Protein 6K0T (pdb70)

InterPro domains:
  IPR000536 Nuclear hormone receptor, ligand-binding domain [PF00104] (319-485)
  IPR000536 Nuclear hormone receptor, ligand-binding domain [PS51843] (238-503)
  IPR000536 Nuclear hormone receptor, ligand-binding domain [SM00430] (315-474)
  IPR001628 Zinc finger, nuclear hormone receptor-type [PF00105] (138-204)
  IPR001628 Zinc finger, nuclear hormone receptor-type [PR00047] (139-155)
  IPR001628 Zinc finger, nuclear hormone receptor-type [PR00047] (155-170)
  IPR001628 Zinc finger, nuclear hormone receptor-type [PR00047] (187-195)
  IPR001628 Zinc finger, nuclear hormone receptor-type [PR00047] (195-203)
  IPR001628 Zinc finger, nuclear hormone receptor-type [PS00031] (139-165)
  IPR001628 Zinc finger, nuclear hormone receptor-type [PS51030] (136-210)
  IPR001628 Zinc finger, nuclear hormone receptor-type [SM00399] (136-206)
  IPR001723 Nuclear hormone receptor [PR00398] (199-209)
  IPR001723 Nuclear hormone receptor [PR00398] (316-337)
  IPR001723 Nuclear hormone receptor [PR00398] (337-353)
  IPR001723 Nuclear hormone receptor [PR00398] (405-420)
  IPR001723 Nuclear hormone receptor [PR00398] (462-479)
  IPR003074 Peroxisome proliferator-activated receptor [PR01288] (228-242)
  IPR003074 Peroxisome proliferator-activated receptor [PR01288] (242-261)
  IPR003074 Peroxisome proliferator-activated receptor [PR01288] (355-368)
  IPR003074 Peroxisome proliferator-activated receptor [PR01288] (372-387)

Organism: Homo sapiens (NCBI:txid9606)

Nearest PDB structures (foldseek):
  6k0t-assembly1_A  TM=1.004E+00  e=5.408E-37  Homo sapiens
  6k0t-assembly2_C  TM=1.001E+00  e=3.200E-35  Homo sapiens
  2gtk-assembly1_A  TM=9.777E-01  e=6.423E-32  Homo sapiens
  2xkw-assembly1_A  TM=9.597E-01  e=1.070E-31  Homo sapiens
  3kmg-assembly2_D  TM=9.691E-01  e=5.421E-31  Homo sapiens

Foldseek 3Di:
DVCQVVLVVLLVLLLVQLVVLPVCFLVNLVCLVVVVDPPDRAQEAEAPVSCVVCVVQFVAPLQVRVLSQPVLVSQLRSLLSSQVSQPPLVVADVVLLVLLSLLQSQLLVLVVQLSQADLFFGQDRSRRYTYGLNRQCPGDPPRNVQCVVSNVLSNVSVVLVDGSSLSSLLSNLSSLDLPGPPRPDSVSSVVSNVSSLVSNVSCCCVVVVPRPCSSVVSVVSSVVSSVSVVSVLVVVVVVCVPDVPRDHDVVRVSSNPPVD/DDPVVVVVVD/DVCLVVLVVLLVLLLVQLVVLPVLFLVNLVCLVVVVDPDDNAQEAEALVSCVVCCVLQPQDDDDRVVVLLSSVLSLVVLVSQLRSLLSSQVSQPPLVVADVVLNLLLSLLQRQLLVLVRQLSQADLFFGQDSSRRYTYGLNHQLPDDPPRNVQCNVSNVLSNVSCVLVDGSSLSSLLSNLSSLDLPRPPRPDSVSSVVSNVSSLVSNVSCCCVVPVPRPCSSVVSVVSSVVSSVSVVSVLVVVVVVCVVDPPSDHDPVRCSSNPPPD/DVPDPVVVVVVD

Radius of gyration: 28.06 Å; Cα contacts (8 Å, |Δi|>4): 617; chains: 4; bounding box: 52×71×82 Å

Solvent-accessible surface area: 27832 Å² total

Structure (mmCIF, N/CA/C/O backbone):
data_6K0T
#
_entry.id   6K0T
#
_cell.length_a   44.340
_cell.length_b   54.060
_cell.length_c   70.490
_cell.angle_alpha   94.26
_cell.angle_beta   103.94
_cell.angle_gamma   89.95
#
_symmetry.space_group_name_H-M   'P 1'
#
loop_
_entity.id
_entity.type
_entity.pdbx_description
1 polymer 'Peroxisome proliferator-activated receptor gamma'
2 polymer 'Peroxisome proliferator-activated receptor gamma coactivator 1-alpha'
3 non-polymer 3-[(1~{E})-1-[8-[(8-chloranyl-2-cyclopropyl-imidazo[1,2-a]pyridin-3-yl)methyl]-3-fluoranyl-6~{H}-benzo[c][1]benzoxepin-11-ylidene]ethyl]-4~{H}-1,2,4-oxadiazol-5-one
4 water water
#
loop_
_atom_site.group_PDB
_atom_site.id
_atom_site.type_symbol
_atom_site.label_atom_id
_atom_site.label_alt_id
_atom_site.label_comp_id
_atom_site.label_asym_id
_atom_site.label_entity_id
_atom_site.label_seq_id
_atom_site.pdbx_PDB_ins_code
_atom_site.Cartn_x
_atom_site.Cartn_y
_atom_site.Cartn_z
_atom_site.occupancy
_atom_site.B_iso_or_equiv
_atom_site.auth_seq_id
_atom_site.auth_comp_id
_atom_site.auth_asym_id
_atom_site.auth_atom_id
_atom_site.pdbx_PDB_model_num
ATOM 1 N N . ASN A 1 15 ? -20.395 16.445 -17.208 1.00 72.38 205 ASN A N 1
ATOM 2 C CA . ASN A 1 15 ? -20.526 15.031 -17.649 1.00 72.69 205 ASN A CA 1
ATOM 3 C C . ASN A 1 15 ? -21.808 14.412 -17.070 1.00 69.00 205 ASN A C 1
ATOM 4 O O . ASN A 1 15 ? -22.378 14.995 -16.132 1.00 68.32 205 ASN A O 1
ATOM 9 N N . PRO A 1 16 ? -22.241 13.222 -17.545 1.00 64.80 206 PRO A N 1
ATOM 10 C CA . PRO A 1 16 ? -23.479 12.569 -17.089 1.00 61.30 206 PRO A CA 1
ATOM 11 C C . PRO A 1 16 ? -23.525 12.223 -15.592 1.00 52.85 206 PRO A C 1
ATOM 12 O O . PRO A 1 16 ? -24.602 12.111 -15.064 1.00 50.54 206 PRO A O 1
ATOM 16 N N . GLU A 1 17 ? -22.367 11.997 -14.975 1.00 45.79 207 GLU A N 1
ATOM 17 C CA . GLU A 1 17 ? -22.322 11.643 -13.537 1.00 39.52 207 GLU A CA 1
ATOM 18 C C . GLU A 1 17 ? -22.384 12.892 -12.645 1.00 33.70 207 GLU A C 1
ATOM 19 O O . GLU A 1 17 ? -22.549 12.703 -11.442 1.00 30.72 207 GLU A O 1
ATOM 25 N N . SER A 1 18 ? -22.346 14.110 -13.198 1.00 30.98 208 SER A N 1
ATOM 26 C CA . SER A 1 18 ? -22.230 15.307 -12.301 1.00 29.07 208 SER A CA 1
ATOM 27 C C . SER A 1 18 ? -23.393 15.368 -11.295 1.00 27.24 208 SER A C 1
ATOM 28 O O . SER A 1 18 ? -23.126 15.533 -10.144 1.00 23.89 208 SER A O 1
ATOM 31 N N . ALA A 1 19 ? -24.652 15.207 -11.717 1.00 28.08 209 ALA A N 1
ATOM 32 C CA . ALA A 1 19 ? -25.824 15.273 -10.805 1.00 27.95 209 ALA A CA 1
ATOM 33 C C . ALA A 1 19 ? -25.672 14.206 -9.705 1.00 26.17 209 ALA A C 1
ATOM 34 O O . ALA A 1 19 ? -25.860 14.502 -8.512 1.00 24.98 209 ALA A O 1
ATOM 36 N N . ASP A 1 20 ? -25.297 12.993 -10.069 1.00 26.23 210 ASP A N 1
ATOM 37 C CA . ASP A 1 20 ? -25.115 11.892 -9.090 1.00 25.47 210 ASP A CA 1
ATOM 38 C C . ASP A 1 20 ? -23.972 12.220 -8.105 1.00 22.18 210 ASP A C 1
ATOM 39 O O . ASP A 1 20 ? -24.058 11.791 -6.896 1.00 19.32 210 ASP A O 1
ATOM 44 N N . LEU A 1 21 ? -22.917 12.880 -8.587 1.00 20.48 211 LEU A N 1
ATOM 45 C CA . LEU A 1 21 ? -21.785 13.320 -7.715 1.00 19.29 211 LEU A CA 1
ATOM 46 C C . LEU A 1 21 ? -22.280 14.379 -6.705 1.00 18.17 211 LEU A C 1
ATOM 47 O O . LEU A 1 21 ? -21.787 14.378 -5.621 1.00 17.21 211 LEU A O 1
ATOM 52 N N . ARG A 1 22 ? -23.224 15.260 -7.068 1.00 18.55 212 ARG A N 1
ATOM 53 C CA . ARG A 1 22 ? -23.804 16.228 -6.099 1.00 18.23 212 ARG A CA 1
ATOM 54 C C . ARG A 1 22 ? -24.660 15.431 -5.103 1.00 18.62 212 ARG A C 1
ATOM 55 O O . ARG A 1 22 ? -24.619 15.757 -3.889 1.00 18.14 212 ARG A O 1
ATOM 63 N N . ALA A 1 23 ? -25.438 14.452 -5.566 1.00 19.41 213 ALA A N 1
ATOM 64 C CA . ALA A 1 23 ? -26.239 13.605 -4.650 1.00 20.10 213 ALA A CA 1
ATOM 65 C C . ALA A 1 23 ? -25.304 12.886 -3.640 1.00 19.52 213 ALA A C 1
ATOM 66 O O . ALA A 1 23 ? -25.644 12.812 -2.457 1.00 20.25 213 ALA A O 1
ATOM 68 N N . LEU A 1 24 ? -24.191 12.317 -4.082 1.00 19.13 214 LEU A N 1
ATOM 69 C CA . LEU A 1 24 ? -23.221 11.622 -3.191 1.00 18.26 214 LEU A CA 1
ATOM 70 C C . LEU A 1 24 ? -22.643 12.644 -2.198 1.00 17.57 214 LEU A C 1
ATOM 71 O O . LEU A 1 24 ? -22.516 12.318 -0.981 1.00 16.63 214 LEU A O 1
ATOM 76 N N . ALA A 1 25 ? -22.292 13.840 -2.690 1.00 17.60 215 ALA A N 1
ATOM 77 C CA . ALA A 1 25 ? -21.737 14.922 -1.845 1.00 17.75 215 ALA A CA 1
ATOM 78 C C . ALA A 1 25 ? -22.715 15.271 -0.735 1.00 18.09 215 ALA A C 1
ATOM 79 O O . ALA A 1 25 ? -22.245 15.422 0.440 1.00 18.79 215 ALA A O 1
ATOM 81 N N . LYS A 1 26 ? -24.007 15.411 -1.063 1.00 19.10 216 LYS A N 1
ATOM 82 C CA A LYS A 1 26 ? -25.065 15.724 -0.061 0.50 19.77 216 LYS A CA 1
ATOM 83 C CA B LYS A 1 26 ? -25.069 15.726 -0.068 0.50 19.70 216 LYS A CA 1
ATOM 84 C C . LYS A 1 26 ? -25.203 14.545 0.900 1.00 19.85 216 LYS A C 1
ATOM 85 O O . LYS A 1 26 ? -25.275 14.766 2.113 1.00 19.14 216 LYS A O 1
ATOM 96 N N . HIS A 1 27 ? -25.247 13.330 0.379 1.00 19.97 217 HIS A N 1
ATOM 97 C CA . HIS A 1 27 ? -25.360 12.139 1.256 1.00 20.44 217 HIS A CA 1
ATOM 98 C C . HIS A 1 27 ? -24.198 12.104 2.283 1.00 19.03 217 HIS A C 1
ATOM 99 O O . HIS A 1 27 ? -24.464 11.882 3.485 1.00 19.42 217 HIS A O 1
ATOM 106 N N . LEU A 1 28 ? -22.954 12.294 1.865 1.00 17.87 218 LEU A N 1
ATOM 107 C CA . LEU A 1 28 ? -21.808 12.295 2.809 1.00 16.97 218 LEU A CA 1
ATOM 108 C C . LEU A 1 28 ? -21.943 13.482 3.790 1.00 17.39 218 LEU A C 1
ATOM 109 O O . LEU A 1 28 ? -21.661 13.292 4.983 1.00 16.36 218 LEU A O 1
ATOM 114 N N . TYR A 1 29 ? -22.362 14.668 3.335 1.00 18.22 219 TYR A N 1
ATOM 115 C CA . TYR A 1 29 ? -22.521 15.814 4.262 1.00 19.92 219 TYR A CA 1
ATOM 116 C C . TYR A 1 29 ? -23.576 15.440 5.329 1.00 21.60 219 TYR A C 1
ATOM 117 O O . TYR A 1 29 ? -23.316 15.631 6.524 1.00 21.87 219 TYR A O 1
ATOM 126 N N . ASP A 1 30 ? -24.747 14.911 4.940 1.00 22.23 220 ASP A N 1
ATOM 127 C CA . ASP A 1 30 ? -25.814 14.519 5.901 1.00 24.34 220 ASP A CA 1
ATOM 128 C C . ASP A 1 30 ? -25.281 13.463 6.887 1.00 23.79 220 ASP A C 1
ATOM 129 O O . ASP A 1 30 ? -25.490 13.618 8.111 1.00 24.37 220 ASP A O 1
ATOM 134 N N . SER A 1 31 ? -24.565 12.459 6.400 1.00 22.39 221 SER A N 1
ATOM 135 C CA A SER A 1 31 ? -23.994 11.387 7.257 0.50 22.49 221 SER A CA 1
ATOM 136 C CA B SER A 1 31 ? -24.011 11.391 7.273 0.50 22.68 221 SER A CA 1
ATOM 137 C C . SER A 1 31 ? -22.930 11.979 8.195 1.00 22.52 221 SER A C 1
ATOM 138 O O . SER A 1 31 ? -22.845 11.563 9.360 1.00 24.45 221 SER A O 1
ATOM 143 N N . TYR A 1 32 ? -22.166 12.936 7.716 1.00 21.26 222 TYR A N 1
ATOM 144 C CA . TYR A 1 32 ? -21.109 13.582 8.525 1.00 21.58 222 TYR A CA 1
ATOM 145 C C . TYR A 1 32 ? -21.759 14.323 9.700 1.00 22.73 222 TYR A C 1
ATOM 146 O O . TYR A 1 32 ? -21.263 14.202 10.830 1.00 21.98 222 TYR A O 1
ATOM 155 N N . ILE A 1 33 ? -22.866 15.033 9.441 1.00 23.36 223 ILE A N 1
ATOM 156 C CA . ILE A 1 33 ? -23.616 15.794 10.473 1.00 25.78 223 ILE A CA 1
ATOM 157 C C . ILE A 1 33 ? -24.154 14.800 11.486 1.00 27.80 223 ILE A C 1
ATOM 158 O O . ILE A 1 33 ? -24.159 15.106 12.690 1.00 28.73 223 ILE A O 1
ATOM 163 N N . LYS A 1 34 ? -24.584 13.648 11.004 1.00 28.24 224 LYS A N 1
ATOM 164 C CA . LYS A 1 34 ? -25.128 12.577 11.861 1.00 31.42 224 LYS A CA 1
ATOM 165 C C . LYS A 1 34 ? -24.004 11.974 12.730 1.00 30.18 224 LYS A C 1
ATOM 166 O O . LYS A 1 34 ? -24.288 11.616 13.892 1.00 32.39 224 LYS A O 1
ATOM 172 N N . SER A 1 35 ? -22.762 11.899 12.242 1.00 28.00 225 SER A N 1
ATOM 173 C CA . SER A 1 35 ? -21.672 11.108 12.881 1.00 26.77 225 SER A CA 1
ATOM 174 C C . SER A 1 35 ? -20.816 11.948 13.837 1.00 26.67 225 SER A C 1
ATOM 175 O O . SER A 1 35 ? -20.306 11.364 14.813 1.00 25.33 225 SER A O 1
ATOM 178 N N . PHE A 1 36 ? -20.701 13.263 13.593 1.00 25.51 226 PHE A N 1
ATOM 179 C CA . PHE A 1 36 ? -19.660 14.130 14.196 1.00 26.01 226 PHE A CA 1
ATOM 180 C C . PHE A 1 36 ? -20.342 15.280 14.919 1.00 28.45 226 PHE A C 1
ATOM 181 O O . PHE A 1 36 ? -20.704 16.273 14.283 1.00 28.27 226 PHE A O 1
ATOM 189 N N . PRO A 1 37 ? -20.570 15.159 16.250 1.00 30.53 227 PRO A N 1
ATOM 190 C CA . PRO A 1 37 ? -21.297 16.185 17.005 1.00 33.21 227 PRO A CA 1
ATOM 191 C C . PRO A 1 37 ? -20.629 17.552 16.841 1.00 33.56 227 PRO A C 1
ATOM 192 O O . PRO A 1 37 ? -21.311 18.512 16.585 1.00 35.81 227 PRO A O 1
ATOM 196 N N . LEU A 1 38 ? -19.309 17.585 16.952 1.00 32.96 228 LEU A N 1
ATOM 197 C CA . LEU A 1 38 ? -18.528 18.844 16.952 1.00 33.72 228 LEU A CA 1
ATOM 198 C C . LEU A 1 38 ? -17.971 19.067 15.549 1.00 31.09 228 LEU A C 1
ATOM 199 O O . LEU A 1 38 ? -16.886 18.576 15.238 1.00 31.56 228 LEU A O 1
ATOM 204 N N . THR A 1 39 ? -18.757 19.800 14.759 1.00 30.63 229 THR A N 1
ATOM 205 C CA . THR A 1 39 ? -18.509 20.178 13.346 1.00 28.18 229 THR A CA 1
ATOM 206 C C . THR A 1 39 ? -17.541 21.353 13.331 1.00 27.28 229 THR A C 1
ATOM 207 O O . THR A 1 39 ? -17.387 22.023 14.351 1.00 28.02 229 THR A O 1
ATOM 211 N N . LYS A 1 40 ? -16.963 21.635 12.185 1.00 25.71 230 LYS A N 1
ATOM 212 C CA . LYS A 1 40 ? -16.114 22.834 12.041 1.00 25.71 230 LYS A CA 1
ATOM 213 C C . LYS A 1 40 ? -16.960 24.075 12.347 1.00 27.13 230 LYS A C 1
ATOM 214 O O . LYS A 1 40 ? -16.437 24.995 12.976 1.00 27.63 230 LYS A O 1
ATOM 220 N N . ALA A 1 41 ? -18.183 24.126 11.813 1.00 27.65 231 ALA A N 1
ATOM 221 C CA . ALA A 1 41 ? -19.094 25.287 11.991 1.00 30.16 231 ALA A CA 1
ATOM 222 C C . ALA A 1 41 ? -19.273 25.532 13.491 1.00 32.66 231 ALA A C 1
ATOM 223 O O . ALA A 1 41 ? -19.163 26.683 13.887 1.00 34.24 231 ALA A O 1
ATOM 225 N N . LYS A 1 42 ? -19.475 24.490 14.304 1.00 32.94 232 LYS A N 1
ATOM 226 C CA . LYS A 1 42 ? -19.643 24.692 15.773 1.00 36.03 232 LYS A CA 1
ATOM 227 C C . LYS A 1 42 ? -18.327 25.144 16.404 1.00 35.53 232 LYS A C 1
ATOM 228 O O . LYS A 1 42 ? -18.367 26.021 17.255 1.00 37.03 232 LYS A O 1
ATOM 234 N N . ALA A 1 43 ? -17.204 24.551 16.015 1.00 33.46 233 ALA A N 1
ATOM 235 C CA . ALA A 1 43 ? -15.887 24.863 16.611 1.00 34.32 233 ALA A CA 1
ATOM 236 C C . ALA A 1 43 ? -15.535 26.323 16.313 1.00 34.82 233 ALA A C 1
ATOM 237 O O . ALA A 1 43 ? -15.089 27.028 17.231 1.00 36.29 233 ALA A O 1
ATOM 239 N N . ARG A 1 44 ? -15.798 26.787 15.098 1.00 34.56 234 ARG A N 1
ATOM 240 C CA . ARG A 1 44 ? -15.496 28.192 14.707 1.00 36.38 234 ARG A CA 1
ATOM 241 C C . ARG A 1 44 ? -16.404 29.162 15.475 1.00 38.42 234 ARG A C 1
ATOM 242 O O . ARG A 1 44 ? -15.933 30.270 15.776 1.00 40.01 234 ARG A O 1
ATOM 250 N N . ALA A 1 45 ? -17.667 28.807 15.714 1.00 38.73 235 ALA A N 1
ATOM 251 C CA . ALA A 1 45 ? -18.633 29.630 16.489 1.00 41.83 235 ALA A CA 1
ATOM 252 C C . ALA A 1 45 ? -18.125 29.788 17.932 1.00 44.32 235 ALA A C 1
ATOM 253 O O . ALA A 1 45 ? -18.155 30.909 18.490 1.00 46.05 235 ALA A O 1
ATOM 255 N N . ILE A 1 46 ? -17.664 28.686 18.524 1.00 43.91 236 ILE A N 1
ATOM 256 C CA . ILE A 1 46 ? -17.124 28.672 19.911 1.00 46.37 236 ILE A CA 1
ATOM 257 C C . ILE A 1 46 ? -15.855 29.530 19.913 1.00 47.76 236 ILE A C 1
ATOM 258 O O . ILE A 1 46 ? -15.736 30.417 20.770 1.00 49.63 236 ILE A O 1
ATOM 263 N N . LEU A 1 47 ? -14.968 29.313 18.951 1.00 46.40 237 LEU A N 1
ATOM 264 C CA . LEU A 1 47 ? -13.653 29.987 18.866 1.00 48.75 237 LEU A CA 1
ATOM 265 C C . LEU A 1 47 ? -13.819 31.496 18.590 1.00 52.37 237 LEU A C 1
ATOM 266 O O . LEU A 1 47 ? -12.843 32.212 18.859 1.00 54.78 237 LEU A O 1
ATOM 271 N N . THR A 1 48 ? -14.981 31.982 18.122 1.00 55.11 238 THR A N 1
ATOM 272 C CA . THR A 1 48 ? -15.230 33.431 17.838 1.00 59.41 238 THR A CA 1
ATOM 273 C C . THR A 1 48 ? -16.389 34.017 18.678 1.00 65.18 238 THR A C 1
ATOM 274 O O . THR A 1 48 ? -16.906 35.108 18.298 1.00 67.39 238 THR A O 1
ATOM 278 N N . GLY A 1 49 ? -16.772 33.363 19.783 1.00 67.50 239 GLY A N 1
ATOM 279 C CA . GLY A 1 49 ? -17.826 33.827 20.707 1.00 70.64 239 GLY A CA 1
ATOM 280 C C . GLY A 1 49 ? -19.096 34.221 19.979 1.00 71.11 239 GLY A C 1
ATOM 281 O O . GLY A 1 49 ? -19.763 35.162 20.430 1.00 74.64 239 GLY A O 1
ATOM 282 N N . LYS A 1 50 ? -19.417 33.536 18.885 1.00 69.02 240 LYS A N 1
ATOM 283 C CA . LYS A 1 50 ? -20.673 33.732 18.111 1.00 70.92 240 LYS A CA 1
ATOM 284 C C . LYS A 1 50 ? -21.683 32.683 18.594 1.00 72.22 240 LYS A C 1
ATOM 285 O O . LYS A 1 50 ? -22.461 32.154 17.770 1.00 72.01 240 LYS A O 1
ATOM 291 N N . THR A 1 51 ? -21.645 32.369 19.887 1.00 74.89 241 THR A N 1
ATOM 292 C CA . THR A 1 51 ? -22.409 31.252 20.494 1.00 76.89 241 THR A CA 1
ATOM 293 C C . THR A 1 51 ? -23.147 31.810 21.703 1.00 80.76 241 THR A C 1
ATOM 294 O O . THR A 1 51 ? -22.753 32.897 22.146 1.00 82.37 241 THR A O 1
ATOM 298 N N . THR A 1 52 ? -24.167 31.099 22.193 1.00 83.84 242 THR A N 1
ATOM 299 C CA . THR A 1 52 ? -24.822 31.374 23.504 1.00 88.86 242 THR A CA 1
ATOM 300 C C . THR A 1 52 ? -24.532 30.212 24.473 1.00 90.43 242 THR A C 1
ATOM 301 O O . THR A 1 52 ? -25.066 30.263 25.604 1.00 93.01 242 THR A O 1
ATOM 305 N N . ASP A 1 53 ? -23.698 29.235 24.067 1.00 87.43 243 ASP A N 1
ATOM 306 C CA . ASP A 1 53 ? -22.905 28.360 24.981 1.00 87.17 243 ASP A CA 1
ATOM 307 C C . ASP A 1 53 ? -22.128 29.249 25.964 1.00 87.72 243 ASP A C 1
ATOM 308 O O . ASP A 1 53 ? -21.827 30.414 25.619 1.00 89.49 243 ASP A O 1
ATOM 313 N N . LYS A 1 54 ? -21.791 28.715 27.138 1.00 86.40 244 LYS A N 1
ATOM 314 C CA . LYS A 1 54 ? -20.806 29.323 28.072 1.00 86.34 244 LYS A CA 1
ATOM 315 C C . LYS A 1 54 ? -19.432 29.338 27.384 1.00 81.30 244 LYS A C 1
ATOM 316 O O . LYS A 1 54 ? -19.139 28.396 26.602 1.00 76.99 244 LYS A O 1
ATOM 322 N N . SER A 1 55 ? -18.608 30.357 27.649 1.00 79.23 245 SER A N 1
ATOM 323 C CA . SER A 1 55 ? -17.230 30.438 27.095 1.00 75.33 245 SER A CA 1
ATOM 324 C C . SER A 1 55 ? -16.448 29.215 27.582 1.00 71.24 245 SER A C 1
ATOM 325 O O . SER A 1 55 ? -16.760 28.661 28.628 1.00 71.43 245 SER A O 1
ATOM 328 N N . PRO A 1 56 ? -15.452 28.696 26.833 1.00 65.66 246 PRO A N 1
ATOM 329 C CA . PRO A 1 56 ? -14.628 27.592 27.335 1.00 64.30 246 PRO A CA 1
ATOM 330 C C . PRO A 1 56 ? -13.590 27.996 28.403 1.00 65.70 246 PRO A C 1
ATOM 331 O O . PRO A 1 56 ? -13.116 29.130 28.369 1.00 65.94 246 PRO A O 1
ATOM 335 N N . PHE A 1 57 ? -13.277 27.083 29.341 1.00 65.88 247 PHE A N 1
ATOM 336 C CA . PHE A 1 57 ? -12.185 27.243 30.346 1.00 67.55 247 PHE A CA 1
ATOM 337 C C . PHE A 1 57 ? -10.853 27.251 29.590 1.00 63.80 247 PHE A C 1
ATOM 338 O O . PHE A 1 57 ? -10.717 26.489 28.619 1.00 60.51 247 PHE A O 1
ATOM 346 N N . VAL A 1 58 ? -9.920 28.109 29.996 1.00 63.80 248 VAL A N 1
ATOM 347 C CA . VAL A 1 58 ? -8.614 28.297 29.302 1.00 61.66 248 VAL A CA 1
ATOM 348 C C . VAL A 1 58 ? -7.496 27.674 30.147 1.00 62.13 248 VAL A C 1
ATOM 349 O O . VAL A 1 58 ? -7.195 28.217 31.226 1.00 64.55 248 VAL A O 1
ATOM 353 N N . ILE A 1 59 ? -6.887 26.584 29.667 1.00 58.69 249 ILE A N 1
ATOM 354 C CA . ILE A 1 59 ? -5.682 25.987 30.317 1.00 59.39 249 ILE A CA 1
ATOM 355 C C . ILE A 1 59 ? -4.441 26.606 29.657 1.00 58.34 249 ILE A C 1
ATOM 356 O O . ILE A 1 59 ? -4.180 26.292 28.463 1.00 55.02 249 ILE A O 1
ATOM 361 N N . TYR A 1 60 ? -3.733 27.474 30.396 1.00 60.69 250 TYR A N 1
ATOM 362 C CA . TYR A 1 60 ? -2.548 28.230 29.916 1.00 60.80 250 TYR A CA 1
ATOM 363 C C . TYR A 1 60 ? -1.309 28.006 30.789 1.00 63.63 250 TYR A C 1
ATOM 364 O O . TYR A 1 60 ? -0.227 28.455 30.373 1.00 63.95 250 TYR A O 1
ATOM 373 N N . ASP A 1 61 ? -1.441 27.427 31.988 1.00 66.23 251 ASP A N 1
ATOM 374 C CA . ASP A 1 61 ? -0.285 27.201 32.897 1.00 69.14 251 ASP A CA 1
ATOM 375 C C . ASP A 1 61 ? -0.575 25.997 33.798 1.00 69.88 251 ASP A C 1
ATOM 376 O O . ASP A 1 61 ? -1.632 25.349 33.589 1.00 67.04 251 ASP A O 1
ATOM 381 N N . MET A 1 62 ? 0.330 25.701 34.746 1.00 72.49 252 MET A N 1
ATOM 382 C CA . MET A 1 62 ? 0.175 24.527 35.642 1.00 73.89 252 MET A CA 1
ATOM 383 C C . MET A 1 62 ? -0.989 24.804 36.594 1.00 75.60 252 MET A C 1
ATOM 384 O O . MET A 1 62 ? -1.798 23.888 36.812 1.00 74.06 252 MET A O 1
ATOM 389 N N . ASN A 1 63 ? -1.075 26.045 37.095 1.00 78.65 253 ASN A N 1
ATOM 390 C CA . ASN A 1 63 ? -2.139 26.524 38.020 1.00 81.27 253 ASN A CA 1
ATOM 391 C C . ASN A 1 63 ? -3.505 26.347 37.336 1.00 78.13 253 ASN A C 1
ATOM 392 O O . ASN A 1 63 ? -4.391 25.763 37.985 1.00 78.90 253 ASN A O 1
ATOM 397 N N . SER A 1 64 ? -3.668 26.788 36.076 1.00 74.94 254 SER A N 1
ATOM 398 C CA . SER A 1 64 ? -4.965 26.776 35.339 1.00 72.27 254 SER A CA 1
ATOM 399 C C . SER A 1 64 ? -5.367 25.348 34.933 1.00 69.63 254 SER A C 1
ATOM 400 O O . SER A 1 64 ? -6.586 25.076 34.835 1.00 68.54 254 SER A O 1
ATOM 403 N N . LEU A 1 65 ? -4.393 24.476 34.656 1.00 68.76 255 LEU A N 1
ATOM 404 C CA . LEU A 1 65 ? -4.639 23.029 34.378 1.00 67.06 255 LEU A CA 1
ATOM 405 C C . LEU A 1 65 ? -5.221 22.356 35.633 1.00 70.38 255 LEU A C 1
ATOM 406 O O . LEU A 1 65 ? -6.205 21.626 35.488 1.00 68.43 255 LEU A O 1
ATOM 411 N N . MET A 1 66 ? -4.653 22.607 36.821 1.00 75.78 256 MET A N 1
ATOM 412 C CA . MET A 1 66 ? -5.183 22.070 38.107 1.00 80.31 256 MET A CA 1
ATOM 413 C C . MET A 1 66 ? -6.594 22.630 38.319 1.00 81.98 256 MET A C 1
ATOM 414 O O . MET A 1 66 ? -7.530 21.830 38.509 1.00 81.77 256 MET A O 1
ATOM 419 N N . MET A 1 67 ? -6.723 23.960 38.247 1.00 84.32 257 MET A N 1
ATOM 420 C CA . MET A 1 67 ? -7.998 24.730 38.185 1.00 85.54 257 MET A CA 1
ATOM 421 C C . MET A 1 67 ? -9.057 23.956 37.379 1.00 82.52 257 MET A C 1
ATOM 422 O O . MET A 1 67 ? -10.167 23.794 37.907 1.00 83.51 257 MET A O 1
ATOM 427 N N . GLY A 1 68 ? -8.713 23.474 36.174 1.00 79.60 258 GLY A N 1
ATOM 428 C CA . GLY A 1 68 ? -9.641 22.837 35.212 1.00 77.09 258 GLY A CA 1
ATOM 429 C C . GLY A 1 68 ? -9.632 21.312 35.264 1.00 77.13 258 GLY A C 1
ATOM 430 O O . GLY A 1 68 ? -10.363 20.692 34.469 1.00 73.06 258 GLY A O 1
ATOM 431 N N . GLU A 1 69 ? -8.864 20.727 36.191 1.00 81.37 259 GLU A N 1
ATOM 432 C CA . GLU A 1 69 ? -8.697 19.257 36.415 1.00 82.38 259 GLU A CA 1
ATOM 433 C C . GLU A 1 69 ? -10.030 18.521 36.205 1.00 81.81 259 GLU A C 1
ATOM 434 O O . GLU A 1 69 ? -10.014 17.465 35.557 1.00 78.33 259 GLU A O 1
ATOM 440 N N . ASP A 1 70 ? -11.126 19.072 36.750 1.00 85.78 260 ASP A N 1
ATOM 441 C CA . ASP A 1 70 ? -12.490 18.470 36.798 1.00 86.90 260 ASP A CA 1
ATOM 442 C C . ASP A 1 70 ? -12.992 18.145 35.382 1.00 84.42 260 ASP A C 1
ATOM 443 O O . ASP A 1 70 ? -13.989 17.415 35.295 1.00 84.50 260 ASP A O 1
ATOM 448 N N . LYS A 1 71 ? -12.367 18.684 34.325 1.00 84.04 261 LYS A N 1
ATOM 449 C CA . LYS A 1 71 ? -12.823 18.512 32.914 1.00 82.60 261 LYS A CA 1
ATOM 450 C C . LYS A 1 71 ? -11.687 18.000 32.021 1.00 81.83 261 LYS A C 1
ATOM 451 O O . LYS A 1 71 ? -11.450 18.612 30.956 1.00 82.14 261 LYS A O 1
ATOM 457 N N . ILE A 1 72 ? -11.025 16.909 32.415 1.00 84.70 262 ILE A N 1
ATOM 458 C CA . ILE A 1 72 ? -10.090 16.139 31.536 1.00 83.26 262 ILE A CA 1
ATOM 459 C C . ILE A 1 72 ? -10.252 14.640 31.828 1.00 84.35 262 ILE A C 1
ATOM 460 O O . ILE A 1 72 ? -10.420 14.312 33.027 1.00 89.41 262 ILE A O 1
ATOM 465 N N . LYS A 1 85 ? 1.212 10.182 35.893 1.00 76.84 275 LYS A N 1
ATOM 466 C CA . LYS A 1 85 ? 2.447 10.492 36.664 1.00 80.16 275 LYS A CA 1
ATOM 467 C C . LYS A 1 85 ? 2.823 11.968 36.445 1.00 80.27 275 LYS A C 1
ATOM 468 O O . LYS A 1 85 ? 1.985 12.853 36.741 1.00 80.61 275 LYS A O 1
ATOM 470 N N . GLU A 1 86 ? 4.071 12.206 36.020 1.00 79.78 276 GLU A N 1
ATOM 471 C CA . GLU A 1 86 ? 4.578 13.403 35.286 1.00 77.35 276 GLU A CA 1
ATOM 472 C C . GLU A 1 86 ? 3.477 14.029 34.409 1.00 72.39 276 GLU A C 1
ATOM 473 O O . GLU A 1 86 ? 2.801 13.290 33.658 1.00 68.67 276 GLU A O 1
ATOM 479 N N . VAL A 1 87 ? 3.358 15.358 34.467 1.00 71.47 277 VAL A N 1
ATOM 480 C CA . VAL A 1 87 ? 2.221 16.170 33.931 1.00 68.34 277 VAL A CA 1
ATOM 481 C C . VAL A 1 87 ? 2.058 15.962 32.419 1.00 63.22 277 VAL A C 1
ATOM 482 O O . VAL A 1 87 ? 0.907 15.796 31.985 1.00 60.41 277 VAL A O 1
ATOM 486 N N . ALA A 1 88 ? 3.147 16.021 31.646 1.00 61.74 278 ALA A N 1
ATOM 487 C CA . ALA A 1 88 ? 3.123 15.919 30.166 1.00 57.81 278 ALA A CA 1
ATOM 488 C C . ALA A 1 88 ? 2.500 14.579 29.784 1.00 55.19 278 ALA A C 1
ATOM 489 O O . ALA A 1 88 ? 1.702 14.547 28.859 1.00 51.96 278 ALA A O 1
ATOM 491 N N . ILE A 1 89 ? 2.844 13.516 30.507 1.00 56.51 279 ILE A N 1
ATOM 492 C CA . ILE A 1 89 ? 2.308 12.151 30.239 1.00 54.86 279 ILE A CA 1
ATOM 493 C C . ILE A 1 89 ? 0.811 12.126 30.596 1.00 54.19 279 ILE A C 1
ATOM 494 O O . ILE A 1 89 ? 0.039 11.556 29.796 1.00 51.11 279 ILE A O 1
ATOM 499 N N . ARG A 1 90 ? 0.408 12.723 31.728 1.00 56.46 280 ARG A N 1
ATOM 500 C CA . ARG A 1 90 ? -1.008 12.685 32.193 1.00 56.68 280 ARG A CA 1
ATOM 501 C C . ARG A 1 90 ? -1.863 13.401 31.152 1.00 53.28 280 ARG A C 1
ATOM 502 O O . ARG A 1 90 ? -2.937 12.866 30.798 1.00 51.59 280 ARG A O 1
ATOM 510 N N . ILE A 1 91 ? -1.371 14.539 30.658 1.00 52.43 281 ILE A N 1
ATOM 511 C CA . ILE A 1 91 ? -2.035 15.345 29.590 1.00 49.50 281 ILE A CA 1
ATOM 512 C C . ILE A 1 91 ? -2.210 14.474 28.346 1.00 45.91 281 ILE A C 1
ATOM 513 O O . ILE A 1 91 ? -3.335 14.432 27.850 1.00 44.38 281 ILE A O 1
ATOM 518 N N . PHE A 1 92 ? -1.150 13.837 27.844 1.00 44.87 282 PHE A N 1
ATOM 519 C CA . PHE A 1 92 ? -1.216 13.062 26.567 1.00 41.89 282 PHE A CA 1
ATOM 520 C C . PHE A 1 92 ? -2.035 11.776 26.828 1.00 41.77 282 PHE A C 1
ATOM 521 O O . PHE A 1 92 ? -2.874 11.428 25.983 1.00 39.74 282 PHE A O 1
ATOM 529 N N . GLN A 1 93 ? -1.879 11.121 27.989 1.00 44.66 283 GLN A N 1
ATOM 530 C CA . GLN A 1 93 ? -2.709 9.931 28.355 1.00 44.88 283 GLN A CA 1
ATOM 531 C C . GLN A 1 93 ? -4.185 10.326 28.321 1.00 44.39 283 GLN A C 1
ATOM 532 O O . GLN A 1 93 ? -4.975 9.496 27.906 1.00 43.40 283 GLN A O 1
ATOM 538 N N . GLY A 1 94 ? -4.507 11.559 28.722 1.00 45.65 284 GLY A N 1
ATOM 539 C CA . GLY A 1 94 ? -5.868 12.122 28.786 1.00 45.57 284 GLY A CA 1
ATOM 540 C C . GLY A 1 94 ? -6.552 12.182 27.423 1.00 43.10 284 GLY A C 1
ATOM 541 O O . GLY A 1 94 ? -7.780 12.183 27.360 1.00 43.13 284 GLY A O 1
ATOM 552 N N . GLN A 1 96 ? -6.800 9.943 25.285 1.00 37.29 286 GLN A N 1
ATOM 553 C CA . GLN A 1 96 ? -7.285 8.630 24.899 1.00 36.24 286 GLN A CA 1
ATOM 554 C C . GLN A 1 96 ? -8.810 8.633 24.814 1.00 35.51 286 GLN A C 1
ATOM 555 O O . GLN A 1 96 ? -9.331 8.004 23.924 1.00 32.37 286 GLN A O 1
ATOM 561 N N . PHE A 1 97 ? -9.494 9.316 25.728 1.00 37.96 287 PHE A N 1
ATOM 562 C CA . PHE A 1 97 ? -10.973 9.271 25.811 1.00 39.24 287 PHE A CA 1
ATOM 563 C C . PHE A 1 97 ? -11.556 9.866 24.541 1.00 36.68 287 PHE A C 1
ATOM 564 O O . PHE A 1 97 ? -12.393 9.217 23.932 1.00 36.01 287 PHE A O 1
ATOM 572 N N . ARG A 1 98 ? -11.038 11.010 24.120 1.00 35.91 288 ARG A N 1
ATOM 573 C CA . ARG A 1 98 ? -11.469 11.683 22.884 1.00 34.45 288 ARG A CA 1
ATOM 574 C C . ARG A 1 98 ? -11.170 10.793 21.661 1.00 32.05 288 ARG A C 1
ATOM 575 O O . ARG A 1 98 ? -12.057 10.625 20.822 1.00 30.14 288 ARG A O 1
ATOM 583 N N . SER A 1 99 ? -9.966 10.246 21.544 1.00 31.40 289 SER A N 1
ATOM 584 C CA . SER A 1 99 ? -9.599 9.361 20.407 1.00 30.02 289 SER A CA 1
ATOM 585 C C . SER A 1 99 ? -10.522 8.117 20.359 1.00 29.44 289 SER A C 1
ATOM 586 O O . SER A 1 99 ? -10.920 7.730 19.225 1.00 27.65 289 SER A O 1
ATOM 589 N N . VAL A 1 100 ? -10.890 7.504 21.498 1.00 30.79 290 VAL A N 1
ATOM 590 C CA . VAL A 1 100 ? -11.825 6.333 21.489 1.00 31.07 290 VAL A CA 1
ATOM 591 C C . VAL A 1 100 ? -13.178 6.792 20.919 1.00 31.00 290 VAL A C 1
ATOM 592 O O . VAL A 1 100 ? -13.669 6.147 19.959 1.00 30.47 290 VAL A O 1
ATOM 596 N N . GLU A 1 101 ? -13.741 7.901 21.411 1.00 32.28 291 GLU A N 1
ATOM 597 C CA . GLU A 1 101 ? -15.003 8.467 20.853 1.00 32.03 291 GLU A CA 1
ATOM 598 C C . GLU A 1 101 ? -14.828 8.731 19.351 1.00 28.27 291 GLU A C 1
ATOM 599 O O . GLU A 1 101 ? -15.720 8.349 18.624 1.00 27.48 291 GLU A O 1
ATOM 605 N N . ALA A 1 102 ? -13.716 9.318 18.899 1.00 26.33 292 ALA A N 1
ATOM 606 C CA . ALA A 1 102 ? -13.485 9.682 17.483 1.00 23.80 292 ALA A CA 1
ATOM 607 C C . ALA A 1 102 ? -13.485 8.425 16.593 1.00 22.56 292 ALA A C 1
ATOM 608 O O . ALA A 1 102 ? -13.986 8.499 15.480 1.00 20.76 292 ALA A O 1
ATOM 610 N N . VAL A 1 103 ? -12.866 7.335 17.041 1.00 23.19 293 VAL A N 1
ATOM 611 C CA . VAL A 1 103 ? -12.802 6.071 16.266 1.00 23.28 293 VAL A CA 1
ATOM 612 C C . VAL A 1 103 ? -14.249 5.599 16.047 1.00 23.93 293 VAL A C 1
ATOM 613 O O . VAL A 1 103 ? -14.576 5.219 14.899 1.00 23.94 293 VAL A O 1
ATOM 617 N N . GLN A 1 104 ? -15.102 5.711 17.069 1.00 25.56 294 GLN A N 1
ATOM 618 C CA . GLN A 1 104 ? -16.522 5.255 16.993 1.00 26.76 294 GLN A CA 1
ATOM 619 C C . GLN A 1 104 ? -17.265 6.117 15.962 1.00 25.63 294 GLN A C 1
ATOM 620 O O . GLN A 1 104 ? -17.898 5.539 15.059 1.00 24.88 294 GLN A O 1
ATOM 626 N N . GLU A 1 105 ? -17.127 7.438 16.078 1.00 24.52 295 GLU A N 1
ATOM 627 C CA . GLU A 1 105 ? -17.717 8.426 15.134 1.00 23.29 295 GLU A CA 1
ATOM 628 C C . GLU A 1 105 ? -17.243 8.110 13.722 1.00 21.62 295 GLU A C 1
ATOM 629 O O . GLU A 1 105 ? -18.109 8.113 12.811 1.00 21.65 295 GLU A O 1
ATOM 635 N N . ILE A 1 106 ? -15.928 7.903 13.530 1.00 19.87 296 ILE A N 1
ATOM 636 C CA . ILE A 1 106 ? -15.346 7.699 12.171 1.00 19.19 296 ILE A CA 1
ATOM 637 C C . ILE A 1 106 ? -15.910 6.379 11.629 1.00 18.34 296 ILE A C 1
ATOM 638 O O . ILE A 1 106 ? -16.292 6.348 10.450 1.00 17.86 296 ILE A O 1
ATOM 643 N N . THR A 1 107 ? -15.988 5.344 12.462 1.00 19.13 297 THR A N 1
ATOM 644 C CA . THR A 1 107 ? -16.561 4.034 12.066 1.00 19.52 297 THR A CA 1
ATOM 645 C C . THR A 1 107 ? -18.009 4.220 11.553 1.00 20.53 297 THR A C 1
ATOM 646 O O . THR A 1 107 ? -18.321 3.695 10.438 1.00 19.94 297 THR A O 1
ATOM 650 N N . GLU A 1 108 ? -18.862 4.925 12.299 1.00 22.64 298 GLU A N 1
ATOM 651 C CA A GLU A 1 108 ? -20.263 5.265 11.898 0.50 23.15 298 GLU A CA 1
ATOM 652 C CA B GLU A 1 108 ? -20.264 5.218 11.878 0.50 23.16 298 GLU A CA 1
ATOM 653 C C . GLU A 1 108 ? -20.230 5.974 10.539 1.00 21.77 298 GLU A C 1
ATOM 654 O O . GLU A 1 108 ? -20.996 5.602 9.634 1.00 22.44 298 GLU A O 1
ATOM 665 N N . TYR A 1 109 ? -19.382 6.982 10.404 1.00 20.19 299 TYR A N 1
ATOM 666 C CA . TYR A 1 109 ? -19.260 7.706 9.133 1.00 18.14 299 TYR A CA 1
ATOM 667 C C . TYR A 1 109 ? -18.862 6.718 8.034 1.00 16.51 299 TYR A C 1
ATOM 668 O O . TYR A 1 109 ? -19.525 6.754 6.968 1.00 15.47 299 TYR A O 1
ATOM 677 N N . ALA A 1 110 ? -17.793 5.927 8.229 1.00 15.33 300 ALA A N 1
ATOM 678 C CA . ALA A 1 110 ? -17.274 5.038 7.171 1.00 15.34 300 ALA A CA 1
ATOM 679 C C . ALA A 1 110 ? -18.387 4.108 6.641 1.00 16.74 300 ALA A C 1
ATOM 680 O O . ALA A 1 110 ? -18.448 3.865 5.384 1.00 16.40 300 ALA A O 1
ATOM 682 N N . LYS A 1 111 ? -19.225 3.609 7.538 1.00 17.64 301 LYS A N 1
ATOM 683 C CA . LYS A 1 111 ? -20.337 2.675 7.188 1.00 19.54 301 LYS A CA 1
ATOM 684 C C . LYS A 1 111 ? -21.390 3.414 6.315 1.00 19.92 301 LYS A C 1
ATOM 685 O O . LYS A 1 111 ? -22.136 2.768 5.593 1.00 20.89 301 LYS A O 1
ATOM 691 N N . SER A 1 112 ? -21.448 4.733 6.351 1.00 19.23 302 SER A N 1
ATOM 692 C CA . SER A 1 112 ? -22.422 5.475 5.507 1.00 20.31 302 SER A CA 1
ATOM 693 C C . SER A 1 112 ? -21.884 5.680 4.076 1.00 19.34 302 SER A C 1
ATOM 694 O O . SER A 1 112 ? -22.679 6.150 3.231 1.00 20.73 302 SER A O 1
ATOM 697 N N . ILE A 1 113 ? -20.596 5.438 3.819 1.00 17.76 303 ILE A N 1
ATOM 698 C CA . ILE A 1 113 ? -19.998 5.606 2.461 1.00 18.17 303 ILE A CA 1
ATOM 699 C C . ILE A 1 113 ? -20.481 4.450 1.585 1.00 17.53 303 ILE A C 1
ATOM 700 O O . ILE A 1 113 ? -20.224 3.283 1.901 1.00 19.33 303 ILE A O 1
ATOM 705 N N . PRO A 1 114 ? -21.224 4.741 0.500 1.00 18.51 304 PRO A N 1
ATOM 706 C CA . PRO A 1 114 ? -21.732 3.708 -0.398 1.00 19.09 304 PRO A CA 1
ATOM 707 C C . PRO A 1 114 ? -20.599 2.784 -0.861 1.00 18.22 304 PRO A C 1
ATOM 708 O O . PRO A 1 114 ? -19.618 3.252 -1.290 1.00 17.35 304 PRO A O 1
ATOM 712 N N . GLY A 1 115 ? -20.810 1.470 -0.727 1.00 17.85 305 GLY A N 1
ATOM 713 C CA . GLY A 1 115 ? -19.816 0.436 -1.026 1.00 17.93 305 GLY A CA 1
ATOM 714 C C . GLY A 1 115 ? -19.026 0.004 0.176 1.00 17.31 305 GLY A C 1
ATOM 715 O O . GLY A 1 115 ? -18.515 -1.086 0.138 1.00 17.88 305 GLY A O 1
ATOM 716 N N . PHE A 1 116 ? -18.851 0.852 1.187 1.00 16.26 306 PHE A N 1
ATOM 717 C CA . PHE A 1 116 ? -17.954 0.518 2.305 1.00 16.14 306 PHE A CA 1
ATOM 718 C C . PHE A 1 116 ? -18.394 -0.792 2.950 1.00 16.77 306 PHE A C 1
ATOM 719 O O . PHE A 1 116 ? -17.517 -1.662 3.092 1.00 16.99 306 PHE A O 1
ATOM 727 N N . VAL A 1 117 ? -19.649 -0.943 3.364 1.00 17.31 307 VAL A N 1
ATOM 728 C CA . VAL A 1 117 ? -20.034 -2.163 4.166 1.00 18.87 307 VAL A CA 1
ATOM 729 C C . VAL A 1 117 ? -20.016 -3.430 3.296 1.00 19.19 307 VAL A C 1
ATOM 730 O O . VAL A 1 117 ? -20.009 -4.531 3.894 1.00 19.08 307 VAL A O 1
ATOM 734 N N . ASN A 1 118 ? -19.949 -3.301 1.962 1.00 19.11 308 ASN A N 1
ATOM 735 C CA . ASN A 1 118 ? -19.860 -4.474 1.050 1.00 20.66 308 ASN A CA 1
ATOM 736 C C . ASN A 1 118 ? -18.405 -4.910 0.869 1.00 20.31 308 ASN A C 1
ATOM 737 O O . ASN A 1 118 ? -18.190 -5.961 0.259 1.00 20.45 308 ASN A O 1
ATOM 742 N N . LEU A 1 119 ? -17.437 -4.110 1.329 1.00 19.32 309 LEU A N 1
ATOM 743 C CA . LEU A 1 119 ? -16.007 -4.508 1.251 1.00 19.65 309 LEU A CA 1
ATOM 744 C C . LEU A 1 119 ? -15.781 -5.718 2.154 1.00 20.73 309 LEU A C 1
ATOM 745 O O . LEU A 1 119 ? -16.498 -5.866 3.122 1.00 21.37 309 LEU A O 1
ATOM 750 N N . ASP A 1 120 ? -14.798 -6.554 1.820 1.00 22.03 310 ASP A N 1
ATOM 751 C CA . ASP A 1 120 ? -14.224 -7.562 2.749 1.00 23.07 310 ASP A CA 1
ATOM 752 C C . ASP A 1 120 ? -14.120 -6.953 4.159 1.00 22.02 310 ASP A C 1
ATOM 753 O O . ASP A 1 120 ? -13.475 -5.902 4.323 1.00 20.76 310 ASP A O 1
ATOM 758 N N . LEU A 1 121 ? -14.689 -7.608 5.162 1.00 22.32 311 LEU A N 1
ATOM 759 C CA . LEU A 1 121 ? -14.717 -7.054 6.539 1.00 22.31 311 LEU A CA 1
ATOM 760 C C . LEU A 1 121 ? -13.272 -6.828 7.049 1.00 21.64 311 LEU A C 1
ATOM 761 O O . LEU A 1 121 ? -13.058 -5.913 7.832 1.00 20.76 311 LEU A O 1
ATOM 766 N N . ASN A 1 122 ? -12.299 -7.650 6.675 1.00 22.06 312 ASN A N 1
ATOM 767 C CA . ASN A 1 122 ? -10.902 -7.442 7.118 1.00 22.49 312 ASN A CA 1
ATOM 768 C C . ASN A 1 122 ? -10.322 -6.181 6.475 1.00 20.70 312 ASN A C 1
ATOM 769 O O . ASN A 1 122 ? -9.533 -5.492 7.178 1.00 19.50 312 ASN A O 1
ATOM 774 N N . ASP A 1 123 ? -10.704 -5.879 5.225 1.00 20.36 313 ASP A N 1
ATOM 775 C CA . ASP A 1 123 ? -10.293 -4.640 4.529 1.00 18.94 313 ASP A CA 1
ATOM 776 C C . ASP A 1 123 ? -10.970 -3.456 5.229 1.00 18.27 313 ASP A C 1
ATOM 777 O O . ASP A 1 123 ? -10.317 -2.429 5.367 1.00 17.83 313 ASP A O 1
ATOM 782 N N . GLN A 1 124 ? -12.214 -3.557 5.696 1.00 18.14 314 GLN A N 1
ATOM 783 C CA . GLN A 1 124 ? -12.853 -2.430 6.430 1.00 17.52 314 GLN A CA 1
ATOM 784 C C . GLN A 1 124 ? -12.035 -2.155 7.715 1.00 17.81 314 GLN A C 1
ATOM 785 O O . GLN A 1 124 ? -11.813 -0.964 8.001 1.00 17.66 314 GLN A O 1
ATOM 791 N N . VAL A 1 125 ? -11.602 -3.197 8.441 1.00 18.53 315 VAL A N 1
ATOM 792 C CA . VAL A 1 125 ? -10.793 -3.037 9.688 1.00 19.56 315 VAL A CA 1
ATOM 793 C C . VAL A 1 125 ? -9.494 -2.301 9.304 1.00 19.28 315 VAL A C 1
ATOM 794 O O . VAL A 1 125 ? -9.154 -1.322 9.938 1.00 19.25 315 VAL A O 1
ATOM 798 N N . THR A 1 126 ? -8.809 -2.754 8.267 1.00 19.56 316 THR A N 1
ATOM 799 C CA . THR A 1 126 ? -7.520 -2.176 7.814 1.00 19.59 316 THR A CA 1
ATOM 800 C C . THR A 1 126 ? -7.704 -0.693 7.503 1.00 18.71 316 THR A C 1
ATOM 801 O O . THR A 1 126 ? -6.878 0.130 7.937 1.00 19.67 316 THR A O 1
ATOM 805 N N . LEU A 1 127 ? -8.699 -0.371 6.699 1.00 18.12 317 LEU A N 1
ATOM 806 C CA . LEU A 1 127 ? -8.943 1.037 6.331 1.00 18.21 317 LEU A CA 1
ATOM 807 C C . LEU A 1 127 ? -9.193 1.875 7.605 1.00 18.53 317 LEU A C 1
ATOM 808 O O . LEU A 1 127 ? -8.678 3.009 7.659 1.00 18.37 317 LEU A O 1
ATOM 813 N N . LEU A 1 128 ? -9.952 1.359 8.579 1.00 19.95 318 LEU A N 1
ATOM 814 C CA . LEU A 1 128 ? -10.193 2.122 9.824 1.00 20.41 318 LEU A CA 1
ATOM 815 C C . LEU A 1 128 ? -8.896 2.232 10.609 1.00 20.41 318 LEU A C 1
ATOM 816 O O . LEU A 1 128 ? -8.603 3.368 11.058 1.00 20.29 318 LEU A O 1
ATOM 821 N N . LYS A 1 129 ? -8.141 1.134 10.720 1.00 20.30 319 LYS A N 1
ATOM 822 C CA . LYS A 1 129 ? -6.920 1.088 11.559 1.00 22.10 319 LYS A CA 1
ATOM 823 C C . LYS A 1 129 ? -5.915 2.157 11.061 1.00 21.45 319 LYS A C 1
ATOM 824 O O . LYS A 1 129 ? -5.341 2.879 11.896 1.00 21.52 319 LYS A O 1
ATOM 830 N N . TYR A 1 130 ? -5.685 2.226 9.748 1.00 19.96 320 TYR A N 1
ATOM 831 C CA . TYR A 1 130 ? -4.630 3.105 9.160 1.00 20.67 320 TYR A CA 1
ATOM 832 C C . TYR A 1 130 ? -5.183 4.485 8.856 1.00 20.53 320 TYR A C 1
ATOM 833 O O . TYR A 1 130 ? -4.370 5.362 8.502 1.00 22.19 320 TYR A O 1
ATOM 842 N N . GLY A 1 131 ? -6.506 4.663 8.904 1.00 19.33 321 GLY A N 1
ATOM 843 C CA . GLY A 1 131 ? -7.125 5.941 8.528 1.00 19.07 321 GLY A CA 1
ATOM 844 C C . GLY A 1 131 ? -7.529 6.830 9.711 1.00 19.11 321 GLY A C 1
ATOM 845 O O . GLY A 1 131 ? -7.629 8.049 9.493 1.00 20.23 321 GLY A O 1
ATOM 846 N N . VAL A 1 132 ? -7.836 6.284 10.883 1.00 19.32 322 VAL A N 1
ATOM 847 C CA . VAL A 1 132 ? -8.510 7.067 11.969 1.00 20.29 322 VAL A CA 1
ATOM 848 C C . VAL A 1 132 ? -7.638 8.254 12.406 1.00 21.15 322 VAL A C 1
ATOM 849 O O . VAL A 1 132 ? -8.221 9.347 12.641 1.00 21.46 322 VAL A O 1
ATOM 853 N N . HIS A 1 133 ? -6.327 8.075 12.588 1.00 22.38 323 HIS A N 1
ATOM 854 C CA . HIS A 1 133 ? -5.479 9.173 13.144 1.00 24.29 323 HIS A CA 1
ATOM 855 C C . HIS A 1 133 ? -5.421 10.302 12.118 1.00 23.10 323 HIS A C 1
ATOM 856 O O . HIS A 1 133 ? -5.417 11.453 12.550 1.00 23.36 323 HIS A O 1
ATOM 863 N N . GLU A 1 134 ? -5.402 9.980 10.819 1.00 21.08 324 GLU A N 1
ATOM 864 C CA . GLU A 1 134 ? -5.326 11.025 9.777 1.00 20.56 324 GLU A CA 1
ATOM 865 C C . GLU A 1 134 ? -6.616 11.849 9.858 1.00 19.66 324 GLU A C 1
ATOM 866 O O . GLU A 1 134 ? -6.526 13.067 9.667 1.00 18.96 324 GLU A O 1
ATOM 872 N N . ILE A 1 135 ? -7.755 11.214 10.152 1.00 18.29 325 ILE A N 1
ATOM 873 C CA . ILE A 1 135 ? -9.061 11.912 10.249 1.00 18.46 325 ILE A CA 1
ATOM 874 C C . ILE A 1 135 ? -9.053 12.684 11.559 1.00 19.37 325 ILE A C 1
ATOM 875 O O . ILE A 1 135 ? -9.560 13.766 11.563 1.00 19.67 325 ILE A O 1
ATOM 880 N N . ILE A 1 136 ? -8.502 12.134 12.635 1.00 19.34 326 ILE A N 1
ATOM 881 C CA . ILE A 1 136 ? -8.514 12.829 13.941 1.00 20.46 326 ILE A CA 1
ATOM 882 C C . ILE A 1 136 ? -7.709 14.132 13.791 1.00 21.27 326 ILE A C 1
ATOM 883 O O . ILE A 1 136 ? -8.158 15.170 14.337 1.00 20.92 326 ILE A O 1
ATOM 888 N N . TYR A 1 137 ? -6.562 14.099 13.099 1.00 20.94 327 TYR A N 1
ATOM 889 C CA . TYR A 1 137 ? -5.710 15.315 12.943 1.00 22.15 327 TYR A CA 1
ATOM 890 C C . TYR A 1 137 ? -6.405 16.306 11.999 1.00 21.74 327 TYR A C 1
ATOM 891 O O . TYR A 1 137 ? -6.317 17.555 12.224 1.00 22.30 327 TYR A O 1
ATOM 900 N N . THR A 1 138 ? -7.145 15.790 11.019 1.00 21.71 328 THR A N 1
ATOM 901 C CA . THR A 1 138 ? -7.926 16.624 10.065 1.00 21.27 328 THR A CA 1
ATOM 902 C C . THR A 1 138 ? -8.979 17.400 10.865 1.00 23.06 328 THR A C 1
ATOM 903 O O . THR A 1 138 ? -9.078 18.621 10.693 1.00 23.16 328 THR A O 1
ATOM 907 N N . MET A 1 139 ? -9.767 16.721 11.705 1.00 24.23 329 MET A N 1
ATOM 908 C CA . MET A 1 139 ? -10.893 17.373 12.436 1.00 26.26 329 MET A CA 1
ATOM 909 C C . MET A 1 139 ? -10.308 18.212 13.574 1.00 26.22 329 MET A C 1
ATOM 910 O O . MET A 1 139 ? -10.946 19.226 13.948 1.00 27.71 329 MET A O 1
ATOM 915 N N . LEU A 1 140 ? -9.120 17.846 14.086 1.00 25.95 330 LEU A N 1
ATOM 916 C CA . LEU A 1 140 ? -8.420 18.641 15.128 1.00 27.27 330 LEU A CA 1
ATOM 917 C C . LEU A 1 140 ? -8.082 20.033 14.564 1.00 26.85 330 LEU A C 1
ATOM 918 O O . LEU A 1 140 ? -8.147 21.020 15.359 1.00 26.34 330 LEU A O 1
ATOM 923 N N . ALA A 1 141 ? -7.752 20.117 13.267 1.00 24.73 331 ALA A N 1
ATOM 924 C CA . ALA A 1 141 ? -7.400 21.396 12.614 1.00 25.96 331 ALA A CA 1
ATOM 925 C C . ALA A 1 141 ? -8.603 22.323 12.751 1.00 26.19 331 ALA A C 1
ATOM 926 O O . ALA A 1 141 ? -8.425 23.491 12.978 1.00 27.99 331 ALA A O 1
ATOM 928 N N . SER A 1 142 ? -9.809 21.778 12.681 1.00 26.19 332 SER A N 1
ATOM 929 C CA . SER A 1 142 ? -11.054 22.567 12.862 1.00 27.90 332 SER A CA 1
ATOM 930 C C . SER A 1 142 ? -11.161 23.148 14.275 1.00 29.31 332 SER A C 1
ATOM 931 O O . SER A 1 142 ? -11.885 24.141 14.397 1.00 30.65 332 SER A O 1
ATOM 934 N N . LEU A 1 143 ? -10.516 22.534 15.283 1.00 29.12 333 LEU A N 1
ATOM 935 C CA . LEU A 1 143 ? -10.599 22.921 16.721 1.00 31.31 333 LEU A CA 1
ATOM 936 C C . LEU A 1 143 ? -9.414 23.819 17.067 1.00 32.31 333 LEU A C 1
ATOM 937 O O . LEU A 1 143 ? -9.299 24.227 18.245 1.00 34.38 333 LEU A O 1
ATOM 942 N N . MET A 1 144 ? -8.540 24.095 16.100 1.00 31.31 334 MET A N 1
ATOM 943 C CA . MET A 1 144 ? -7.287 24.847 16.343 1.00 33.40 334 MET A CA 1
ATOM 944 C C . MET A 1 144 ? -7.348 26.234 15.706 1.00 33.41 334 MET A C 1
ATOM 945 O O . MET A 1 144 ? -7.865 26.365 14.596 1.00 30.81 334 MET A O 1
ATOM 950 N N . ASN A 1 145 ? -6.721 27.195 16.362 1.00 36.13 335 ASN A N 1
ATOM 951 C CA . ASN A 1 145 ? -6.318 28.484 15.739 1.00 37.87 335 ASN A CA 1
ATOM 952 C C . ASN A 1 145 ? -4.833 28.699 16.057 1.00 40.07 335 ASN A C 1
ATOM 953 O O . ASN A 1 145 ? -4.229 27.823 16.692 1.00 39.90 335 ASN A O 1
ATOM 958 N N . LYS A 1 146 ? -4.253 29.841 15.679 1.00 42.28 336 LYS A N 1
ATOM 959 C CA . LYS A 1 146 ? -2.807 30.087 15.929 1.00 44.60 336 LYS A CA 1
ATOM 960 C C . LYS A 1 146 ? -2.533 30.163 17.440 1.00 46.10 336 LYS A C 1
ATOM 961 O O . LYS A 1 146 ? -1.356 30.050 17.790 1.00 47.93 336 LYS A O 1
ATOM 967 N N . ASP A 1 147 ? -3.551 30.291 18.301 1.00 45.90 337 ASP A N 1
ATOM 968 C CA . ASP A 1 147 ? -3.364 30.508 19.765 1.00 48.41 337 ASP A CA 1
ATOM 969 C C . ASP A 1 147 ? -3.503 29.199 20.574 1.00 46.28 337 ASP A C 1
ATOM 970 O O . ASP A 1 147 ? -2.962 29.132 21.690 1.00 47.32 337 ASP A O 1
ATOM 975 N N . GLY A 1 148 ? -4.227 28.188 20.085 1.00 42.76 338 GLY A N 1
ATOM 976 C CA . GLY A 1 148 ? -4.504 26.994 20.908 1.00 41.73 338 GLY A CA 1
ATOM 977 C C . GLY A 1 148 ? -5.597 26.134 20.319 1.00 38.83 338 GLY A C 1
ATOM 978 O O . GLY A 1 148 ? -6.050 26.444 19.201 1.00 37.04 338 GLY A O 1
ATOM 979 N N . VAL A 1 149 ? -6.011 25.106 21.067 1.00 38.08 339 VAL A N 1
ATOM 980 C CA . VAL A 1 149 ? -6.873 23.982 20.606 1.00 35.76 339 VAL A CA 1
ATOM 981 C C . VAL A 1 149 ? -8.068 23.812 21.557 1.00 36.89 339 VAL A C 1
ATOM 982 O O . VAL A 1 149 ? -7.872 23.872 22.796 1.00 38.04 339 VAL A O 1
ATOM 986 N N . LEU A 1 150 ? -9.268 23.623 20.999 1.00 35.68 340 LEU A N 1
ATOM 987 C CA . LEU A 1 150 ? -10.486 23.247 21.761 1.00 37.02 340 LEU A CA 1
ATOM 988 C C . LEU A 1 150 ? -10.315 21.794 22.236 1.00 37.41 340 LEU A C 1
ATOM 989 O O . LEU A 1 150 ? -9.987 20.926 21.387 1.00 34.86 340 LEU A O 1
ATOM 994 N N . ILE A 1 151 ? -10.528 21.554 23.528 1.00 40.27 341 ILE A N 1
ATOM 995 C CA . ILE A 1 151 ? -10.468 20.212 24.187 1.00 41.62 341 ILE A CA 1
ATOM 996 C C . ILE A 1 151 ? -11.798 19.985 24.915 1.00 43.00 341 ILE A C 1
ATOM 997 O O . ILE A 1 151 ? -12.578 20.953 25.005 1.00 43.29 341 ILE A O 1
ATOM 1002 N N . SER A 1 152 ? -12.019 18.766 25.432 1.00 43.94 342 SER A N 1
ATOM 1003 C CA . SER A 1 152 ? -13.207 18.341 26.227 1.00 46.24 342 SER A CA 1
ATOM 1004 C C . SER A 1 152 ? -14.505 18.733 25.512 1.00 45.70 342 SER A C 1
ATOM 1005 O O . SER A 1 152 ? -15.238 19.564 26.066 1.00 46.69 342 SER A O 1
ATOM 1008 N N . GLU A 1 153 ? -14.752 18.185 24.321 1.00 44.96 343 GLU A N 1
ATOM 1009 C CA . GLU A 1 153 ? -15.988 18.390 23.506 1.00 45.61 343 GLU A CA 1
ATOM 1010 C C . GLU A 1 153 ? -16.303 19.892 23.400 1.00 46.25 343 GLU A C 1
ATOM 1011 O O . GLU A 1 153 ? -17.489 20.258 23.297 1.00 47.51 343 GLU A O 1
ATOM 1017 N N . GLY A 1 154 ? -15.272 20.739 23.452 1.00 45.81 344 GLY A N 1
ATOM 1018 C CA . GLY A 1 154 ? -15.359 22.174 23.134 1.00 45.75 344 GLY A CA 1
ATOM 1019 C C . GLY A 1 154 ? -15.546 23.048 24.352 1.00 48.45 344 GLY A C 1
ATOM 1020 O O . GLY A 1 154 ? -15.852 24.242 24.166 1.00 50.13 344 GLY A O 1
ATOM 1021 N N . GLN A 1 155 ? -15.352 22.510 25.555 1.00 49.34 345 GLN A N 1
ATOM 1022 C CA . GLN A 1 155 ? -15.570 23.269 26.805 1.00 52.14 345 GLN A CA 1
ATOM 1023 C C . GLN A 1 155 ? -14.233 23.798 27.321 1.00 52.25 345 GLN A C 1
ATOM 1024 O O . GLN A 1 155 ? -14.240 24.588 28.278 1.00 54.88 345 GLN A O 1
ATOM 1030 N N . GLY A 1 156 ? -13.124 23.351 26.739 1.00 48.76 346 GLY A N 1
ATOM 1031 C CA . GLY A 1 156 ? -11.783 23.783 27.158 1.00 48.96 346 GLY A CA 1
ATOM 1032 C C . GLY A 1 156 ? -11.025 24.351 25.986 1.00 45.95 346 GLY A C 1
ATOM 1033 O O . GLY A 1 156 ? -11.297 23.925 24.858 1.00 42.68 346 GLY A O 1
ATOM 1034 N N . PHE A 1 157 ? -10.122 25.282 26.264 1.00 46.78 347 PHE A N 1
ATOM 1035 C CA . PHE A 1 157 ? -9.125 25.821 25.318 1.00 45.45 347 PHE A CA 1
ATOM 1036 C C . PHE A 1 157 ? -7.761 25.706 25.988 1.00 46.99 347 PHE A C 1
ATOM 1037 O O . PHE A 1 157 ? -7.550 26.297 27.054 1.00 50.37 347 PHE A O 1
ATOM 1045 N N . MET A 1 158 ? -6.875 24.913 25.403 1.00 45.35 348 MET A N 1
ATOM 1046 C CA . MET A 1 158 ? -5.491 24.726 25.905 1.00 46.67 348 MET A CA 1
ATOM 1047 C C . MET A 1 158 ? -4.597 25.528 24.967 1.00 45.92 348 MET A C 1
ATOM 1048 O O . MET A 1 158 ? -4.725 25.331 23.765 1.00 42.42 348 MET A O 1
ATOM 1053 N N . THR A 1 159 ? -3.785 26.438 25.497 1.00 48.44 349 THR A N 1
ATOM 1054 C CA . THR A 1 159 ? -2.979 27.387 24.687 1.00 48.75 349 THR A CA 1
ATOM 1055 C C . THR A 1 159 ? -1.835 26.627 24.009 1.00 48.00 349 THR A C 1
ATOM 1056 O O . THR A 1 159 ? -1.262 25.729 24.639 1.00 48.61 349 THR A O 1
ATOM 1060 N N . ARG A 1 160 ? -1.515 26.998 22.771 1.00 47.40 350 ARG A N 1
ATOM 1061 C CA . ARG A 1 160 ? -0.281 26.570 22.061 1.00 47.88 350 ARG A CA 1
ATOM 1062 C C . ARG A 1 160 ? 0.932 26.749 22.988 1.00 50.88 350 ARG A C 1
ATOM 1063 O O . ARG A 1 160 ? 1.771 25.819 23.115 1.00 49.92 350 ARG A O 1
ATOM 1071 N N . GLU A 1 161 ? 1.012 27.935 23.589 1.00 54.12 351 GLU A N 1
ATOM 1072 C CA . GLU A 1 161 ? 2.105 28.367 24.487 1.00 58.16 351 GLU A CA 1
ATOM 1073 C C . GLU A 1 161 ? 2.300 27.335 25.596 1.00 59.16 351 GLU A C 1
ATOM 1074 O O . GLU A 1 161 ? 3.464 27.000 25.911 1.00 61.15 351 GLU A O 1
ATOM 1080 N N . PHE A 1 162 ? 1.207 26.916 26.231 1.00 58.51 352 PHE A N 1
ATOM 1081 C CA . PHE A 1 162 ? 1.265 25.976 27.379 1.00 59.56 352 PHE A CA 1
ATOM 1082 C C . PHE A 1 162 ? 1.818 24.634 26.874 1.00 57.46 352 PHE A C 1
ATOM 1083 O O . PHE A 1 162 ? 2.710 24.033 27.503 1.00 58.39 352 PHE A O 1
ATOM 1091 N N . LEU A 1 163 ? 1.313 24.183 25.728 1.00 54.22 353 LEU A N 1
ATOM 1092 C CA . LEU A 1 163 ? 1.800 22.949 25.060 1.00 52.60 353 LEU A CA 1
ATOM 1093 C C . LEU A 1 163 ? 3.293 23.082 24.721 1.00 54.33 353 LEU A C 1
ATOM 1094 O O . LEU A 1 163 ? 4.018 22.084 24.930 1.00 54.96 353 LEU A O 1
ATOM 1099 N N . LYS A 1 164 ? 3.753 24.271 24.292 1.00 55.25 354 LYS A N 1
ATOM 1100 C CA . LYS A 1 164 ? 5.176 24.542 23.920 1.00 56.50 354 LYS A CA 1
ATOM 1101 C C . LYS A 1 164 ? 6.100 24.363 25.134 1.00 59.77 354 LYS A C 1
ATOM 1102 O O . LYS A 1 164 ? 7.313 24.156 24.909 1.00 60.74 354 LYS A O 1
ATOM 1108 N N . SER A 1 165 ? 5.556 24.487 26.355 1.00 61.27 355 SER A N 1
ATOM 1109 C CA . SER A 1 165 ? 6.286 24.553 27.647 1.00 64.43 355 SER A CA 1
ATOM 1110 C C . SER A 1 165 ? 6.506 23.166 28.273 1.00 64.48 355 SER A C 1
ATOM 1111 O O . SER A 1 165 ? 7.281 23.087 29.232 1.00 67.34 355 SER A O 1
ATOM 1114 N N . LEU A 1 166 ? 5.839 22.117 27.799 1.00 61.49 356 LEU A N 1
ATOM 1115 C CA . LEU A 1 166 ? 5.963 20.750 28.379 1.00 62.29 356 LEU A CA 1
ATOM 1116 C C . LEU A 1 166 ? 7.378 20.228 28.114 1.00 63.99 356 LEU A C 1
ATOM 1117 O O . LEU A 1 166 ? 7.993 20.698 27.140 1.00 63.29 356 LEU A O 1
ATOM 1122 N N . ARG A 1 167 ? 7.887 19.326 28.964 1.00 66.93 357 ARG A N 1
ATOM 1123 C CA . ARG A 1 167 ? 9.278 18.808 28.844 1.00 69.71 357 ARG A CA 1
ATOM 1124 C C . ARG A 1 167 ? 9.437 18.099 27.489 1.00 67.19 357 ARG A C 1
ATOM 1125 O O . ARG A 1 167 ? 8.424 17.597 26.922 1.00 63.25 357 ARG A O 1
ATOM 1133 N N . LYS A 1 168 ? 10.661 18.110 26.960 1.00 68.69 358 LYS A N 1
ATOM 1134 C CA . LYS A 1 168 ? 11.028 17.431 25.691 1.00 67.55 358 LYS A CA 1
ATOM 1135 C C . LYS A 1 168 ? 10.745 15.941 25.883 1.00 65.54 358 LYS A C 1
ATOM 1136 O O . LYS A 1 168 ? 10.943 15.432 26.986 1.00 67.46 358 LYS A O 1
ATOM 1142 N N . PRO A 1 169 ? 10.278 15.180 24.869 1.00 60.46 359 PRO A N 1
ATOM 1143 C CA . PRO A 1 169 ? 9.950 15.697 23.537 1.00 57.56 359 PRO A CA 1
ATOM 1144 C C . PRO A 1 169 ? 8.563 16.338 23.348 1.00 54.40 359 PRO A C 1
ATOM 1145 O O . PRO A 1 169 ? 8.234 16.779 22.238 1.00 51.67 359 PRO A O 1
ATOM 1149 N N . PHE A 1 170 ? 7.759 16.370 24.411 1.00 54.47 360 PHE A N 1
ATOM 1150 C CA . PHE A 1 170 ? 6.342 16.822 24.355 1.00 52.34 360 PHE A CA 1
ATOM 1151 C C . PHE A 1 170 ? 6.273 18.294 23.942 1.00 52.13 360 PHE A C 1
ATOM 1152 O O . PHE A 1 170 ? 5.426 18.642 23.128 1.00 49.89 360 PHE A O 1
ATOM 1160 N N . GLY A 1 171 ? 7.148 19.135 24.490 1.00 55.00 361 GLY A N 1
ATOM 1161 C CA . GLY A 1 171 ? 7.207 20.576 24.158 1.00 55.57 361 GLY A CA 1
ATOM 1162 C C . GLY A 1 171 ? 7.256 20.860 22.659 1.00 52.91 361 GLY A C 1
ATOM 1163 O O . GLY A 1 171 ? 6.646 21.833 22.238 1.00 51.52 361 GLY A O 1
ATOM 1164 N N . ASP A 1 172 ? 7.958 20.043 21.872 1.00 52.92 362 ASP A N 1
ATOM 1165 C CA . ASP A 1 172 ? 8.153 20.248 20.410 1.00 51.78 362 ASP A CA 1
ATOM 1166 C C . ASP A 1 172 ? 7.018 19.605 19.604 1.00 47.84 362 ASP A C 1
ATOM 1167 O O . ASP A 1 172 ? 6.931 19.858 18.397 1.00 46.31 362 ASP A O 1
ATOM 1172 N N . PHE A 1 173 ? 6.185 18.766 20.214 1.00 46.37 363 PHE A N 1
ATOM 1173 C CA . PHE A 1 173 ? 5.355 17.805 19.450 1.00 43.22 363 PHE A CA 1
ATOM 1174 C C . PHE A 1 173 ? 4.195 18.517 18.740 1.00 40.98 363 PHE A C 1
ATOM 1175 O O . PHE A 1 173 ? 3.989 18.209 17.558 1.00 38.51 363 PHE A O 1
ATOM 1183 N N . MET A 1 174 ? 3.451 19.401 19.422 1.00 40.96 364 MET A N 1
ATOM 1184 C CA . MET A 1 174 ? 2.187 19.973 18.878 1.00 39.17 364 MET A CA 1
ATOM 1185 C C . MET A 1 174 ? 2.498 21.152 17.941 1.00 38.94 364 MET A C 1
ATOM 1186 O O . MET A 1 174 ? 1.648 21.417 17.088 1.00 36.97 364 MET A O 1
ATOM 1191 N N . GLU A 1 175 ? 3.669 21.800 18.066 1.00 41.10 365 GLU A N 1
ATOM 1192 C CA . GLU A 1 175 ? 4.063 22.971 17.226 1.00 42.04 365 GLU A CA 1
ATOM 1193 C C . GLU A 1 175 ? 3.761 22.719 15.747 1.00 39.33 365 GLU A C 1
ATOM 1194 O O . GLU A 1 175 ? 2.984 23.451 15.139 1.00 37.67 365 GLU A O 1
ATOM 1200 N N . PRO A 1 176 ? 4.358 21.683 15.112 1.00 38.51 366 PRO A N 1
ATOM 1201 C CA . PRO A 1 176 ? 4.053 21.357 13.722 1.00 36.37 366 PRO A CA 1
ATOM 1202 C C . PRO A 1 176 ? 2.591 20.984 13.456 1.00 34.23 366 PRO A C 1
ATOM 1203 O O . PRO A 1 176 ? 2.165 21.040 12.303 1.00 32.58 366 PRO A O 1
ATOM 1207 N N . LYS A 1 177 ? 1.849 20.557 14.484 1.00 33.83 367 LYS A N 1
ATOM 1208 C CA . LYS A 1 177 ? 0.394 20.288 14.305 1.00 31.89 367 LYS A CA 1
ATOM 1209 C C . LYS A 1 177 ? -0.304 21.652 14.164 1.00 31.67 367 LYS A C 1
ATOM 1210 O O . LYS A 1 177 ? -1.130 21.813 13.235 1.00 29.43 367 LYS A O 1
ATOM 1216 N N . PHE A 1 178 ? 0.049 22.627 15.002 1.00 33.97 368 PHE A N 1
ATOM 1217 C CA . PHE A 1 178 ? -0.542 23.991 14.924 1.00 35.31 368 PHE A CA 1
ATOM 1218 C C . PHE A 1 178 ? -0.247 24.631 13.550 1.00 35.27 368 PHE A C 1
ATOM 1219 O O . PHE A 1 178 ? -1.167 25.205 12.965 1.00 34.19 368 PHE A O 1
ATOM 1227 N N . GLU A 1 179 ? 0.989 24.510 13.053 1.00 36.40 369 GLU A N 1
ATOM 1228 C CA . GLU A 1 179 ? 1.429 25.005 11.719 1.00 36.27 369 GLU A CA 1
ATOM 1229 C C . GLU A 1 179 ? 0.628 24.315 10.624 1.00 32.99 369 GLU A C 1
ATOM 1230 O O . GLU A 1 179 ? 0.205 24.998 9.669 1.00 32.04 369 GLU A O 1
ATOM 1236 N N . PHE A 1 180 ? 0.443 23.004 10.707 1.00 31.68 370 PHE A N 1
ATOM 1237 C CA . PHE A 1 180 ? -0.405 22.293 9.712 1.00 29.65 370 PHE A CA 1
ATOM 1238 C C . PHE A 1 180 ? -1.802 22.929 9.732 1.00 28.12 370 PHE A C 1
ATOM 1239 O O . PHE A 1 180 ? -2.360 23.107 8.680 1.00 26.66 370 PHE A O 1
ATOM 1247 N N . ALA A 1 181 ? -2.348 23.232 10.911 1.00 28.35 371 ALA A N 1
ATOM 1248 C CA . ALA A 1 181 ? -3.761 23.649 11.094 1.00 27.72 371 ALA A CA 1
ATOM 1249 C C . ALA A 1 181 ? -3.970 25.033 10.488 1.00 27.89 371 ALA A C 1
ATOM 1250 O O . ALA A 1 181 ? -4.885 25.212 9.687 1.00 26.96 371 ALA A O 1
ATOM 1252 N N . VAL A 1 182 ? -3.109 25.962 10.845 1.00 29.96 372 VAL A N 1
ATOM 1253 C CA . VAL A 1 182 ? -3.135 27.349 10.312 1.00 31.08 372 VAL A CA 1
ATOM 1254 C C . VAL A 1 182 ? -3.167 27.260 8.778 1.00 30.17 372 VAL A C 1
ATOM 1255 O O . VAL A 1 182 ? -4.045 27.950 8.169 1.00 30.88 372 VAL A O 1
ATOM 1259 N N . LYS A 1 183 ? -2.296 26.439 8.177 1.00 29.18 373 LYS A N 1
ATOM 1260 C CA . LYS A 1 183 ? -2.197 26.308 6.694 1.00 28.65 373 LYS A CA 1
ATOM 1261 C C . LYS A 1 183 ? -3.482 25.640 6.180 1.00 26.52 373 LYS A C 1
ATOM 1262 O O . LYS A 1 183 ? -3.992 26.036 5.115 1.00 26.14 373 LYS A O 1
ATOM 1268 N N . PHE A 1 184 ? -3.992 24.638 6.893 1.00 25.18 374 PHE A N 1
ATOM 1269 C CA . PHE A 1 184 ? -5.167 23.858 6.448 1.00 22.97 374 PHE A CA 1
ATOM 1270 C C . PHE A 1 184 ? -6.386 24.779 6.519 1.00 22.90 374 PHE A C 1
ATOM 1271 O O . PHE A 1 184 ? -7.145 24.867 5.532 1.00 21.95 374 PHE A O 1
ATOM 1279 N N . ASN A 1 185 ? -6.532 25.485 7.646 1.00 23.55 375 ASN A N 1
ATOM 1280 C CA . ASN A 1 185 ? -7.648 26.419 7.920 1.00 24.14 375 ASN A CA 1
ATOM 1281 C C . ASN A 1 185 ? -7.631 27.560 6.885 1.00 25.78 375 ASN A C 1
ATOM 1282 O O . ASN A 1 185 ? -8.718 28.010 6.501 1.00 25.88 375 ASN A O 1
ATOM 1287 N N . ALA A 1 186 ? -6.461 27.983 6.409 1.00 26.66 376 ALA A N 1
ATOM 1288 C CA . ALA A 1 186 ? -6.367 29.076 5.414 1.00 28.20 376 ALA A CA 1
ATOM 1289 C C . ALA A 1 186 ? -7.023 28.623 4.103 1.00 27.50 376 ALA A C 1
ATOM 1290 O O . ALA A 1 186 ? -7.334 29.489 3.300 1.00 28.16 376 ALA A O 1
ATOM 1292 N N . LEU A 1 187 ? -7.324 27.338 3.935 1.00 26.27 377 LEU A N 1
ATOM 1293 C CA . LEU A 1 187 ? -7.987 26.860 2.694 1.00 26.19 377 LEU A CA 1
ATOM 1294 C C . LEU A 1 187 ? -9.494 27.087 2.767 1.00 26.17 377 LEU A C 1
ATOM 1295 O O . LEU A 1 187 ? -10.124 26.944 1.729 1.00 24.25 377 LEU A O 1
ATOM 1300 N N . GLU A 1 188 ? -10.014 27.452 3.949 1.00 27.43 378 GLU A N 1
ATOM 1301 C CA . GLU A 1 188 ? -11.407 27.917 4.160 1.00 28.18 378 GLU A CA 1
ATOM 1302 C C . GLU A 1 188 ? -12.382 26.798 3.747 1.00 25.91 378 GLU A C 1
ATOM 1303 O O . GLU A 1 188 ? -13.466 27.100 3.199 1.00 25.09 378 GLU A O 1
ATOM 1309 N N . LEU A 1 189 ? -12.032 25.543 4.009 1.00 23.30 379 LEU A N 1
ATOM 1310 C CA . LEU A 1 189 ? -12.971 24.427 3.763 1.00 21.90 379 LEU A CA 1
ATOM 1311 C C . LEU A 1 189 ? -14.148 24.539 4.739 1.00 23.28 379 LEU A C 1
ATOM 1312 O O . LEU A 1 189 ? -13.939 25.034 5.871 1.00 23.81 379 LEU A O 1
ATOM 1317 N N . ASP A 1 190 ? -15.330 24.080 4.321 1.00 22.28 380 ASP A N 1
ATOM 1318 C CA . ASP A 1 190 ? -16.520 23.968 5.191 1.00 22.70 380 ASP A CA 1
ATOM 1319 C C . ASP A 1 190 ? -16.799 22.464 5.395 1.00 20.82 380 ASP A C 1
ATOM 1320 O O . ASP A 1 190 ? -16.058 21.619 4.821 1.00 18.40 380 ASP A O 1
ATOM 1325 N N . ASP A 1 191 ? -17.780 22.176 6.239 1.00 20.62 381 ASP A N 1
ATOM 1326 C CA . ASP A 1 191 ? -18.174 20.810 6.670 1.00 19.98 381 ASP A CA 1
ATOM 1327 C C . ASP A 1 191 ? -18.518 20.003 5.405 1.00 19.23 381 ASP A C 1
ATOM 1328 O O . ASP A 1 191 ? -18.184 18.843 5.389 1.00 18.10 381 ASP A O 1
ATOM 1333 N N . SER A 1 192 ? -19.170 20.609 4.396 1.00 19.57 382 SER A N 1
ATOM 1334 C CA A SER A 1 192 ? -19.554 19.921 3.128 0.50 18.67 382 SER A CA 1
ATOM 1335 C CA B SER A 1 192 ? -19.557 19.914 3.136 0.50 18.70 382 SER A CA 1
ATOM 1336 C C . SER A 1 192 ? -18.286 19.438 2.414 1.00 17.46 382 SER A C 1
ATOM 1337 O O . SER A 1 192 ? -18.281 18.345 1.902 1.00 17.30 382 SER A O 1
ATOM 1342 N N . ASP A 1 193 ? -17.255 20.275 2.388 1.00 17.27 383 ASP A N 1
ATOM 1343 C CA . ASP A 1 193 ? -15.960 19.947 1.760 1.00 16.58 383 ASP A CA 1
ATOM 1344 C C . ASP A 1 193 ? -15.317 18.814 2.552 1.00 15.66 383 ASP A C 1
ATOM 1345 O O . ASP A 1 193 ? -14.850 17.828 1.947 1.00 14.43 383 ASP A O 1
ATOM 1350 N N . LEU A 1 194 ? -15.239 19.004 3.866 1.00 15.84 384 LEU A N 1
ATOM 1351 C CA . LEU A 1 194 ? -14.558 18.062 4.785 1.00 16.37 384 LEU A CA 1
ATOM 1352 C C . LEU A 1 194 ? -15.175 16.663 4.717 1.00 15.74 384 LEU A C 1
ATOM 1353 O O . LEU A 1 194 ? -14.386 15.709 4.841 1.00 16.47 384 LEU A O 1
ATOM 1358 N N . ALA A 1 195 ? -16.501 16.527 4.611 1.00 16.27 385 ALA A N 1
ATOM 1359 C CA . ALA A 1 195 ? -17.199 15.210 4.572 1.00 16.15 385 ALA A CA 1
ATOM 1360 C C . ALA A 1 195 ? -16.593 14.357 3.456 1.00 15.66 385 ALA A C 1
ATOM 1361 O O . ALA A 1 195 ? -16.260 13.181 3.703 1.00 16.14 385 ALA A O 1
ATOM 1363 N N . ILE A 1 196 ? -16.378 14.956 2.286 1.00 16.33 386 ILE A N 1
ATOM 1364 C CA . ILE A 1 196 ? -15.897 14.227 1.070 1.00 15.22 386 ILE A CA 1
ATOM 1365 C C . ILE A 1 196 ? -14.398 13.988 1.253 1.00 15.50 386 ILE A C 1
ATOM 1366 O O . ILE A 1 196 ? -13.926 12.851 0.966 1.00 14.44 386 ILE A O 1
ATOM 1371 N N . PHE A 1 197 ? -13.660 14.993 1.734 1.00 15.70 387 PHE A N 1
ATOM 1372 C CA . PHE A 1 197 ? -12.196 14.867 1.976 1.00 16.48 387 PHE A CA 1
ATOM 1373 C C . PHE A 1 197 ? -11.956 13.675 2.902 1.00 16.30 387 PHE A C 1
ATOM 1374 O O . PHE A 1 197 ? -11.098 12.834 2.621 1.00 16.24 387 PHE A O 1
ATOM 1382 N N . ILE A 1 198 ? -12.725 13.579 3.971 1.00 16.42 388 ILE A N 1
ATOM 1383 C CA . ILE A 1 198 ? -12.539 12.487 4.961 1.00 17.17 388 ILE A CA 1
ATOM 1384 C C . ILE A 1 198 ? -12.897 11.148 4.286 1.00 16.75 388 ILE A C 1
ATOM 1385 O O . ILE A 1 198 ? -12.190 10.139 4.553 1.00 15.79 388 ILE A O 1
ATOM 1390 N N . ALA A 1 199 ? -13.925 11.116 3.440 1.00 16.02 389 ALA A N 1
ATOM 1391 C CA . ALA A 1 199 ? -14.347 9.856 2.753 1.00 15.25 389 ALA A CA 1
ATOM 1392 C C . ALA A 1 199 ? -13.215 9.380 1.838 1.00 15.07 389 ALA A C 1
ATOM 1393 O O . ALA A 1 199 ? -12.844 8.171 1.868 1.00 13.29 389 ALA A O 1
ATOM 1395 N N . VAL A 1 200 ? -12.573 10.321 1.125 1.00 15.14 390 VAL A N 1
ATOM 1396 C CA . VAL A 1 200 ? -11.419 10.008 0.251 1.00 15.44 390 VAL A CA 1
ATOM 1397 C C . VAL A 1 200 ? -10.315 9.376 1.098 1.00 15.52 390 VAL A C 1
ATOM 1398 O O . VAL A 1 200 ? -9.723 8.391 0.656 1.00 14.49 390 VAL A O 1
ATOM 1402 N N . ILE A 1 201 ? -9.982 9.975 2.253 1.00 15.76 391 ILE A N 1
ATOM 1403 C CA . ILE A 1 201 ? -8.884 9.424 3.093 1.00 15.90 391 ILE A CA 1
ATOM 1404 C C . ILE A 1 201 ? -9.198 8.007 3.573 1.00 15.79 391 ILE A C 1
ATOM 1405 O O . ILE A 1 201 ? -8.269 7.165 3.637 1.00 16.62 391 ILE A O 1
ATOM 1410 N N . ILE A 1 202 ? -10.408 7.779 4.051 1.00 15.44 392 ILE A N 1
ATOM 1411 C CA . ILE A 1 202 ? -10.817 6.429 4.513 1.00 15.82 392 ILE A CA 1
ATOM 1412 C C . ILE A 1 202 ? -10.568 5.422 3.383 1.00 15.53 392 ILE A C 1
ATOM 1413 O O . ILE A 1 202 ? -9.985 4.334 3.655 1.00 16.54 392 ILE A O 1
ATOM 1418 N N . LEU A 1 203 ? -10.989 5.721 2.163 1.00 15.31 393 LEU A N 1
ATOM 1419 C CA . LEU A 1 203 ? -10.934 4.745 1.051 1.00 16.57 393 LEU A CA 1
ATOM 1420 C C . LEU A 1 203 ? -9.537 4.802 0.405 1.00 17.09 393 LEU A C 1
ATOM 1421 O O . LEU A 1 203 ? -9.438 4.852 -0.848 1.00 17.20 393 LEU A O 1
ATOM 1426 N N . SER A 1 204 ? -8.459 4.702 1.203 1.00 17.98 394 SER A N 1
ATOM 1427 C CA . SER A 1 204 ? -7.067 4.654 0.677 1.00 18.83 394 SER A CA 1
ATOM 1428 C C . SER A 1 204 ? -6.674 3.211 0.330 1.00 19.07 394 SER A C 1
ATOM 1429 O O . SER A 1 204 ? -6.553 2.387 1.222 1.00 19.60 394 SER A O 1
ATOM 1432 N N . GLY A 1 205 ? -6.391 2.952 -0.939 1.00 18.91 395 GLY A N 1
ATOM 1433 C CA . GLY A 1 205 ? -6.076 1.617 -1.446 1.00 20.17 395 GLY A CA 1
ATOM 1434 C C . GLY A 1 205 ? -4.649 1.176 -1.181 1.00 21.43 395 GLY A C 1
ATOM 1435 O O . GLY A 1 205 ? -4.331 0.005 -1.486 1.00 21.35 395 GLY A O 1
ATOM 1436 N N . ASP A 1 206 ? -3.806 2.035 -0.596 1.00 21.93 396 ASP A N 1
ATOM 1437 C CA . ASP A 1 206 ? -2.391 1.668 -0.343 1.00 24.03 396 ASP A CA 1
ATOM 1438 C C . ASP A 1 206 ? -2.133 1.297 1.120 1.00 22.72 396 ASP A C 1
ATOM 1439 O O . ASP A 1 206 ? -0.964 1.064 1.442 1.00 24.01 396 ASP A O 1
ATOM 1444 N N . ARG A 1 207 ? -3.155 1.147 1.959 1.00 21.12 397 ARG A N 1
ATOM 1445 C CA . ARG A 1 207 ? -2.930 0.778 3.389 1.00 20.77 397 ARG A CA 1
ATOM 1446 C C . ARG A 1 207 ? -2.289 -0.603 3.412 1.00 22.21 397 ARG A C 1
ATOM 1447 O O . ARG A 1 207 ? -2.558 -1.442 2.542 1.00 22.30 397 ARG A O 1
ATOM 1455 N N . PRO A 1 208 ? -1.400 -0.854 4.392 1.00 23.27 398 PRO A N 1
ATOM 1456 C CA . PRO A 1 208 ? -0.739 -2.133 4.529 1.00 24.84 398 PRO A CA 1
ATOM 1457 C C . PRO A 1 208 ? -1.782 -3.243 4.719 1.00 24.53 398 PRO A C 1
ATOM 1458 O O . PRO A 1 208 ? -2.710 -3.097 5.507 1.00 23.92 398 PRO A O 1
ATOM 1462 N N . GLY A 1 209 ? -1.621 -4.297 3.949 1.00 25.05 399 GLY A N 1
ATOM 1463 C CA . GLY A 1 209 ? -2.278 -5.585 4.178 1.00 25.57 399 GLY A CA 1
ATOM 1464 C C . GLY A 1 209 ? -3.663 -5.650 3.583 1.00 24.65 399 GLY A C 1
ATOM 1465 O O . GLY A 1 209 ? -4.334 -6.607 3.914 1.00 24.98 399 GLY A O 1
ATOM 1466 N N . LEU A 1 210 ? -4.081 -4.703 2.724 1.00 23.18 400 LEU A N 1
ATOM 1467 C CA . LEU A 1 210 ? -5.407 -4.785 2.054 1.00 22.76 400 LEU A CA 1
ATOM 1468 C C . LEU A 1 210 ? -5.373 -5.990 1.116 1.00 24.06 400 LEU A C 1
ATOM 1469 O O . LEU A 1 210 ? -4.354 -6.178 0.418 1.00 24.88 400 LEU A O 1
ATOM 1474 N N . LEU A 1 211 ? -6.467 -6.755 1.114 1.00 24.49 401 LEU A N 1
ATOM 1475 C CA . LEU A 1 211 ? -6.614 -8.041 0.400 1.00 26.34 401 LEU A CA 1
ATOM 1476 C C . LEU A 1 211 ? -7.171 -7.798 -0.995 1.00 26.40 401 LEU A C 1
ATOM 1477 O O . LEU A 1 211 ? -6.797 -8.560 -1.868 1.00 27.46 401 LEU A O 1
ATOM 1482 N N . ASN A 1 212 ? -8.041 -6.801 -1.161 1.00 25.95 402 ASN A N 1
ATOM 1483 C CA . ASN A 1 212 ? -8.706 -6.507 -2.464 1.00 26.85 402 ASN A CA 1
ATOM 1484 C C . ASN A 1 212 ? -8.710 -4.990 -2.712 1.00 24.11 402 ASN A C 1
ATOM 1485 O O . ASN A 1 212 ? -9.652 -4.277 -2.292 1.00 22.56 402 ASN A O 1
ATOM 1490 N N . VAL A 1 213 ? -7.715 -4.512 -3.433 1.00 23.40 403 VAL A N 1
ATOM 1491 C CA . VAL A 1 213 ? -7.451 -3.053 -3.528 1.00 23.01 403 VAL A CA 1
ATOM 1492 C C . VAL A 1 213 ? -8.357 -2.438 -4.605 1.00 22.88 403 VAL A C 1
ATOM 1493 O O . VAL A 1 213 ? -8.810 -1.321 -4.399 1.00 21.04 403 VAL A O 1
ATOM 1497 N N . LYS A 1 214 ? -8.663 -3.170 -5.681 1.00 24.87 404 LYS A N 1
ATOM 1498 C CA . LYS A 1 214 ? -9.450 -2.644 -6.837 1.00 26.53 404 LYS A CA 1
ATOM 1499 C C . LYS A 1 214 ? -10.767 -2.011 -6.377 1.00 24.14 404 LYS A C 1
ATOM 1500 O O . LYS A 1 214 ? -11.045 -0.859 -6.727 1.00 22.37 404 LYS A O 1
ATOM 1506 N N . PRO A 1 215 ? -11.650 -2.725 -5.631 1.00 23.07 405 PRO A N 1
ATOM 1507 C CA . PRO A 1 215 ? -12.934 -2.146 -5.243 1.00 21.61 405 PRO A CA 1
ATOM 1508 C C . PRO A 1 215 ? -12.750 -0.877 -4.397 1.00 19.68 405 PRO A C 1
ATOM 1509 O O . PRO A 1 215 ? -13.537 0.011 -4.513 1.00 18.46 405 PRO A O 1
ATOM 1513 N N . ILE A 1 216 ? -11.723 -0.847 -3.559 1.00 18.80 406 ILE A N 1
ATOM 1514 C CA . ILE A 1 216 ? -11.453 0.308 -2.672 1.00 17.99 406 ILE A CA 1
ATOM 1515 C C . ILE A 1 216 ? -11.082 1.498 -3.574 1.00 18.96 406 ILE A C 1
ATOM 1516 O O . ILE A 1 216 ? -11.704 2.575 -3.402 1.00 18.00 406 ILE A O 1
ATOM 1521 N N . GLU A 1 217 ? -10.149 1.314 -4.518 1.00 20.65 407 GLU A N 1
ATOM 1522 C CA . GLU A 1 217 ? -9.750 2.402 -5.453 1.00 23.58 407 GLU A CA 1
ATOM 1523 C C . GLU A 1 217 ? -10.926 2.800 -6.343 1.00 23.69 407 GLU A C 1
ATOM 1524 O O . GLU A 1 217 ? -11.036 3.994 -6.658 1.00 23.72 407 GLU A O 1
ATOM 1530 N N . ASP A 1 218 ? -11.822 1.872 -6.686 1.00 23.57 408 ASP A N 1
ATOM 1531 C CA . ASP A 1 218 ? -13.009 2.260 -7.494 1.00 23.43 408 ASP A CA 1
ATOM 1532 C C . ASP A 1 218 ? -13.874 3.258 -6.702 1.00 21.40 408 ASP A C 1
ATOM 1533 O O . ASP A 1 218 ? -14.296 4.249 -7.282 1.00 21.78 408 ASP A O 1
ATOM 1538 N N . ILE A 1 219 ? -14.217 2.970 -5.449 1.00 20.31 409 ILE A N 1
ATOM 1539 C CA . ILE A 1 219 ? -15.003 3.895 -4.576 1.00 19.14 409 ILE A CA 1
ATOM 1540 C C . ILE A 1 219 ? -14.201 5.194 -4.404 1.00 17.54 409 ILE A C 1
ATOM 1541 O O . ILE A 1 219 ? -14.766 6.279 -4.570 1.00 16.57 409 ILE A O 1
ATOM 1546 N N . GLN A 1 220 ? -12.918 5.096 -4.116 1.00 16.98 410 GLN A N 1
ATOM 1547 C CA . GLN A 1 220 ? -12.097 6.308 -3.916 1.00 17.73 410 GLN A CA 1
ATOM 1548 C C . GLN A 1 220 ? -12.150 7.189 -5.188 1.00 18.58 410 GLN A C 1
ATOM 1549 O O . GLN A 1 220 ? -12.283 8.407 -5.058 1.00 19.71 410 GLN A O 1
ATOM 1555 N N . ASP A 1 221 ? -12.056 6.615 -6.375 1.00 19.92 411 ASP A N 1
ATOM 1556 C CA . ASP A 1 221 ? -11.991 7.368 -7.657 1.00 21.24 411 ASP A CA 1
ATOM 1557 C C . ASP A 1 221 ? -13.281 8.210 -7.796 1.00 20.62 411 ASP A C 1
ATOM 1558 O O . ASP A 1 221 ? -13.205 9.388 -8.158 1.00 18.63 411 ASP A O 1
ATOM 1563 N N . ASN A 1 222 ? -14.428 7.609 -7.505 1.00 20.02 412 ASN A N 1
ATOM 1564 C CA . ASN A 1 222 ? -15.731 8.289 -7.567 1.00 20.87 412 ASN A CA 1
ATOM 1565 C C . ASN A 1 222 ? -15.794 9.386 -6.480 1.00 19.23 412 ASN A C 1
ATOM 1566 O O . ASN A 1 222 ? -16.281 10.477 -6.788 1.00 18.88 412 ASN A O 1
ATOM 1571 N N . LEU A 1 223 ? -15.300 9.123 -5.260 1.00 17.46 413 LEU A N 1
ATOM 1572 C CA . LEU A 1 223 ? -15.232 10.130 -4.166 1.00 16.96 413 LEU A CA 1
ATOM 1573 C C . LEU A 1 223 ? -14.323 11.300 -4.584 1.00 16.48 413 LEU A C 1
ATOM 1574 O O . LEU A 1 223 ? -14.657 12.455 -4.279 1.00 16.53 413 LEU A O 1
ATOM 1579 N N . LEU A 1 224 ? -13.195 11.020 -5.215 1.00 16.18 414 LEU A N 1
ATOM 1580 C CA . LEU A 1 224 ? -12.314 12.087 -5.745 1.00 16.36 414 LEU A CA 1
ATOM 1581 C C . LEU A 1 224 ? -13.037 12.933 -6.809 1.00 17.53 414 LEU A C 1
ATOM 1582 O O . LEU A 1 224 ? -12.867 14.169 -6.761 1.00 16.56 414 LEU A O 1
ATOM 1587 N N . GLN A 1 225 ? -13.790 12.325 -7.730 1.00 18.73 415 GLN A N 1
ATOM 1588 C CA . GLN A 1 225 ? -14.601 13.078 -8.724 1.00 20.23 415 GLN A CA 1
ATOM 1589 C C . GLN A 1 225 ? -15.614 13.962 -7.983 1.00 18.69 415 GLN A C 1
ATOM 1590 O O . GLN A 1 225 ? -15.850 15.112 -8.416 1.00 18.62 415 GLN A O 1
ATOM 1596 N N . ALA A 1 226 ? -16.262 13.427 -6.947 1.00 17.42 416 ALA A N 1
ATOM 1597 C CA . ALA A 1 226 ? -17.253 14.160 -6.129 1.00 16.68 416 ALA A CA 1
ATOM 1598 C C . ALA A 1 226 ? -16.533 15.321 -5.416 1.00 15.87 416 ALA A C 1
ATOM 1599 O O . ALA A 1 226 ? -17.099 16.403 -5.343 1.00 15.42 416 ALA A O 1
ATOM 1601 N N . LEU A 1 227 ? -15.293 15.126 -4.965 1.00 15.37 417 LEU A N 1
ATOM 1602 C CA . LEU A 1 227 ? -14.537 16.183 -4.242 1.00 15.30 417 LEU A CA 1
ATOM 1603 C C . LEU A 1 227 ? -14.170 17.264 -5.228 1.00 16.61 417 LEU A C 1
ATOM 1604 O O . LEU A 1 227 ? -14.312 18.434 -4.917 1.00 17.46 417 LEU A O 1
ATOM 1609 N N . GLU A 1 228 ? -13.647 16.856 -6.373 1.00 17.90 418 GLU A N 1
ATOM 1610 C CA . GLU A 1 228 ? -13.189 17.801 -7.400 1.00 19.69 418 GLU A CA 1
ATOM 1611 C C . GLU A 1 228 ? -14.377 18.717 -7.715 1.00 19.40 418 GLU A C 1
ATOM 1612 O O . GLU A 1 228 ? -14.136 19.944 -7.847 1.00 18.73 418 GLU A O 1
ATOM 1618 N N . LEU A 1 229 ? -15.584 18.148 -7.896 1.00 18.21 419 LEU A N 1
ATOM 1619 C CA . LEU A 1 229 ? -16.780 18.955 -8.294 1.00 18.90 419 LEU A CA 1
ATOM 1620 C C . LEU A 1 229 ? -17.221 19.825 -7.107 1.00 18.08 419 LEU A C 1
ATOM 1621 O O . LEU A 1 229 ? -17.541 21.000 -7.331 1.00 18.80 419 LEU A O 1
ATOM 1626 N N . GLN A 1 230 ? -17.203 19.279 -5.891 1.00 17.17 420 GLN A N 1
ATOM 1627 C CA . GLN A 1 230 ? -17.537 20.047 -4.649 1.00 16.84 420 GLN A CA 1
ATOM 1628 C C . GLN A 1 230 ? -16.692 21.333 -4.604 1.00 17.28 420 GLN A C 1
ATOM 1629 O O . GLN A 1 230 ? -17.235 22.449 -4.416 1.00 17.50 420 GLN A O 1
ATOM 1635 N N . LEU A 1 231 ? -15.376 21.199 -4.757 1.00 17.67 421 LEU A N 1
ATOM 1636 C CA . LEU A 1 231 ? -14.431 22.341 -4.668 1.00 17.81 421 LEU A CA 1
ATOM 1637 C C . LEU A 1 231 ? -14.636 23.331 -5.819 1.00 19.54 421 LEU A C 1
ATOM 1638 O O . LEU A 1 231 ? -14.523 24.538 -5.588 1.00 19.52 421 LEU A O 1
ATOM 1643 N N . LYS A 1 232 ? -14.890 22.849 -7.028 1.00 20.84 422 LYS A N 1
ATOM 1644 C CA . LYS A 1 232 ? -15.111 23.732 -8.216 1.00 23.33 422 LYS A CA 1
ATOM 1645 C C . LYS A 1 232 ? -16.370 24.575 -7.961 1.00 22.94 422 LYS A C 1
ATOM 1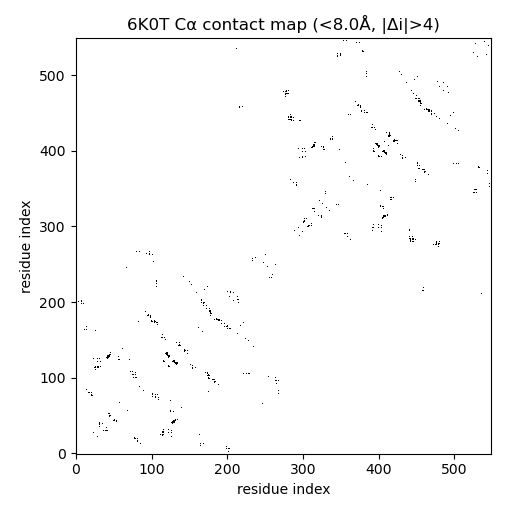646 O O . LYS A 1 232 ? -16.328 25.753 -8.260 1.00 22.96 422 LYS A O 1
ATOM 1652 N N . LEU A 1 233 ? -17.425 24.003 -7.355 1.00 20.88 423 LEU A N 1
ATOM 1653 C CA . LEU A 1 233 ? -18.714 24.736 -7.223 1.00 21.40 423 LEU A CA 1
ATOM 1654 C C . LEU A 1 233 ? -18.712 25.567 -5.941 1.00 20.71 423 LEU A C 1
ATOM 1655 O O . LEU A 1 233 ? -19.318 26.636 -5.932 1.00 20.93 423 LEU A O 1
ATOM 1660 N N . ASN A 1 234 ? -18.091 25.051 -4.885 1.00 19.30 424 ASN A N 1
ATOM 1661 C CA . ASN A 1 234 ? -18.142 25.674 -3.531 1.00 19.06 424 ASN A CA 1
ATOM 1662 C C . ASN A 1 234 ? -16.982 26.675 -3.390 1.00 19.43 424 ASN A C 1
ATOM 1663 O O . ASN A 1 234 ? -17.106 27.561 -2.560 1.00 20.13 424 ASN A O 1
ATOM 1668 N N . HIS A 1 235 ? -15.923 26.598 -4.204 1.00 19.54 425 HIS A N 1
ATOM 1669 C CA . HIS A 1 235 ? -14.721 27.488 -4.073 1.00 20.30 425 HIS A CA 1
ATOM 1670 C C . HIS A 1 235 ? -14.318 27.935 -5.466 1.00 21.76 425 HIS A C 1
ATOM 1671 O O . HIS A 1 235 ? -13.237 27.630 -5.933 1.00 21.13 425 HIS A O 1
ATOM 1678 N N . PRO A 1 236 ? -15.215 28.619 -6.200 1.00 23.90 426 PRO A N 1
ATOM 1679 C CA . PRO A 1 236 ? -14.997 28.817 -7.627 1.00 25.64 426 PRO A CA 1
ATOM 1680 C C . PRO A 1 236 ? -13.762 29.700 -7.882 1.00 28.21 426 PRO A C 1
ATOM 1681 O O . PRO A 1 236 ? -13.226 29.611 -8.942 1.00 29.63 426 PRO A O 1
ATOM 1685 N N . GLU A 1 237 ? -13.307 30.497 -6.913 1.00 29.82 427 GLU A N 1
ATOM 1686 C CA A GLU A 1 237 ? -12.153 31.418 -7.132 0.50 31.46 427 GLU A CA 1
ATOM 1687 C CA B GLU A 1 237 ? -12.157 31.432 -7.097 0.50 31.53 427 GLU A CA 1
ATOM 1688 C C . GLU A 1 237 ? -10.909 30.887 -6.392 1.00 31.00 427 GLU A C 1
ATOM 1689 O O . GLU A 1 237 ? -9.935 31.623 -6.318 1.00 33.02 427 GLU A O 1
ATOM 1700 N N . SER A 1 238 ? -10.923 29.631 -5.935 1.00 29.51 428 SER A N 1
ATOM 1701 C CA . SER A 1 238 ? -9.799 29.022 -5.165 1.00 29.19 428 SER A CA 1
ATOM 1702 C C . SER A 1 238 ? -8.991 28.073 -6.058 1.00 28.10 428 SER A C 1
ATOM 1703 O O . SER A 1 238 ? -9.278 26.830 -6.095 1.00 27.71 428 SER A O 1
ATOM 1706 N N . SER A 1 239 ? -8.002 28.655 -6.725 1.00 28.46 429 SER A N 1
ATOM 1707 C CA . SER A 1 239 ? -7.159 28.065 -7.797 1.00 28.70 429 SER A CA 1
ATOM 1708 C C . SER A 1 239 ? -6.418 26.833 -7.250 1.00 27.35 429 SER A C 1
ATOM 1709 O O . SER A 1 239 ? -5.763 26.968 -6.177 1.00 25.88 429 SER A O 1
ATOM 1712 N N . GLN A 1 240 ? -6.547 25.688 -7.930 1.00 26.46 430 GLN A N 1
ATOM 1713 C CA . GLN A 1 240 ? -5.824 24.428 -7.595 1.00 25.96 430 GLN A CA 1
ATOM 1714 C C . GLN A 1 240 ? -6.134 23.973 -6.172 1.00 24.49 430 GLN A C 1
ATOM 1715 O O . GLN A 1 240 ? -5.257 23.301 -5.557 1.00 23.21 430 GLN A O 1
ATOM 1721 N N . LEU A 1 241 ? -7.361 24.227 -5.685 1.00 22.80 431 LEU A N 1
ATOM 1722 C CA . LEU A 1 241 ? -7.719 23.836 -4.294 1.00 21.54 431 LEU A CA 1
ATOM 1723 C C . LEU A 1 241 ? -7.690 22.309 -4.201 1.00 20.10 431 LEU A C 1
ATOM 1724 O O . LEU A 1 241 ? -7.210 21.765 -3.168 1.00 18.36 431 LEU A O 1
ATOM 1729 N N . PHE A 1 242 ? -8.162 21.622 -5.233 1.00 20.02 432 PHE A N 1
ATOM 1730 C CA . PHE A 1 242 ? -8.140 20.131 -5.265 1.00 20.09 432 PHE A CA 1
ATOM 1731 C C . PHE A 1 242 ? -6.694 19.616 -5.090 1.00 20.77 432 PHE A C 1
ATOM 1732 O O . PHE A 1 242 ? -6.462 18.740 -4.261 1.00 19.99 432 PHE A O 1
ATOM 1740 N N . ALA A 1 243 ? -5.759 20.117 -5.879 1.00 22.28 433 ALA A N 1
ATOM 1741 C CA . ALA A 1 243 ? -4.347 19.699 -5.816 1.00 23.87 433 ALA A CA 1
ATOM 1742 C C . ALA A 1 243 ? -3.808 19.985 -4.406 1.00 23.18 433 ALA A C 1
ATOM 1743 O O . ALA A 1 243 ? -3.089 19.145 -3.872 1.00 21.72 433 ALA A O 1
ATOM 1745 N N . LYS A 1 244 ? -4.170 21.120 -3.823 1.00 23.14 434 LYS A N 1
ATOM 1746 C CA . LYS A 1 244 ? -3.680 21.509 -2.476 1.00 24.08 434 LYS A CA 1
ATOM 1747 C C . LYS A 1 244 ? -4.226 20.520 -1.465 1.00 22.71 434 LYS A C 1
ATOM 1748 O O . LYS A 1 244 ? -3.465 20.125 -0.579 1.00 21.82 434 LYS A O 1
ATOM 1754 N N . LEU A 1 245 ? -5.484 20.090 -1.618 1.00 22.13 435 LEU A N 1
ATOM 1755 C CA . LEU A 1 245 ? -6.099 19.109 -0.685 1.00 22.76 435 LEU A CA 1
ATOM 1756 C C . LEU A 1 245 ? -5.421 17.740 -0.774 1.00 21.97 435 LEU A C 1
ATOM 1757 O O . LEU A 1 245 ? -5.226 17.124 0.296 1.00 21.97 435 LEU A O 1
ATOM 1762 N N . LEU A 1 246 ? -5.081 17.267 -1.963 1.00 23.38 436 LEU A N 1
ATOM 1763 C CA . LEU A 1 246 ? -4.362 15.975 -2.126 1.00 24.79 436 LEU A CA 1
ATOM 1764 C C . LEU A 1 246 ? -3.027 16.055 -1.396 1.00 24.26 436 LEU A C 1
ATOM 1765 O O . LEU A 1 246 ? -2.653 15.062 -0.754 1.00 24.96 436 LEU A O 1
ATOM 1770 N N . GLN A 1 247 ? -2.373 17.218 -1.434 1.00 23.47 437 GLN A N 1
ATOM 1771 C CA . GLN A 1 247 ? -1.053 17.413 -0.794 1.00 23.61 437 GLN A CA 1
ATOM 1772 C C . GLN A 1 247 ? -1.215 17.362 0.737 1.00 22.44 437 GLN A C 1
ATOM 1773 O O . GLN A 1 247 ? -0.313 16.800 1.409 1.00 21.82 437 GLN A O 1
ATOM 1779 N N . LYS A 1 248 ? -2.311 17.899 1.264 1.00 21.42 438 LYS A N 1
ATOM 1780 C CA . LYS A 1 248 ? -2.637 17.837 2.719 1.00 21.89 438 LYS A CA 1
ATOM 1781 C C . LYS A 1 248 ? -2.776 16.378 3.173 1.00 21.42 438 LYS A C 1
ATOM 1782 O O . LYS A 1 248 ? -2.380 16.044 4.303 1.00 21.32 438 LYS A O 1
ATOM 1788 N N . MET A 1 249 ? -3.271 15.500 2.312 1.00 22.84 439 MET A N 1
ATOM 1789 C CA . MET A 1 249 ? -3.381 14.055 2.670 1.00 23.50 439 MET A CA 1
ATOM 1790 C C . MET A 1 249 ? -1.980 13.493 2.862 1.00 22.78 439 MET A C 1
ATOM 1791 O O . MET A 1 249 ? -1.790 12.744 3.837 1.00 22.05 439 MET A O 1
ATOM 1796 N N . THR A 1 250 ? -1.004 13.950 2.066 1.00 23.61 440 THR A N 1
ATOM 1797 C CA . THR A 1 250 ? 0.428 13.565 2.229 1.00 24.97 440 THR A CA 1
ATOM 1798 C C . THR A 1 250 ? 0.947 14.092 3.584 1.00 25.05 440 THR A C 1
ATOM 1799 O O . THR A 1 250 ? 1.696 13.353 4.275 1.00 25.50 440 THR A O 1
ATOM 1803 N N . ASP A 1 251 ? 0.672 15.364 3.881 1.00 24.71 441 ASP A N 1
ATOM 1804 C CA . ASP A 1 251 ? 1.076 16.091 5.123 1.00 24.36 441 ASP A CA 1
ATOM 1805 C C . ASP A 1 251 ? 0.526 15.315 6.322 1.00 23.72 441 ASP A C 1
ATOM 1806 O O . ASP A 1 251 ? 1.285 15.153 7.304 1.00 24.86 441 ASP A O 1
ATOM 1811 N N . LEU A 1 252 ? -0.709 14.791 6.217 1.00 21.87 442 LEU A N 1
ATOM 1812 C CA . LEU A 1 252 ? -1.402 14.122 7.352 1.00 22.53 442 LEU A CA 1
ATOM 1813 C C . LEU A 1 252 ? -0.710 12.783 7.633 1.00 23.36 442 LEU A C 1
ATOM 1814 O O . LEU A 1 252 ? -0.639 12.373 8.813 1.00 23.82 442 LEU A O 1
ATOM 1819 N N . ARG A 1 253 ? -0.198 12.110 6.607 1.00 24.19 443 ARG A N 1
ATOM 1820 C CA . ARG A 1 253 ? 0.515 10.825 6.845 1.00 25.25 443 ARG A CA 1
ATOM 1821 C C . ARG A 1 253 ? 1.828 11.095 7.590 1.00 26.67 443 ARG A C 1
ATOM 1822 O O . ARG A 1 253 ? 2.198 10.274 8.413 1.00 27.42 443 ARG A O 1
ATOM 1830 N N . GLN A 1 254 ? 2.538 12.179 7.278 1.00 27.34 444 GLN A N 1
ATOM 1831 C CA . GLN A 1 254 ? 3.785 12.514 8.005 1.00 29.66 444 GLN A CA 1
ATOM 1832 C C . GLN A 1 254 ? 3.428 12.793 9.469 1.00 28.91 444 GLN A C 1
ATOM 1833 O O . GLN A 1 254 ? 4.163 12.348 10.349 1.00 29.09 444 GLN A O 1
ATOM 1839 N N . ILE A 1 255 ? 2.348 13.532 9.709 1.00 27.23 445 ILE A N 1
ATOM 1840 C CA . ILE A 1 255 ? 1.882 13.871 11.083 1.00 27.68 445 ILE A CA 1
ATOM 1841 C C . ILE A 1 255 ? 1.643 12.569 11.856 1.00 27.36 445 ILE A C 1
ATOM 1842 O O . ILE A 1 255 ? 2.044 12.487 13.004 1.00 27.34 445 ILE A O 1
ATOM 1847 N N . VAL A 1 256 ? 1.020 11.571 11.225 1.00 26.40 446 VAL A N 1
ATOM 1848 C CA . VAL A 1 256 ? 0.669 10.305 11.917 1.00 26.32 446 VAL A CA 1
ATOM 1849 C C . VAL A 1 256 ? 1.959 9.552 12.221 1.00 27.51 446 VAL A C 1
ATOM 1850 O O . VAL A 1 256 ? 2.107 9.091 13.361 1.00 28.32 446 VAL A O 1
ATOM 1854 N N . THR A 1 257 ? 2.897 9.495 11.279 1.00 28.54 447 THR A N 1
ATOM 1855 C CA . THR A 1 257 ? 4.252 8.906 11.512 1.00 30.33 447 THR A CA 1
ATOM 1856 C C . THR A 1 257 ? 4.859 9.555 12.771 1.00 31.95 447 THR A C 1
ATOM 1857 O O . THR A 1 257 ? 5.397 8.843 13.615 1.00 31.68 447 THR A O 1
ATOM 1861 N N . GLU A 1 258 ? 4.748 10.873 12.916 1.00 32.24 448 GLU A N 1
ATOM 1862 C CA . GLU A 1 258 ? 5.392 11.573 14.060 1.00 35.26 448 GLU A CA 1
ATOM 1863 C C . GLU A 1 258 ? 4.629 11.223 15.330 1.00 34.02 448 GLU A C 1
ATOM 1864 O O . GLU A 1 258 ? 5.279 10.959 16.335 1.00 35.55 448 GLU A O 1
ATOM 1870 N N . HIS A 1 259 ? 3.301 11.181 15.259 1.00 31.98 449 HIS A N 1
ATOM 1871 C CA . HIS A 1 259 ? 2.421 10.761 16.387 1.00 32.23 449 HIS A CA 1
ATOM 1872 C C . HIS A 1 259 ? 2.909 9.413 16.948 1.00 33.77 449 HIS A C 1
ATOM 1873 O O . HIS A 1 259 ? 3.117 9.276 18.187 1.00 34.00 449 HIS A O 1
ATOM 1880 N N . VAL A 1 260 ? 3.063 8.432 16.055 1.00 33.89 450 VAL A N 1
ATOM 1881 C CA . VAL A 1 260 ? 3.449 7.041 16.432 1.00 35.80 450 VAL A CA 1
ATOM 1882 C C . VAL A 1 260 ? 4.874 7.046 17.006 1.00 38.65 450 VAL A C 1
ATOM 1883 O O . VAL A 1 260 ? 5.110 6.339 18.006 1.00 40.80 450 VAL A O 1
ATOM 1887 N N . GLN A 1 261 ? 5.781 7.843 16.431 1.00 40.45 451 GLN A N 1
ATOM 1888 C CA . GLN A 1 261 ? 7.209 7.912 16.845 1.00 44.08 451 GLN A CA 1
ATOM 1889 C C . GLN A 1 261 ? 7.307 8.416 18.292 1.00 44.81 451 GLN A C 1
ATOM 1890 O O . GLN A 1 261 ? 8.260 8.020 18.993 1.00 46.24 451 GLN A O 1
ATOM 1896 N N . LEU A 1 262 ? 6.382 9.275 18.723 1.00 43.21 452 LEU A N 1
ATOM 1897 C CA . LEU A 1 262 ? 6.387 9.818 20.104 1.00 45.39 452 LEU A CA 1
ATOM 1898 C C . LEU A 1 262 ? 5.994 8.714 21.101 1.00 46.86 452 LEU A C 1
ATOM 1899 O O . LEU A 1 262 ? 6.710 8.579 22.089 1.00 48.60 452 LEU A O 1
ATOM 1904 N N . LEU A 1 263 ? 4.897 7.972 20.870 1.00 46.53 453 LEU A N 1
ATOM 1905 C CA . LEU A 1 263 ? 4.462 6.902 21.817 1.00 48.76 453 LEU A CA 1
ATOM 1906 C C . LEU A 1 263 ? 5.611 5.888 21.970 1.00 51.46 453 LEU A C 1
ATOM 1907 O O . LEU A 1 263 ? 5.886 5.444 23.115 1.00 53.94 453 LEU A O 1
ATOM 1912 N N . GLN A 1 264 ? 6.279 5.597 20.853 1.00 52.18 454 GLN A N 1
ATOM 1913 C CA . GLN A 1 264 ? 7.443 4.686 20.693 1.00 56.04 454 GLN A CA 1
ATOM 1914 C C . GLN A 1 264 ? 8.618 5.161 21.566 1.00 58.50 454 GLN A C 1
ATOM 1915 O O . GLN A 1 264 ? 9.169 4.343 22.325 1.00 60.96 454 GLN A O 1
ATOM 1921 N N . VAL A 1 265 ? 8.973 6.443 21.468 1.00 58.41 455 VAL A N 1
ATOM 1922 C CA . VAL A 1 265 ? 10.081 7.092 22.229 1.00 62.46 455 VAL A CA 1
ATOM 1923 C C . VAL A 1 265 ? 9.779 6.993 23.732 1.00 63.87 455 VAL A C 1
ATOM 1924 O O . VAL A 1 265 ? 10.683 6.572 24.471 1.00 65.20 455 VAL A O 1
ATOM 1928 N N . ILE A 1 266 ? 8.554 7.328 24.162 1.00 62.71 456 ILE A N 1
ATOM 1929 C CA . ILE A 1 266 ? 8.219 7.440 25.615 1.00 65.34 456 ILE A CA 1
ATOM 1930 C C . ILE A 1 266 ? 8.089 6.031 26.184 1.00 66.80 456 ILE A C 1
ATOM 1931 O O . ILE A 1 266 ? 8.497 5.828 27.343 1.00 68.24 456 ILE A O 1
ATOM 1936 N N . LYS A 1 267 ? 7.578 5.094 25.384 1.00 65.34 457 LYS A N 1
ATOM 1937 C CA . LYS A 1 267 ? 7.400 3.685 25.817 1.00 67.83 457 LYS A CA 1
ATOM 1938 C C . LYS A 1 267 ? 8.759 3.005 26.011 1.00 70.38 457 LYS A C 1
ATOM 1939 O O . LYS A 1 267 ? 8.765 1.897 26.542 1.00 71.74 457 LYS A O 1
ATOM 1945 N N . LYS A 1 268 ? 9.861 3.628 25.590 1.00 72.09 458 LYS A N 1
ATOM 1946 C CA . LYS A 1 268 ? 11.229 3.113 25.865 1.00 76.66 458 LYS A CA 1
ATOM 1947 C C . LYS A 1 268 ? 11.592 3.366 27.336 1.00 78.70 458 LYS A C 1
ATOM 1948 O O . LYS A 1 268 ? 12.286 2.511 27.904 1.00 81.53 458 LYS A O 1
ATOM 1954 N N . THR A 1 269 ? 11.116 4.457 27.944 1.00 77.72 459 THR A N 1
ATOM 1955 C CA . THR A 1 269 ? 11.405 4.800 29.365 1.00 80.68 459 THR A CA 1
ATOM 1956 C C . THR A 1 269 ? 10.194 4.508 30.270 1.00 80.90 459 THR A C 1
ATOM 1957 O O . THR A 1 269 ? 10.422 4.011 31.377 1.00 84.43 459 THR A O 1
ATOM 1961 N N . GLU A 1 270 ? 8.961 4.793 29.841 1.00 78.80 460 GLU A N 1
ATOM 1962 C CA . GLU A 1 270 ? 7.726 4.591 30.654 1.00 78.82 460 GLU A CA 1
ATOM 1963 C C . GLU A 1 270 ? 7.076 3.261 30.261 1.00 77.87 460 GLU A C 1
ATOM 1964 O O . GLU A 1 270 ? 6.400 3.233 29.228 1.00 75.32 460 GLU A O 1
ATOM 1970 N N . THR A 1 271 ? 7.259 2.209 31.063 1.00 80.69 461 THR A N 1
ATOM 1971 C CA . THR A 1 271 ? 6.849 0.814 30.737 1.00 80.13 461 THR A CA 1
ATOM 1972 C C . THR A 1 271 ? 5.358 0.602 31.058 1.00 78.98 461 THR A C 1
ATOM 1973 O O . THR A 1 271 ? 4.658 0.018 30.215 1.00 78.51 461 THR A O 1
ATOM 1977 N N . ASP A 1 272 ? 4.870 1.129 32.186 1.00 81.05 462 ASP A N 1
ATOM 1978 C CA . ASP A 1 272 ? 3.577 0.737 32.821 1.00 81.06 462 ASP A CA 1
ATOM 1979 C C . ASP A 1 272 ? 2.379 1.504 32.225 1.00 77.74 462 ASP A C 1
ATOM 1980 O O . ASP A 1 272 ? 1.339 1.579 32.918 1.00 79.22 462 ASP A O 1
ATOM 1985 N N . MET A 1 273 ? 2.484 2.015 30.993 1.00 72.61 463 MET A N 1
ATOM 1986 C CA . MET A 1 273 ? 1.561 3.048 30.448 1.00 69.66 463 MET A CA 1
ATOM 1987 C C . MET A 1 273 ? 0.216 2.426 30.058 1.00 65.63 463 MET A C 1
ATOM 1988 O O . MET A 1 273 ? 0.212 1.465 29.292 1.00 64.98 463 MET A O 1
ATOM 1993 N N . SER A 1 274 ? -0.893 3.015 30.489 1.00 62.50 464 SER A N 1
ATOM 1994 C CA . SER A 1 274 ? -2.250 2.522 30.160 1.00 58.82 464 SER A CA 1
ATOM 1995 C C . SER A 1 274 ? -2.571 2.808 28.680 1.00 53.18 464 SER A C 1
ATOM 1996 O O . SER A 1 274 ? -2.199 3.883 28.175 1.00 51.65 464 SER A O 1
ATOM 1999 N N . LEU A 1 275 ? -3.233 1.866 28.006 1.00 49.37 465 LEU A N 1
ATOM 2000 C CA . LEU A 1 275 ? -3.706 2.042 26.610 1.00 45.59 465 LEU A CA 1
ATOM 2001 C C . LEU A 1 275 ? -5.071 1.366 26.480 1.00 43.32 465 LEU A C 1
ATOM 2002 O O . LEU A 1 275 ? -5.143 0.151 26.682 1.00 43.10 465 LEU A O 1
ATOM 2007 N N . HIS A 1 276 ? -6.110 2.147 26.186 1.00 41.16 466 HIS A N 1
ATOM 2008 C CA . HIS A 1 276 ? -7.470 1.645 25.861 1.00 39.99 466 HIS A CA 1
ATOM 2009 C C . HIS A 1 276 ? -7.372 0.516 24.839 1.00 38.10 466 HIS A C 1
ATOM 2010 O O . HIS A 1 276 ? -6.707 0.678 23.820 1.00 36.74 466 HIS A O 1
ATOM 2017 N N . PRO A 1 277 ? -8.054 -0.632 25.053 1.00 38.56 467 PRO A N 1
ATOM 2018 C CA . PRO A 1 277 ? -8.000 -1.764 24.123 1.00 37.44 467 PRO A CA 1
ATOM 2019 C C . PRO A 1 277 ? -8.182 -1.418 22.638 1.00 34.55 467 PRO A C 1
ATOM 2020 O O . PRO A 1 277 ? -7.565 -2.053 21.776 1.00 33.84 467 PRO A O 1
ATOM 2024 N N . LEU A 1 278 ? -9.056 -0.456 22.353 1.00 33.34 468 LEU A N 1
ATOM 2025 C CA . LEU A 1 278 ? -9.417 -0.102 20.957 1.00 30.99 468 LEU A CA 1
ATOM 2026 C C . LEU A 1 278 ? -8.197 0.583 20.307 1.00 30.03 468 LEU A C 1
ATOM 2027 O O . LEU A 1 278 ? -7.835 0.264 19.163 1.00 27.71 468 LEU A O 1
ATOM 2032 N N . LEU A 1 279 ? -7.553 1.477 21.050 1.00 31.36 469 LEU A N 1
ATOM 2033 C CA . LEU A 1 279 ? -6.257 2.086 20.664 1.00 31.80 469 LEU A CA 1
ATOM 2034 C C . LEU A 1 279 ? -5.163 1.009 20.555 1.00 33.32 469 LEU A C 1
ATOM 2035 O O . LEU A 1 279 ? -4.378 1.091 19.577 1.00 31.51 469 LEU A O 1
ATOM 2040 N N . GLN A 1 280 ? -5.113 0.038 21.480 1.00 35.85 470 GLN A N 1
ATOM 2041 C CA . GLN A 1 280 ? -4.143 -1.087 21.414 1.00 38.04 470 GLN A CA 1
ATOM 2042 C C . GLN A 1 280 ? -4.277 -1.715 20.020 1.00 37.33 470 GLN A C 1
ATOM 2043 O O . GLN A 1 280 ? -3.234 -1.952 19.396 1.00 38.27 470 GLN A O 1
ATOM 2049 N N . GLU A 1 281 ? -5.492 -1.904 19.505 1.00 36.45 471 GLU A N 1
ATOM 2050 C CA . GLU A 1 281 ? -5.689 -2.568 18.187 1.00 36.14 471 GLU A CA 1
ATOM 2051 C C . GLU A 1 281 ? -5.190 -1.647 17.077 1.00 34.33 471 GLU A C 1
ATOM 2052 O O . GLU A 1 281 ? -4.544 -2.141 16.150 1.00 33.56 471 GLU A O 1
ATOM 2058 N N . ILE A 1 282 ? -5.511 -0.357 17.151 1.00 32.97 472 ILE A N 1
ATOM 2059 C CA . ILE A 1 282 ? -5.100 0.616 16.103 1.00 32.07 472 ILE A CA 1
ATOM 2060 C C . ILE A 1 282 ? -3.565 0.682 16.051 1.00 33.42 472 ILE A C 1
ATOM 2061 O O . ILE A 1 282 ? -3.020 0.714 14.939 1.00 32.73 472 ILE A O 1
ATOM 2066 N N . TYR A 1 283 ? -2.885 0.649 17.194 1.00 35.95 473 TYR A N 1
ATOM 2067 C CA . TYR A 1 283 ? -1.410 0.821 17.308 1.00 39.44 473 TYR A CA 1
ATOM 2068 C C . TYR A 1 283 ? -0.654 -0.481 17.009 1.00 42.22 473 TYR A C 1
ATOM 2069 O O . TYR A 1 283 ? 0.526 -0.393 16.614 1.00 42.20 473 TYR A O 1
ATOM 2078 N N . LYS A 1 284 ? -1.276 -1.649 17.184 1.00 44.81 474 LYS A N 1
ATOM 2079 C CA . LYS A 1 284 ? -0.608 -2.954 16.934 1.00 49.90 474 LYS A CA 1
ATOM 2080 C C . LYS A 1 284 ? 0.146 -2.926 15.593 1.00 52.26 474 LYS A C 1
ATOM 2081 O O . LYS A 1 284 ? -0.404 -2.407 14.605 1.00 48.85 474 LYS A O 1
ATOM 2087 N N . ASP A 1 285 ? 1.384 -3.433 15.587 1.00 61.28 475 ASP A N 1
ATOM 2088 C CA . ASP A 1 285 ? 2.159 -3.816 14.368 1.00 67.90 475 ASP A CA 1
ATOM 2089 C C . ASP A 1 285 ? 2.845 -2.601 13.718 1.00 72.26 475 ASP A C 1
ATOM 2090 O O . ASP A 1 285 ? 3.690 -2.831 12.827 1.00 76.80 475 ASP A O 1
ATOM 2095 N N . LEU A 1 286 ? 2.530 -1.368 14.137 1.00 74.50 476 LEU A N 1
ATOM 2096 C CA . LEU A 1 286 ? 3.303 -0.152 13.757 1.00 74.91 476 LEU A CA 1
ATOM 2097 C C . LEU A 1 286 ? 4.659 -0.168 14.475 1.00 80.40 476 LEU A C 1
ATOM 2098 O O . LEU A 1 286 ? 5.456 0.728 14.174 1.00 82.37 476 LEU A O 1
ATOM 2103 N N . TYR A 1 287 ? 4.893 -1.159 15.357 1.00 86.58 477 TYR A N 1
ATOM 2104 C CA . TYR A 1 287 ? 6.005 -1.250 16.349 1.00 91.77 477 TYR A CA 1
ATOM 2105 C C . TYR A 1 287 ? 7.298 -1.737 15.684 1.00 94.27 477 TYR A C 1
ATOM 2106 O O . TYR A 1 287 ? 7.626 -1.356 14.559 1.00 95.24 477 TYR A O 1
ATOM 2116 N N . PRO B 2 3 ? -9.423 -10.914 19.119 1.00 53.97 141 PRO B N 1
ATOM 2117 C CA . PRO B 2 3 ? -10.839 -10.489 19.227 1.00 53.24 141 PRO B CA 1
ATOM 2118 C C . PRO B 2 3 ? -11.026 -8.994 18.887 1.00 49.84 141 PRO B C 1
ATOM 2119 O O . PRO B 2 3 ? -10.746 -8.167 19.739 1.00 50.93 141 PRO B O 1
ATOM 2123 N N . SER B 2 4 ? -11.486 -8.663 17.671 1.00 45.64 142 SER B N 1
ATOM 2124 C CA . SER B 2 4 ? -11.381 -7.291 17.103 1.00 41.47 142 SER B CA 1
ATOM 2125 C C . SER B 2 4 ? -12.522 -6.379 17.589 1.00 39.27 142 SER B C 1
ATOM 2126 O O . SER B 2 4 ? -13.687 -6.615 17.254 1.00 38.21 142 SER B O 1
ATOM 2129 N N . LEU B 2 5 ? -12.159 -5.309 18.293 1.00 37.98 143 LEU B N 1
ATOM 2130 C CA . LEU B 2 5 ? -13.083 -4.232 18.711 1.00 36.59 143 LEU B CA 1
ATOM 2131 C C . LEU B 2 5 ? -13.504 -3.444 17.470 1.00 32.49 143 LEU B C 1
ATOM 2132 O O . LEU B 2 5 ? -14.674 -3.094 17.398 1.00 31.82 143 LEU B O 1
ATOM 2137 N N . LEU B 2 6 ? -12.616 -3.205 16.501 1.00 30.53 144 LEU B N 1
ATOM 2138 C CA . LEU B 2 6 ? -13.010 -2.509 15.238 1.00 28.13 144 LEU B CA 1
ATOM 2139 C C . LEU B 2 6 ? -14.105 -3.339 14.529 1.00 26.95 144 LEU B C 1
ATOM 2140 O O . LEU B 2 6 ? -15.147 -2.759 14.120 1.00 25.40 144 LEU B O 1
ATOM 2145 N N . LYS B 2 7 ? -13.943 -4.666 14.440 1.00 27.82 145 LYS B N 1
ATOM 2146 C CA . LYS B 2 7 ? -14.986 -5.542 13.826 1.00 28.30 145 LYS B CA 1
ATOM 2147 C C . LYS B 2 7 ? -16.300 -5.365 14.568 1.00 29.03 145 LYS B C 1
ATOM 2148 O O . LYS B 2 7 ? -17.332 -5.214 13.898 1.00 28.61 145 LYS B O 1
ATOM 2154 N N . LYS B 2 8 ? -16.274 -5.352 15.900 1.00 30.67 146 LYS B N 1
ATOM 2155 C CA . LYS B 2 8 ? -17.537 -5.206 16.654 1.00 31.90 146 LYS B CA 1
ATOM 2156 C C . LYS B 2 8 ? -18.176 -3.878 16.259 1.00 29.38 146 LYS B C 1
ATOM 2157 O O . LYS B 2 8 ? -19.399 -3.870 16.068 1.00 28.82 146 LYS B O 1
ATOM 2163 N N . LEU B 2 9 ? -17.403 -2.791 16.135 1.00 27.32 147 LEU B N 1
ATOM 2164 C CA . LEU B 2 9 ? -17.979 -1.467 15.764 1.00 26.01 147 LEU B CA 1
ATOM 2165 C C . LEU B 2 9 ? -18.538 -1.539 14.341 1.00 24.32 147 LEU B C 1
ATOM 2166 O O . LEU B 2 9 ? -19.542 -0.874 14.045 1.00 23.55 147 LEU B O 1
ATOM 2171 N N . LEU B 2 10 ? -17.823 -2.235 13.462 1.00 23.67 148 LEU B N 1
ATOM 2172 C CA . LEU B 2 10 ? -18.173 -2.306 12.038 1.00 23.05 148 LEU B CA 1
ATOM 2173 C C . LEU B 2 10 ? -19.494 -3.052 11.847 1.00 24.73 148 LEU B C 1
ATOM 2174 O O . LEU B 2 10 ? -20.184 -2.705 10.918 1.00 23.55 148 LEU B O 1
ATOM 2179 N N . LEU B 2 11 ? -19.796 -4.023 12.703 1.00 27.11 149 LEU B N 1
ATOM 2180 C CA . LEU B 2 11 ? -20.942 -4.946 12.512 1.00 30.28 149 LEU B CA 1
ATOM 2181 C C . LEU B 2 11 ? -22.181 -4.438 13.251 1.00 32.40 149 LEU B C 1
ATOM 2182 O O . LEU B 2 11 ? -23.237 -5.085 13.141 1.00 33.17 149 LEU B O 1
ATOM 2187 N N . ALA B 2 12 ? -22.099 -3.331 13.983 1.00 32.83 150 ALA B N 1
ATOM 2188 C CA . ALA B 2 12 ? -23.207 -2.954 14.885 1.00 35.85 150 ALA B CA 1
ATOM 2189 C C . ALA B 2 12 ? -24.257 -2.173 14.078 1.00 35.71 150 ALA B C 1
ATOM 2190 O O . ALA B 2 12 ? -24.045 -1.656 12.959 1.00 35.03 150 ALA B O 1
ATOM 2193 N N . ASN C 1 15 ? 21.010 43.099 18.549 1.00 72.15 205 ASN C N 1
ATOM 2194 C CA . ASN C 1 15 ? 20.676 41.900 17.734 1.00 69.09 205 ASN C CA 1
ATOM 2195 C C . ASN C 1 15 ? 21.965 41.296 17.167 1.00 66.14 205 ASN C C 1
ATOM 2196 O O . ASN C 1 15 ? 22.582 41.927 16.295 1.00 63.15 205 ASN C O 1
ATOM 2201 N N . PRO C 1 16 ? 22.337 40.059 17.566 1.00 65.67 206 PRO C N 1
ATOM 2202 C CA . PRO C 1 16 ? 23.569 39.395 17.112 1.00 62.34 206 PRO C CA 1
ATOM 2203 C C . PRO C 1 16 ? 23.651 39.137 15.600 1.00 55.66 206 PRO C C 1
ATOM 2204 O O . PRO C 1 16 ? 24.739 39.004 15.105 1.00 52.82 206 PRO C O 1
ATOM 2208 N N . GLU C 1 17 ? 22.499 39.012 14.939 1.00 51.05 207 GLU C N 1
ATOM 2209 C CA . GLU C 1 17 ? 22.428 38.721 13.487 1.00 45.95 207 GLU C CA 1
ATOM 2210 C C . GLU C 1 17 ? 22.437 39.985 12.622 1.00 38.73 207 GLU C C 1
ATOM 2211 O O . GLU C 1 17 ? 22.536 39.810 11.407 1.00 35.70 207 GLU C O 1
ATOM 2217 N N . SER C 1 18 ? 22.380 41.193 13.192 1.00 34.88 208 SER C N 1
ATOM 2218 C CA . SER C 1 18 ? 22.234 42.378 12.289 1.00 32.26 208 SER C CA 1
ATOM 2219 C C . SER C 1 18 ? 23.365 42.404 11.257 1.00 29.45 208 SER C C 1
ATOM 2220 O O . SER C 1 18 ? 23.093 42.623 10.083 1.00 26.03 208 SER C O 1
ATOM 2223 N N . ALA C 1 19 ? 24.597 42.151 11.693 1.00 29.84 209 ALA C N 1
ATOM 2224 C CA . ALA C 1 19 ? 25.802 42.242 10.841 1.00 30.15 209 ALA C CA 1
ATOM 2225 C C . ALA C 1 19 ? 25.655 41.230 9.699 1.00 28.32 209 ALA C C 1
ATOM 2226 O O . ALA C 1 19 ? 25.756 41.625 8.542 1.00 26.04 209 ALA C O 1
ATOM 2228 N N . ASP C 1 20 ? 25.328 39.980 10.032 1.00 28.13 210 ASP C N 1
ATOM 2229 C CA . ASP C 1 20 ? 25.093 38.902 9.037 1.00 27.67 210 ASP C CA 1
ATOM 2230 C C . ASP C 1 20 ? 23.956 39.284 8.085 1.00 24.26 210 ASP C C 1
ATOM 2231 O O . ASP C 1 20 ? 24.041 38.878 6.877 1.00 21.27 210 ASP C O 1
ATOM 2236 N N . LEU C 1 21 ? 22.912 39.949 8.593 1.00 22.86 211 LEU C N 1
ATOM 2237 C CA . LEU C 1 21 ? 21.768 40.361 7.732 1.00 21.71 211 LEU C CA 1
ATOM 2238 C C . LEU C 1 21 ? 22.253 41.417 6.708 1.00 20.73 211 LEU C C 1
ATOM 2239 O O . LEU C 1 21 ? 21.741 41.423 5.588 1.00 19.44 211 LEU C O 1
ATOM 2244 N N . ARG C 1 22 ? 23.190 42.294 7.076 1.00 21.19 212 ARG C N 1
ATOM 2245 C CA . ARG C 1 22 ? 23.805 43.222 6.095 1.00 21.32 212 ARG C CA 1
ATOM 2246 C C . ARG C 1 22 ? 24.608 42.403 5.063 1.00 21.52 212 ARG C C 1
ATOM 2247 O O . ARG C 1 22 ? 24.504 42.705 3.879 1.00 20.85 212 ARG C O 1
ATOM 2255 N N . ALA C 1 23 ? 25.420 41.425 5.489 1.00 21.98 213 ALA C N 1
ATOM 2256 C CA . ALA C 1 23 ? 26.212 40.568 4.583 1.00 22.27 213 ALA C CA 1
ATOM 2257 C C . ALA C 1 23 ? 25.276 39.860 3.583 1.00 21.04 213 ALA C C 1
ATOM 2258 O O . ALA C 1 23 ? 25.646 39.743 2.390 1.00 21.29 213 ALA C O 1
ATOM 2260 N N . LEU C 1 24 ? 24.143 39.335 4.056 1.00 20.19 214 LEU C N 1
ATOM 2261 C CA . LEU C 1 24 ? 23.159 38.649 3.197 1.00 19.27 214 LEU C CA 1
ATOM 2262 C C . LEU C 1 24 ? 22.601 39.674 2.201 1.00 18.59 214 LEU C C 1
ATOM 2263 O O . LEU C 1 24 ? 22.493 39.349 0.984 1.00 17.78 214 LEU C O 1
ATOM 2268 N N . ALA C 1 25 ? 22.283 40.878 2.686 1.00 18.76 215 ALA C N 1
ATOM 2269 C CA . ALA C 1 25 ? 21.680 41.930 1.845 1.00 18.61 215 ALA C CA 1
ATOM 2270 C C . ALA C 1 25 ? 22.659 42.260 0.723 1.00 19.21 215 ALA C C 1
ATOM 2271 O O . ALA C 1 25 ? 22.198 42.300 -0.435 1.00 19.47 215 ALA C O 1
ATOM 2273 N N . LYS C 1 26 ? 23.948 42.450 1.040 1.00 20.59 216 LYS C N 1
ATOM 2274 C CA A LYS C 1 26 ? 25.020 42.759 0.047 0.50 21.88 216 LYS C CA 1
ATOM 2275 C CA B LYS C 1 26 ? 25.002 42.762 0.037 0.50 21.79 216 LYS C CA 1
ATOM 2276 C C . LYS C 1 26 ? 25.196 41.565 -0.915 1.00 21.86 216 LYS C C 1
ATOM 2277 O O . LYS C 1 26 ? 25.285 41.790 -2.135 1.00 22.27 216 LYS C O 1
ATOM 2288 N N . HIS C 1 27 ? 25.232 40.346 -0.401 1.00 21.65 217 HIS C N 1
ATOM 2289 C CA . HIS C 1 27 ? 25.343 39.112 -1.246 1.00 22.39 217 HIS C CA 1
ATOM 2290 C C . HIS C 1 27 ? 24.183 39.039 -2.269 1.00 20.59 217 HIS C C 1
ATOM 2291 O O . HIS C 1 27 ? 24.467 38.885 -3.494 1.00 20.98 217 HIS C O 1
ATOM 2298 N N . LEU C 1 28 ? 22.943 39.288 -1.851 1.00 19.56 218 LEU C N 1
ATOM 2299 C CA . LEU C 1 28 ? 21.775 39.313 -2.787 1.00 18.57 218 LEU C CA 1
ATOM 2300 C C . LEU C 1 28 ? 21.940 40.470 -3.798 1.00 19.00 218 LEU C C 1
ATOM 2301 O O . LEU C 1 28 ? 21.642 40.256 -5.004 1.00 17.88 218 LEU C O 1
ATOM 2306 N N . TYR C 1 29 ? 22.409 41.648 -3.378 1.00 19.94 219 TYR C N 1
ATOM 2307 C CA . TYR C 1 29 ? 22.548 42.779 -4.334 1.00 21.10 219 TYR C CA 1
ATOM 2308 C C . TYR C 1 29 ? 23.601 42.411 -5.382 1.00 22.35 219 TYR C C 1
ATOM 2309 O O . TYR C 1 29 ? 23.338 42.635 -6.579 1.00 23.24 219 TYR C O 1
ATOM 2318 N N . ASP C 1 30 ? 24.761 41.882 -4.956 1.00 22.84 220 ASP C N 1
ATOM 2319 C CA . ASP C 1 30 ? 25.855 41.463 -5.866 1.00 24.87 220 ASP C CA 1
ATOM 2320 C C . ASP C 1 30 ? 25.297 40.439 -6.870 1.00 24.23 220 ASP C C 1
ATOM 2321 O O . ASP C 1 30 ? 25.540 40.603 -8.079 1.00 24.99 220 ASP C O 1
ATOM 2326 N N . SER C 1 31 ? 24.492 39.490 -6.398 1.00 22.97 221 SER C N 1
ATOM 2327 C CA A SER C 1 31 ? 23.900 38.401 -7.217 0.50 22.67 221 SER C CA 1
ATOM 2328 C CA B SER C 1 31 ? 23.933 38.403 -7.242 0.50 22.75 221 SER C CA 1
ATOM 2329 C C . SER C 1 31 ? 22.845 38.971 -8.173 1.00 22.70 221 SER C C 1
ATOM 2330 O O . SER C 1 31 ? 22.777 38.552 -9.330 1.00 22.62 221 SER C O 1
ATOM 2335 N N . TYR C 1 32 ? 22.087 39.940 -7.704 1.00 22.15 222 TYR C N 1
ATOM 2336 C CA . TYR C 1 32 ? 21.055 40.638 -8.513 1.00 22.48 222 TYR C CA 1
ATOM 2337 C C . TYR C 1 32 ? 21.732 41.337 -9.698 1.00 23.56 222 TYR C C 1
ATOM 2338 O O . TYR C 1 32 ? 21.274 41.155 -10.860 1.00 22.82 222 TYR C O 1
ATOM 2347 N N . ILE C 1 33 ? 22.835 42.057 -9.440 1.00 24.37 223 ILE C N 1
ATOM 2348 C CA . ILE C 1 33 ? 23.609 42.784 -10.494 1.00 26.26 223 ILE C CA 1
ATOM 2349 C C . ILE C 1 33 ? 24.131 41.783 -11.534 1.00 27.16 223 ILE C C 1
ATOM 2350 O O . ILE C 1 33 ? 24.037 42.084 -12.725 1.00 27.19 223 ILE C O 1
ATOM 2355 N N . LYS C 1 34 ? 24.681 40.660 -11.083 1.00 28.13 224 LYS C N 1
ATOM 2356 C CA . LYS C 1 34 ? 25.194 39.560 -11.936 1.00 30.78 224 LYS C CA 1
ATOM 2357 C C . LYS C 1 34 ? 24.058 38.944 -12.766 1.00 29.60 224 LYS C C 1
ATOM 2358 O O . LYS C 1 34 ? 24.306 38.570 -13.919 1.00 31.58 224 LYS C O 1
ATOM 2364 N N . SER C 1 35 ? 22.849 38.849 -12.222 1.00 27.83 225 SER C N 1
ATOM 2365 C CA . SER C 1 35 ? 21.730 38.063 -12.807 1.00 26.65 225 SER C CA 1
ATOM 2366 C C . SER C 1 35 ? 20.863 38.913 -13.753 1.00 26.48 225 SER C C 1
ATOM 2367 O O . SER C 1 35 ? 20.330 38.336 -14.732 1.00 25.80 225 SER C O 1
ATOM 2370 N N . PHE C 1 36 ? 20.722 40.218 -13.489 1.00 25.76 226 PHE C N 1
ATOM 2371 C CA . PHE C 1 36 ? 19.738 41.109 -14.161 1.00 26.03 226 PHE C CA 1
ATOM 2372 C C . PHE C 1 36 ? 20.485 42.264 -14.825 1.00 28.47 226 PHE C C 1
ATOM 2373 O O . PHE C 1 36 ? 20.813 43.226 -14.136 1.00 28.52 226 PHE C O 1
ATOM 2381 N N . PRO C 1 37 ? 20.745 42.205 -16.156 1.00 30.11 227 PRO C N 1
ATOM 2382 C CA . PRO C 1 37 ? 21.459 43.275 -16.865 1.00 32.64 227 PRO C CA 1
ATOM 2383 C C . PRO C 1 37 ? 20.730 44.632 -16.846 1.00 33.60 227 PRO C C 1
ATOM 2384 O O . PRO C 1 37 ? 21.375 45.652 -16.706 1.00 35.79 227 PRO C O 1
ATOM 2388 N N . LEU C 1 38 ? 19.408 44.631 -17.014 1.00 33.61 228 LEU C N 1
ATOM 2389 C CA . LEU C 1 38 ? 18.579 45.868 -17.024 1.00 33.47 228 LEU C CA 1
ATOM 2390 C C . LEU C 1 38 ? 18.037 46.119 -15.612 1.00 30.99 228 LEU C C 1
ATOM 2391 O O . LEU C 1 38 ? 16.934 45.685 -15.302 1.00 30.34 228 LEU C O 1
ATOM 2396 N N . THR C 1 39 ? 18.831 46.806 -14.795 1.00 30.17 229 THR C N 1
ATOM 2397 C CA . THR C 1 39 ? 18.545 47.170 -13.386 1.00 27.98 229 THR C CA 1
ATOM 2398 C C . THR C 1 39 ? 17.609 48.380 -13.366 1.00 27.98 229 THR C C 1
ATOM 2399 O O . THR C 1 39 ? 17.487 49.052 -14.406 1.00 28.95 229 THR C O 1
ATOM 2403 N N . LYS C 1 40 ? 16.996 48.671 -12.219 1.00 26.15 230 LYS C N 1
ATOM 2404 C CA . LYS C 1 40 ? 16.175 49.894 -12.075 1.00 27.07 230 LYS C CA 1
ATOM 2405 C C . LYS C 1 40 ? 17.050 51.120 -12.352 1.00 28.51 230 LYS C C 1
ATOM 2406 O O . LYS C 1 40 ? 16.583 52.014 -13.043 1.00 30.23 230 LYS C O 1
ATOM 2412 N N . ALA C 1 41 ? 18.252 51.165 -11.774 1.00 28.90 231 ALA C N 1
ATOM 2413 C CA . ALA C 1 41 ? 19.208 52.287 -11.946 1.00 31.46 231 ALA C CA 1
ATOM 2414 C C . ALA C 1 41 ? 19.422 52.527 -13.446 1.00 34.11 231 ALA C C 1
ATOM 2415 O O . ALA C 1 41 ? 19.355 53.692 -13.867 1.00 35.95 231 ALA C O 1
ATOM 2417 N N . LYS C 1 42 ? 19.647 51.483 -14.245 1.00 34.68 232 LYS C N 1
ATOM 2418 C CA . LYS C 1 42 ? 19.824 51.682 -15.714 1.00 38.27 232 LYS C CA 1
ATOM 2419 C C . LYS C 1 42 ? 18.507 52.128 -16.360 1.00 37.38 232 LYS C C 1
ATOM 2420 O O . LYS C 1 42 ? 18.555 53.000 -17.201 1.00 37.79 232 LYS C O 1
ATOM 2426 N N . ALA C 1 43 ? 17.368 51.534 -16.004 1.00 34.37 233 ALA C N 1
ATOM 2427 C CA . ALA C 1 43 ? 16.080 51.892 -16.643 1.00 35.00 233 ALA C CA 1
ATOM 2428 C C . ALA C 1 43 ? 15.670 53.353 -16.312 1.00 35.71 233 ALA C C 1
ATOM 2429 O O . ALA C 1 43 ? 15.054 54.028 -17.187 1.00 36.12 233 ALA C O 1
ATOM 2431 N N . ARG C 1 44 ? 15.932 53.837 -15.088 1.00 35.11 234 ARG C N 1
ATOM 2432 C CA A ARG C 1 44 ? 15.573 55.237 -14.718 0.50 36.08 234 ARG C CA 1
ATOM 2433 C CA B ARG C 1 44 ? 15.626 55.239 -14.671 0.50 36.43 234 ARG C CA 1
ATOM 2434 C C . ARG C 1 44 ? 16.533 56.197 -15.457 1.00 38.72 234 ARG C C 1
ATOM 2435 O O . ARG C 1 44 ? 16.067 57.307 -15.857 1.00 40.35 234 ARG C O 1
ATOM 2450 N N . ALA C 1 45 ? 17.800 55.817 -15.646 1.00 38.62 235 ALA C N 1
ATOM 2451 C CA . ALA C 1 45 ? 18.745 56.581 -16.504 1.00 42.23 235 ALA C CA 1
ATOM 2452 C C . ALA C 1 45 ? 18.141 56.745 -17.909 1.00 44.50 235 ALA C C 1
ATOM 2453 O O . ALA C 1 45 ? 18.078 57.896 -18.429 1.00 47.14 235 ALA C O 1
ATOM 2455 N N . ILE C 1 46 ? 17.700 55.644 -18.523 1.00 44.14 236 ILE C N 1
ATOM 2456 C CA . ILE C 1 46 ? 17.173 55.661 -19.924 1.00 47.22 236 ILE C CA 1
ATOM 2457 C C . ILE C 1 46 ? 15.873 56.474 -19.915 1.00 48.34 236 ILE C C 1
ATOM 2458 O O . ILE C 1 46 ? 15.631 57.191 -20.869 1.00 50.17 236 ILE C O 1
ATOM 2463 N N . LEU C 1 47 ? 15.053 56.348 -18.874 1.00 46.93 237 LEU C N 1
ATOM 2464 C CA . LEU C 1 47 ? 13.729 57.024 -18.816 1.00 48.84 237 LEU C CA 1
ATOM 2465 C C . LEU C 1 47 ? 13.944 58.525 -18.593 1.00 52.55 237 LEU C C 1
ATOM 2466 O O . LEU C 1 47 ? 13.087 59.298 -19.062 1.00 55.35 237 LEU C O 1
ATOM 2471 N N . THR C 1 48 ? 15.064 58.901 -17.971 1.00 54.31 238 THR C N 1
ATOM 2472 C CA . THR C 1 48 ? 15.373 60.324 -17.672 1.00 57.90 238 THR C CA 1
ATOM 2473 C C . THR C 1 4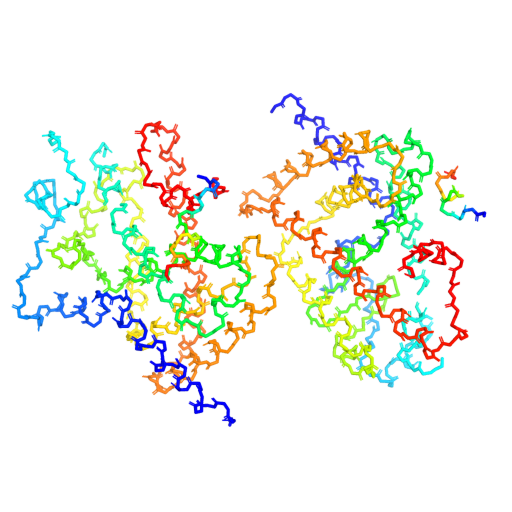8 ? 16.452 60.884 -18.610 1.00 63.08 238 THR C C 1
ATOM 2474 O O . THR C 1 48 ? 16.990 61.953 -18.289 1.00 65.34 238 THR C O 1
ATOM 2478 N N . GLY C 1 49 ? 16.802 60.157 -19.674 1.00 65.16 239 GLY C N 1
ATOM 2479 C CA . GLY C 1 49 ? 17.792 60.639 -20.654 1.00 69.45 239 GLY C CA 1
ATOM 2480 C C . GLY C 1 49 ? 19.111 61.059 -20.028 1.00 71.21 239 GLY C C 1
ATOM 2481 O O . GLY C 1 49 ? 19.592 62.149 -20.375 1.00 73.37 239 GLY C O 1
ATOM 2482 N N . LYS C 1 50 ? 19.650 60.265 -19.100 1.00 70.70 240 LYS C N 1
ATOM 2483 C CA . LYS C 1 50 ? 20.950 60.591 -18.455 1.00 72.42 240 LYS C CA 1
ATOM 2484 C C . LYS C 1 50 ? 22.054 59.640 -18.933 1.00 74.18 240 LYS C C 1
ATOM 2485 O O . LYS C 1 50 ? 23.156 59.699 -18.364 1.00 75.97 240 LYS C O 1
ATOM 2491 N N . THR C 1 51 ? 21.774 58.798 -19.930 1.00 76.22 241 THR C N 1
ATOM 2492 C CA . THR C 1 51 ? 22.765 57.807 -20.414 1.00 77.29 241 THR C CA 1
ATOM 2493 C C . THR C 1 51 ? 23.496 58.424 -21.603 1.00 80.71 241 THR C C 1
ATOM 2494 O O . THR C 1 51 ? 22.975 59.414 -22.135 1.00 81.28 241 THR C O 1
ATOM 2498 N N . THR C 1 52 ? 24.650 57.865 -21.982 1.00 83.19 242 THR C N 1
ATOM 2499 C CA . THR C 1 52 ? 25.369 58.196 -23.244 1.00 88.54 242 THR C CA 1
ATOM 2500 C C . THR C 1 52 ? 24.525 57.703 -24.426 1.00 89.25 242 THR C C 1
ATOM 2501 O O . THR C 1 52 ? 24.498 58.407 -25.450 1.00 91.68 242 THR C O 1
ATOM 2505 N N . ASP C 1 53 ? 23.837 56.563 -24.250 1.00 86.76 243 ASP C N 1
ATOM 2506 C CA . ASP C 1 53 ? 23.054 55.822 -25.283 1.00 86.79 243 ASP C CA 1
ATOM 2507 C C . ASP C 1 53 ? 22.051 56.748 -25.994 1.00 86.80 243 ASP C C 1
ATOM 2508 O O . ASP C 1 53 ? 21.893 57.921 -25.585 1.00 86.54 243 ASP C O 1
ATOM 2513 N N . LYS C 1 54 ? 21.381 56.206 -27.014 1.00 85.63 244 LYS C N 1
ATOM 2514 C CA . LYS C 1 54 ? 20.504 56.947 -27.958 1.00 86.44 244 LYS C CA 1
ATOM 2515 C C . LYS C 1 54 ? 19.063 56.853 -27.451 1.00 81.75 244 LYS C C 1
ATOM 2516 O O . LYS C 1 54 ? 18.697 55.788 -26.898 1.00 78.78 244 LYS C O 1
ATOM 2522 N N . SER C 1 55 ? 18.276 57.914 -27.637 1.00 81.45 245 SER C N 1
ATOM 2523 C CA . SER C 1 55 ? 16.880 57.992 -27.140 1.00 78.75 245 SER C CA 1
ATOM 2524 C C . SER C 1 55 ? 16.146 56.725 -27.570 1.00 75.02 245 SER C C 1
ATOM 2525 O O . SER C 1 55 ? 16.271 56.293 -28.709 1.00 75.98 245 SER C O 1
ATOM 2528 N N . PRO C 1 56 ? 15.388 56.054 -26.677 1.00 69.73 246 PRO C N 1
ATOM 2529 C CA . PRO C 1 56 ? 14.692 54.832 -27.073 1.00 67.77 246 PRO C CA 1
ATOM 2530 C C . PRO C 1 56 ? 13.710 55.133 -28.214 1.00 69.28 246 PRO C C 1
ATOM 2531 O O . PRO C 1 56 ? 13.111 56.188 -28.193 1.00 70.33 246 PRO C O 1
ATOM 2535 N N . PHE C 1 57 ? 13.574 54.234 -29.189 1.00 69.75 247 PHE C N 1
ATOM 2536 C CA . PHE C 1 57 ? 12.538 54.368 -30.244 1.00 72.29 247 PHE C CA 1
ATOM 2537 C C . PHE C 1 57 ? 11.161 54.263 -29.593 1.00 69.13 247 PHE C C 1
ATOM 2538 O O . PHE C 1 57 ? 11.018 53.451 -28.656 1.00 66.18 247 PHE C O 1
ATOM 2546 N N . VAL C 1 58 ? 10.191 55.031 -30.091 1.00 69.77 248 VAL C N 1
ATOM 2547 C CA . VAL C 1 58 ? 8.868 55.226 -29.432 1.00 67.93 248 VAL C CA 1
ATOM 2548 C C . VAL C 1 58 ? 7.755 54.618 -30.290 1.00 68.41 248 VAL C C 1
ATOM 2549 O O . VAL C 1 58 ? 7.659 54.958 -31.470 1.00 70.99 248 VAL C O 1
ATOM 2553 N N . ILE C 1 59 ? 6.954 53.735 -29.686 1.00 65.64 249 ILE C N 1
ATOM 2554 C CA . ILE C 1 59 ? 5.779 53.069 -30.325 1.00 66.44 249 ILE C CA 1
ATOM 2555 C C . ILE C 1 59 ? 4.501 53.620 -29.681 1.00 65.96 249 ILE C C 1
ATOM 2556 O O . ILE C 1 59 ? 4.213 53.246 -28.517 1.00 61.53 249 ILE C O 1
ATOM 2561 N N . TYR C 1 60 ? 3.775 54.462 -30.428 1.00 68.95 250 TYR C N 1
ATOM 2562 C CA . TYR C 1 60 ? 2.651 55.302 -29.939 1.00 69.83 250 TYR C CA 1
ATOM 2563 C C . TYR C 1 60 ? 1.386 55.103 -30.784 1.00 73.15 250 TYR C C 1
ATOM 2564 O O . TYR C 1 60 ? 0.301 55.528 -30.340 1.00 73.36 250 TYR C O 1
ATOM 2573 N N . ASP C 1 61 ? 1.509 54.537 -31.986 1.00 76.62 251 ASP C N 1
ATOM 2574 C CA . ASP C 1 61 ? 0.359 54.330 -32.906 1.00 80.32 251 ASP C CA 1
ATOM 2575 C C . ASP C 1 61 ? 0.637 53.108 -33.781 1.00 81.33 251 ASP C C 1
ATOM 2576 O O . ASP C 1 61 ? 1.658 52.432 -33.549 1.00 78.37 251 ASP C O 1
ATOM 2581 N N . MET C 1 62 ? -0.256 52.840 -34.736 1.00 84.77 252 MET C N 1
ATOM 2582 C CA . MET C 1 62 ? -0.156 51.684 -35.660 1.00 86.67 252 MET C CA 1
ATOM 2583 C C . MET C 1 62 ? 1.055 51.873 -36.573 1.00 87.90 252 MET C C 1
ATOM 2584 O O . MET C 1 62 ? 1.807 50.895 -36.750 1.00 86.18 252 MET C O 1
ATOM 2589 N N . ASN C 1 63 ? 1.243 53.097 -37.080 1.00 89.99 253 ASN C N 1
ATOM 2590 C CA . ASN C 1 63 ? 2.377 53.498 -37.953 1.00 91.87 253 ASN C CA 1
ATOM 2591 C C . ASN C 1 63 ? 3.706 53.279 -37.217 1.00 88.92 253 ASN C C 1
ATOM 2592 O O . ASN C 1 63 ? 4.557 52.560 -37.768 1.00 89.16 253 ASN C O 1
ATOM 2597 N N . SER C 1 64 ? 3.869 53.833 -36.008 1.00 86.32 254 SER C N 1
ATOM 2598 C CA . SER C 1 64 ? 5.159 53.857 -35.266 1.00 83.52 254 SER C CA 1
ATOM 2599 C C . SER C 1 64 ? 5.589 52.427 -34.919 1.00 81.21 254 SER C C 1
ATOM 2600 O O . SER C 1 64 ? 6.800 52.157 -34.987 1.00 81.02 254 SER C O 1
ATOM 2603 N N . LEU C 1 65 ? 4.633 51.549 -34.590 1.00 80.14 255 LEU C N 1
ATOM 2604 C CA . LEU C 1 65 ? 4.849 50.084 -34.410 1.00 78.80 255 LEU C CA 1
ATOM 2605 C C . LEU C 1 65 ? 5.575 49.516 -35.641 1.00 81.99 255 LEU C C 1
ATOM 2606 O O . LEU C 1 65 ? 6.722 49.064 -35.460 1.00 80.23 255 LEU C O 1
ATOM 2611 N N . MET C 1 66 ? 4.956 49.575 -36.835 1.00 87.26 256 MET C N 1
ATOM 2612 C CA . MET C 1 66 ? 5.513 49.050 -38.120 1.00 91.32 256 MET C CA 1
ATOM 2613 C C . MET C 1 66 ? 7.005 49.396 -38.187 1.00 91.82 256 MET C C 1
ATOM 2614 O O . MET C 1 66 ? 7.806 48.480 -38.405 1.00 91.10 256 MET C O 1
ATOM 2619 N N . MET C 1 67 ? 7.349 50.663 -37.938 1.00 93.36 257 MET C N 1
ATOM 2620 C CA . MET C 1 67 ? 8.731 51.210 -38.032 1.00 95.00 257 MET C CA 1
ATOM 2621 C C . MET C 1 67 ? 9.641 50.529 -37.002 1.00 91.36 257 MET C C 1
ATOM 2622 O O . MET C 1 67 ? 10.778 50.193 -37.354 1.00 91.72 257 MET C O 1
ATOM 2627 N N . GLY C 1 68 ? 9.163 50.331 -35.774 1.00 88.46 258 GLY C N 1
ATOM 2628 C CA . GLY C 1 68 ? 9.987 49.821 -34.661 1.00 86.36 258 GLY C CA 1
ATOM 2629 C C . GLY C 1 68 ? 10.089 48.303 -34.641 1.00 85.68 258 GLY C C 1
ATOM 2630 O O . GLY C 1 68 ? 10.731 47.774 -33.704 1.00 81.59 258 GLY C O 1
ATOM 2631 N N . GLU C 1 69 ? 9.508 47.624 -35.637 1.00 88.47 259 GLU C N 1
ATOM 2632 C CA . GLU C 1 69 ? 9.303 46.149 -35.630 1.00 88.07 259 GLU C CA 1
ATOM 2633 C C . GLU C 1 69 ? 10.651 45.421 -35.725 1.00 86.88 259 GLU C C 1
ATOM 2634 O O . GLU C 1 69 ? 10.700 44.238 -35.334 1.00 83.82 259 GLU C O 1
ATOM 2640 N N . ASP C 1 70 ? 11.706 46.112 -36.168 1.00 88.68 260 ASP C N 1
ATOM 2641 C CA . ASP C 1 70 ? 13.053 45.524 -36.404 1.00 89.71 260 ASP C CA 1
ATOM 2642 C C . ASP C 1 70 ? 13.781 45.279 -35.078 1.00 84.75 260 ASP C C 1
ATOM 2643 O O . ASP C 1 70 ? 14.875 44.697 -35.134 1.00 83.89 260 ASP C O 1
ATOM 2648 N N . LYS C 1 71 ? 13.224 45.722 -33.944 1.00 82.56 261 LYS C N 1
ATOM 2649 C CA . LYS C 1 71 ? 13.709 45.352 -32.584 1.00 77.88 261 LYS C CA 1
ATOM 2650 C C . LYS C 1 71 ? 12.543 44.825 -31.731 1.00 75.62 261 LYS C C 1
ATOM 2651 O O . LYS C 1 71 ? 12.720 44.639 -30.486 1.00 69.97 261 LYS C O 1
ATOM 2657 N N . ILE C 1 72 ? 11.387 44.580 -32.355 1.00 75.88 262 ILE C N 1
ATOM 2658 C CA . ILE C 1 72 ? 10.392 43.606 -31.819 1.00 72.83 262 ILE C CA 1
ATOM 2659 C C . ILE C 1 72 ? 10.882 42.211 -32.235 1.00 71.60 262 ILE C C 1
ATOM 2660 O O . ILE C 1 72 ? 11.208 42.012 -33.437 1.00 70.51 262 ILE C O 1
ATOM 2665 N N . LYS C 1 73 ? 10.969 41.299 -31.263 1.00 68.01 263 LYS C N 1
ATOM 2666 C CA . LYS C 1 73 ? 11.542 39.936 -31.431 1.00 67.97 263 LYS C CA 1
ATOM 2667 C C . LYS C 1 73 ? 10.669 39.093 -32.373 1.00 68.24 263 LYS C C 1
ATOM 2668 O O . LYS C 1 73 ? 11.227 38.369 -33.222 1.00 69.36 263 LYS C O 1
ATOM 2674 N N . PHE C 1 74 ? 9.351 39.187 -32.216 1.00 67.31 264 PHE C N 1
ATOM 2675 C CA . PHE C 1 74 ? 8.322 38.488 -33.024 1.00 70.04 264 PHE C CA 1
ATOM 2676 C C . PHE C 1 74 ? 8.243 39.134 -34.415 1.00 75.10 264 PHE C C 1
ATOM 2677 O O . PHE C 1 74 ? 7.627 40.215 -34.539 1.00 76.00 264 PHE C O 1
ATOM 2685 N N . LYS C 1 75 ? 8.776 38.434 -35.422 1.00 77.59 265 LYS C N 1
ATOM 2686 C CA . LYS C 1 75 ? 8.802 38.903 -36.834 1.00 83.28 265 LYS C CA 1
ATOM 2687 C C . LYS C 1 75 ? 7.646 38.250 -37.599 1.00 85.60 265 LYS C C 1
ATOM 2688 O O . LYS C 1 75 ? 7.404 37.065 -37.348 1.00 84.63 265 LYS C O 1
ATOM 2694 N N . HIS C 1 76 ? 6.969 39.007 -38.474 1.00 88.79 266 HIS C N 1
ATOM 2695 C CA . HIS C 1 76 ? 5.822 38.512 -39.289 1.00 92.77 266 HIS C CA 1
ATOM 2696 C C . HIS C 1 76 ? 5.971 38.972 -40.754 1.00 95.11 266 HIS C C 1
ATOM 2697 O O . HIS C 1 76 ? 6.667 39.969 -40.977 1.00 94.87 266 HIS C O 1
ATOM 2704 N N . ILE C 1 77 ? 5.447 38.210 -41.724 1.00 96.61 267 ILE C N 1
ATOM 2705 C CA . ILE C 1 77 ? 5.560 38.604 -43.168 1.00 100.86 267 ILE C CA 1
ATOM 2706 C C . ILE C 1 77 ? 4.670 39.788 -43.600 1.00 103.43 267 ILE C C 1
ATOM 2707 O O . ILE C 1 77 ? 5.192 40.641 -44.339 1.00 106.56 267 ILE C O 1
ATOM 2712 N N . THR C 1 78 ? 3.396 39.862 -43.189 1.00 101.85 268 THR C N 1
ATOM 2713 C CA . THR C 1 78 ? 2.535 40.986 -43.669 1.00 105.07 268 THR C CA 1
ATOM 2714 C C . THR C 1 78 ? 1.908 41.783 -42.521 1.00 101.62 268 THR C C 1
ATOM 2715 O O . THR C 1 78 ? 1.336 41.165 -41.607 1.00 98.07 268 THR C O 1
ATOM 2719 N N . PRO C 1 79 ? 1.974 43.132 -42.556 1.00 103.77 269 PRO C N 1
ATOM 2720 C CA . PRO C 1 79 ? 1.416 43.973 -41.489 1.00 101.79 269 PRO C CA 1
ATOM 2721 C C . PRO C 1 79 ? -0.060 43.666 -41.200 1.00 100.40 269 PRO C C 1
ATOM 2722 O O . PRO C 1 79 ? -0.592 44.277 -40.291 1.00 97.71 269 PRO C O 1
ATOM 2726 N N . LYS C 1 85 ? -6.832 43.732 -32.386 1.00 76.58 275 LYS C N 1
ATOM 2727 C CA . LYS C 1 85 ? -7.487 42.688 -33.221 1.00 78.68 275 LYS C CA 1
ATOM 2728 C C . LYS C 1 85 ? -6.550 41.474 -33.259 1.00 76.26 275 LYS C C 1
ATOM 2729 O O . LYS C 1 85 ? -6.178 41.000 -32.177 1.00 73.63 275 LYS C O 1
ATOM 2735 N N . GLU C 1 86 ? -6.179 41.021 -34.457 1.00 77.87 276 GLU C N 1
ATOM 2736 C CA . GLU C 1 86 ? -5.055 40.091 -34.718 1.00 75.81 276 GLU C CA 1
ATOM 2737 C C . GLU C 1 86 ? -3.742 40.818 -34.383 1.00 73.24 276 GLU C C 1
ATOM 2738 O O . GLU C 1 86 ? -2.779 40.122 -34.005 1.00 71.12 276 GLU C O 1
ATOM 2744 N N . VAL C 1 87 ? -3.714 42.158 -34.431 1.00 73.22 277 VAL C N 1
ATOM 2745 C CA . VAL C 1 87 ? -2.519 42.988 -34.068 1.00 71.33 277 VAL C CA 1
ATOM 2746 C C . VAL C 1 87 ? -2.258 42.932 -32.552 1.00 66.47 277 VAL C C 1
ATOM 2747 O O . VAL C 1 87 ? -1.073 42.823 -32.177 1.00 64.43 277 VAL C O 1
ATOM 2751 N N . ALA C 1 88 ? -3.280 43.037 -31.693 1.00 64.74 278 ALA C N 1
ATOM 2752 C CA . ALA C 1 88 ? -3.105 42.976 -30.213 1.00 60.24 278 ALA C CA 1
ATOM 2753 C C . ALA C 1 88 ? -2.522 41.614 -29.837 1.00 57.10 278 ALA C C 1
ATOM 2754 O O . ALA C 1 88 ? -1.555 41.580 -29.046 1.00 53.76 278 ALA C O 1
ATOM 2756 N N . ILE C 1 89 ? -3.077 40.532 -30.400 1.00 57.95 279 ILE C N 1
ATOM 2757 C CA . ILE C 1 89 ? -2.559 39.147 -30.192 1.00 56.16 279 ILE C CA 1
ATOM 2758 C C . ILE C 1 89 ? -1.056 39.135 -30.511 1.00 55.15 279 ILE C C 1
ATOM 2759 O O . ILE C 1 89 ? -0.289 38.516 -29.747 1.00 52.42 279 ILE C O 1
ATOM 2764 N N . ARG C 1 90 ? -0.642 39.801 -31.584 1.00 57.71 280 ARG C N 1
ATOM 2765 C CA . ARG C 1 90 ? 0.743 39.744 -32.119 1.00 58.30 280 ARG C CA 1
ATOM 2766 C C . ARG C 1 90 ? 1.670 40.424 -31.115 1.00 54.46 280 ARG C C 1
ATOM 2767 O O . ARG C 1 90 ? 2.722 39.837 -30.767 1.00 52.08 280 ARG C O 1
ATOM 2775 N N . ILE C 1 91 ? 1.264 41.602 -30.640 1.00 53.51 281 ILE C N 1
ATOM 2776 C CA . ILE C 1 91 ? 2.016 42.370 -29.607 1.00 50.29 281 ILE C CA 1
ATOM 2777 C C . ILE C 1 91 ? 2.175 41.497 -28.359 1.00 46.36 281 ILE C C 1
ATOM 2778 O O . ILE C 1 91 ? 3.298 41.412 -27.867 1.00 44.61 281 ILE C O 1
ATOM 2783 N N . PHE C 1 92 ? 1.089 40.915 -27.847 1.00 44.96 282 PHE C N 1
ATOM 2784 C CA . PHE C 1 92 ? 1.100 40.153 -26.575 1.00 41.96 282 PHE C CA 1
ATOM 2785 C C . PHE C 1 92 ? 1.930 38.875 -26.802 1.00 41.13 282 PHE C C 1
ATOM 2786 O O . PHE C 1 92 ? 2.759 38.583 -25.968 1.00 38.20 282 PHE C O 1
ATOM 2794 N N . GLN C 1 93 ? 1.803 38.216 -27.964 1.00 43.90 283 GLN C N 1
ATOM 2795 C CA . GLN C 1 93 ? 2.618 37.012 -28.313 1.00 43.90 283 GLN C CA 1
ATOM 2796 C C . GLN C 1 93 ? 4.097 37.401 -28.273 1.00 43.09 283 GLN C C 1
ATOM 2797 O O . GLN C 1 93 ? 4.857 36.673 -27.635 1.00 41.56 283 GLN C O 1
ATOM 2803 N N . GLY C 1 94 ? 4.432 38.597 -28.764 1.00 44.50 284 GLY C N 1
ATOM 2804 C CA . GLY C 1 94 ? 5.801 39.151 -28.812 1.00 44.16 284 GLY C CA 1
ATOM 2805 C C . GLY C 1 94 ? 6.512 39.202 -27.459 1.00 41.11 284 GLY C C 1
ATOM 2806 O O . GLY C 1 94 ? 7.741 39.189 -27.434 1.00 40.34 284 GLY C O 1
ATOM 2817 N N . GLN C 1 96 ? 6.743 36.969 -25.285 1.00 35.95 286 GLN C N 1
ATOM 2818 C CA . GLN C 1 96 ? 7.247 35.666 -24.866 1.00 34.67 286 GLN C CA 1
ATOM 2819 C C . GLN C 1 96 ? 8.773 35.675 -24.823 1.00 33.86 286 GLN C C 1
ATOM 2820 O O . GLN C 1 96 ? 9.321 35.012 -23.986 1.00 32.15 286 GLN C O 1
ATOM 2826 N N . PHE C 1 97 ? 9.425 36.362 -25.750 1.00 36.12 287 PHE C N 1
ATOM 2827 C CA . PHE C 1 97 ? 10.902 36.450 -25.833 1.00 36.83 287 PHE C CA 1
ATOM 2828 C C . PHE C 1 97 ? 11.445 37.029 -24.533 1.00 34.71 287 PHE C C 1
ATOM 2829 O O . PHE C 1 97 ? 12.332 36.448 -23.930 1.00 33.67 287 PHE C O 1
ATOM 2837 N N . ARG C 1 98 ? 10.884 38.133 -24.084 1.00 34.83 288 ARG C N 1
ATOM 2838 C CA . ARG C 1 98 ? 11.363 38.767 -22.837 1.00 33.46 288 ARG C CA 1
ATOM 2839 C C . ARG C 1 98 ? 11.044 37.854 -21.650 1.00 30.93 288 ARG C C 1
ATOM 2840 O O . ARG C 1 98 ? 11.911 37.669 -20.777 1.00 30.71 288 ARG C O 1
ATOM 2848 N N . SER C 1 99 ? 9.847 37.301 -21.559 1.00 30.06 289 SER C N 1
ATOM 2849 C CA . SER C 1 99 ? 9.533 36.396 -20.423 1.00 28.37 289 SER C CA 1
ATOM 2850 C C . SER C 1 99 ? 10.507 35.203 -20.369 1.00 27.24 289 SER C C 1
ATOM 2851 O O . SER C 1 99 ? 10.874 34.804 -19.232 1.00 25.21 289 SER C O 1
ATOM 2854 N N . VAL C 1 100 ? 10.935 34.637 -21.516 1.00 28.75 290 VAL C N 1
ATOM 2855 C CA . VAL C 1 100 ? 11.866 33.461 -21.534 1.00 28.68 290 VAL C CA 1
ATOM 2856 C C . VAL C 1 100 ? 13.251 33.879 -21.008 1.00 28.73 290 VAL C C 1
ATOM 2857 O O . VAL C 1 100 ? 13.781 33.169 -20.138 1.00 28.22 290 VAL C O 1
ATOM 2861 N N . GLU C 1 101 ? 13.799 35.013 -21.456 1.00 30.51 291 GLU C N 1
ATOM 2862 C CA . GLU C 1 101 ? 15.042 35.613 -20.869 1.00 30.78 291 GLU C CA 1
ATOM 2863 C C . GLU C 1 101 ? 14.849 35.830 -19.362 1.00 26.68 291 GLU C C 1
ATOM 2864 O O . GLU C 1 101 ? 15.752 35.482 -18.591 1.00 24.49 291 GLU C O 1
ATOM 2870 N N . ALA C 1 102 ? 13.705 36.379 -18.946 1.00 25.19 292 ALA C N 1
ATOM 2871 C CA . ALA C 1 102 ? 13.439 36.752 -17.532 1.00 23.03 292 ALA C CA 1
ATOM 2872 C C . ALA C 1 102 ? 13.458 35.483 -16.672 1.00 21.42 292 ALA C C 1
ATOM 2873 O O . ALA C 1 102 ? 13.971 35.512 -15.547 1.00 19.53 292 ALA C O 1
ATOM 2875 N N . VAL C 1 103 ? 12.876 34.403 -17.167 1.00 21.89 293 VAL C N 1
ATOM 2876 C CA . VAL C 1 103 ? 12.777 33.149 -16.373 1.00 21.52 293 VAL C CA 1
ATOM 2877 C C . VAL C 1 103 ? 14.212 32.658 -16.147 1.00 21.68 293 VAL C C 1
ATOM 2878 O O . VAL C 1 103 ? 14.462 32.203 -15.056 1.00 21.25 293 VAL C O 1
ATOM 2882 N N . GLN C 1 104 ? 15.104 32.788 -17.135 1.00 23.35 294 GLN 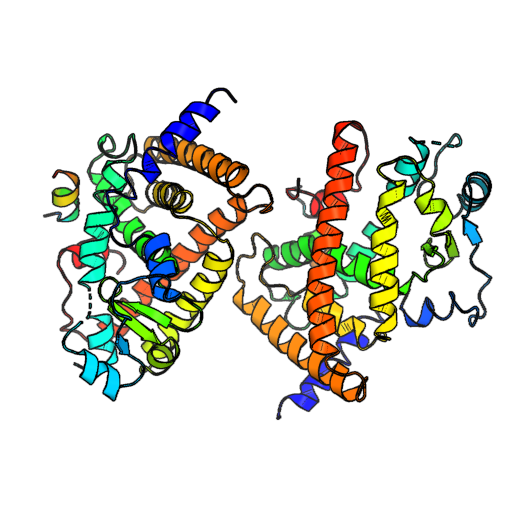C N 1
ATOM 2883 C CA . GLN C 1 104 ? 16.528 32.327 -17.040 1.00 24.63 294 GLN C CA 1
ATOM 2884 C C . GLN C 1 104 ? 17.282 33.197 -16.036 1.00 23.51 294 GLN C C 1
ATOM 2885 O O . GLN C 1 104 ? 17.990 32.628 -15.208 1.00 23.59 294 GLN C O 1
ATOM 2891 N N . GLU C 1 105 ? 17.098 34.519 -16.087 1.00 22.89 295 GLU C N 1
ATOM 2892 C CA . GLU C 1 105 ? 17.739 35.495 -15.171 1.00 22.02 295 GLU C CA 1
ATOM 2893 C C . GLU C 1 105 ? 17.296 35.182 -13.732 1.00 20.60 295 GLU C C 1
ATOM 2894 O O . GLU C 1 105 ? 18.172 35.120 -12.826 1.00 20.26 295 GLU C O 1
ATOM 2900 N N . ILE C 1 106 ? 15.980 34.996 -13.532 1.00 19.42 296 ILE C N 1
ATOM 2901 C CA . ILE C 1 106 ? 15.375 34.785 -12.193 1.00 18.11 296 ILE C CA 1
ATOM 2902 C C . ILE C 1 106 ? 15.904 33.457 -11.664 1.00 17.93 296 ILE C C 1
ATOM 2903 O O . ILE C 1 106 ? 16.178 33.391 -10.447 1.00 18.01 296 ILE C O 1
ATOM 2908 N N . THR C 1 107 ? 15.967 32.428 -12.523 1.00 18.33 297 THR C N 1
ATOM 2909 C CA . THR C 1 107 ? 16.496 31.092 -12.125 1.00 18.49 297 THR C CA 1
ATOM 2910 C C . THR C 1 107 ? 17.947 31.254 -11.633 1.00 19.18 297 THR C C 1
ATOM 2911 O O . THR C 1 107 ? 18.263 30.724 -10.567 1.00 19.59 297 THR C O 1
ATOM 2915 N N . GLU C 1 108 ? 18.802 31.986 -12.345 1.00 20.69 298 GLU C N 1
ATOM 2916 C CA A GLU C 1 108 ? 20.206 32.231 -11.908 0.50 21.86 298 GLU C CA 1
ATOM 2917 C CA B GLU C 1 108 ? 20.201 32.221 -11.900 0.50 21.69 298 GLU C CA 1
ATOM 2918 C C . GLU C 1 108 ? 20.189 32.951 -10.547 1.00 20.64 298 GLU C C 1
ATOM 2919 O O . GLU C 1 108 ? 20.953 32.574 -9.685 1.00 20.22 298 GLU C O 1
ATOM 2930 N N . TYR C 1 109 ? 19.328 33.945 -10.371 1.00 19.95 299 TYR C N 1
ATOM 2931 C CA . TYR C 1 109 ? 19.228 34.703 -9.099 1.00 19.02 299 TYR C CA 1
ATOM 2932 C C . TYR C 1 109 ? 18.805 33.772 -7.962 1.00 17.77 299 TYR C C 1
ATOM 2933 O O . TYR C 1 109 ? 19.440 33.779 -6.834 1.00 16.27 299 TYR C O 1
ATOM 2942 N N . ALA C 1 110 ? 17.743 32.982 -8.201 1.00 16.29 300 ALA C N 1
ATOM 2943 C CA . ALA C 1 110 ? 17.214 32.073 -7.172 1.00 15.76 300 ALA C CA 1
ATOM 2944 C C . ALA C 1 110 ? 18.342 31.139 -6.676 1.00 16.52 300 ALA C C 1
ATOM 2945 O O . ALA C 1 110 ? 18.438 30.926 -5.459 1.00 15.67 300 ALA C O 1
ATOM 2947 N N . LYS C 1 111 ? 19.153 30.601 -7.579 1.00 17.38 301 LYS C N 1
ATOM 2948 C CA . LYS C 1 111 ? 20.264 29.666 -7.243 1.00 18.74 301 LYS C CA 1
ATOM 2949 C C . LYS C 1 111 ? 21.331 30.362 -6.372 1.00 19.79 301 LYS C C 1
ATOM 2950 O O . LYS C 1 111 ? 22.106 29.685 -5.707 1.00 19.62 301 LYS C O 1
ATOM 2956 N N . SER C 1 112 ? 21.366 31.680 -6.356 1.00 20.51 302 SER C N 1
ATOM 2957 C CA . SER C 1 112 ? 22.360 32.416 -5.542 1.00 21.40 302 SER C CA 1
ATOM 2958 C C . SER C 1 112 ? 21.809 32.707 -4.119 1.00 20.55 302 SER C C 1
ATOM 2959 O O . SER C 1 112 ? 22.617 33.179 -3.263 1.00 21.12 302 SER C O 1
ATOM 2962 N N . ILE C 1 113 ? 20.519 32.449 -3.838 1.00 17.97 303 ILE C N 1
ATOM 2963 C CA . ILE C 1 113 ? 19.951 32.653 -2.476 1.00 17.93 303 ILE C CA 1
ATOM 2964 C C . ILE C 1 113 ? 20.442 31.516 -1.578 1.00 17.81 303 ILE C C 1
ATOM 2965 O O . ILE C 1 113 ? 20.197 30.353 -1.909 1.00 18.59 303 ILE C O 1
ATOM 2970 N N . PRO C 1 114 ? 21.182 31.797 -0.463 1.00 18.48 304 PRO C N 1
ATOM 2971 C CA . PRO C 1 114 ? 21.690 30.744 0.409 1.00 18.85 304 PRO C CA 1
ATOM 2972 C C . PRO C 1 114 ? 20.543 29.821 0.861 1.00 17.84 304 PRO C C 1
ATOM 2973 O O . PRO C 1 114 ? 19.532 30.276 1.244 1.00 17.37 304 PRO C O 1
ATOM 2977 N N . GLY C 1 115 ? 20.726 28.516 0.695 1.00 17.51 305 GLY C N 1
ATOM 2978 C CA . GLY C 1 115 ? 19.726 27.499 1.029 1.00 17.45 305 GLY C CA 1
ATOM 2979 C C . GLY C 1 115 ? 18.958 27.009 -0.184 1.00 16.61 305 GLY C C 1
ATOM 2980 O O . GLY C 1 115 ? 18.468 25.944 -0.118 1.00 16.79 305 GLY C O 1
ATOM 2981 N N . PHE C 1 116 ? 18.760 27.840 -1.198 1.00 16.27 306 PHE C N 1
ATOM 2982 C CA . PHE C 1 116 ? 17.859 27.546 -2.331 1.00 15.38 306 PHE C CA 1
ATOM 2983 C C . PHE C 1 116 ? 18.265 26.244 -3.038 1.00 15.73 306 PHE C C 1
ATOM 2984 O O . PHE C 1 116 ? 17.406 25.367 -3.187 1.00 15.70 306 PHE C O 1
ATOM 2992 N N . VAL C 1 117 ? 19.534 26.061 -3.400 1.00 16.11 307 VAL C N 1
ATOM 2993 C CA . VAL C 1 117 ? 19.934 24.870 -4.224 1.00 17.47 307 VAL C CA 1
ATOM 2994 C C . VAL C 1 117 ? 19.912 23.572 -3.393 1.00 17.61 307 VAL C C 1
ATOM 2995 O O . VAL C 1 117 ? 19.975 22.478 -3.990 1.00 17.20 307 VAL C O 1
ATOM 2999 N N . ASN C 1 118 ? 19.845 23.681 -2.056 1.00 17.33 308 ASN C N 1
ATOM 3000 C CA . ASN C 1 118 ? 19.738 22.500 -1.154 1.00 18.29 308 ASN C CA 1
ATOM 3001 C C . ASN C 1 118 ? 18.287 22.073 -0.928 1.00 17.66 308 ASN C C 1
ATOM 3002 O O . ASN C 1 118 ? 18.095 21.024 -0.319 1.00 18.07 308 ASN C O 1
ATOM 3007 N N . LEU C 1 119 ? 17.303 22.853 -1.362 1.00 16.43 309 LEU C N 1
ATOM 3008 C CA . LEU C 1 119 ? 15.879 22.460 -1.245 1.00 16.72 309 LEU C CA 1
ATOM 3009 C C . LEU C 1 119 ? 15.654 21.239 -2.140 1.00 17.51 309 LEU C C 1
ATOM 3010 O O . LEU C 1 119 ? 16.337 21.129 -3.154 1.00 17.69 309 LEU C O 1
ATOM 3015 N N . ASP C 1 120 ? 14.666 20.402 -1.840 1.00 18.85 310 ASP C N 1
ATOM 3016 C CA . ASP C 1 120 ? 14.135 19.400 -2.797 1.00 19.97 310 ASP C CA 1
ATOM 3017 C C . ASP C 1 120 ? 14.104 20.024 -4.196 1.00 18.81 310 ASP C C 1
ATOM 3018 O O . ASP C 1 120 ? 13.467 21.078 -4.312 1.00 18.09 310 ASP C O 1
ATOM 3023 N N . LEU C 1 121 ? 14.588 19.343 -5.243 1.00 19.13 311 LEU C N 1
ATOM 3024 C CA . LEU C 1 121 ? 14.618 19.926 -6.616 1.00 18.96 311 LEU C CA 1
ATOM 3025 C C . LEU C 1 121 ? 13.178 20.203 -7.131 1.00 18.87 311 LEU C C 1
ATOM 3026 O O . LEU C 1 121 ? 12.962 21.213 -7.832 1.00 18.23 311 LEU C O 1
ATOM 3031 N N . ASN C 1 122 ? 12.205 19.374 -6.790 1.00 19.32 312 ASN C N 1
ATOM 3032 C CA . ASN C 1 122 ? 10.803 19.580 -7.230 1.00 20.18 312 ASN C CA 1
ATOM 3033 C C . ASN C 1 122 ? 10.236 20.850 -6.565 1.00 18.76 312 ASN C C 1
ATOM 3034 O O . ASN C 1 122 ? 9.453 21.559 -7.229 1.00 18.09 312 ASN C O 1
ATOM 3039 N N . ASP C 1 123 ? 10.611 21.130 -5.311 1.00 18.13 313 ASP C N 1
ATOM 3040 C CA . ASP C 1 123 ? 10.192 22.360 -4.623 1.00 17.09 313 ASP C CA 1
ATOM 3041 C C . ASP C 1 123 ? 10.888 23.555 -5.307 1.00 16.25 313 ASP C C 1
ATOM 3042 O O . ASP C 1 123 ? 10.221 24.604 -5.467 1.00 15.59 313 ASP C O 1
ATOM 3047 N N . GLN C 1 124 ? 12.129 23.430 -5.787 1.00 15.90 314 GLN C N 1
ATOM 3048 C CA . GLN C 1 124 ? 12.782 24.575 -6.504 1.00 15.46 314 GLN C CA 1
ATOM 3049 C C . GLN C 1 124 ? 11.951 24.937 -7.750 1.00 15.97 314 GLN C C 1
ATOM 3050 O O . GLN C 1 124 ? 11.758 26.172 -8.003 1.00 15.99 314 GLN C O 1
ATOM 3056 N N . VAL C 1 125 ? 11.575 23.919 -8.541 1.00 16.68 315 VAL C N 1
ATOM 3057 C CA . VAL C 1 125 ? 10.799 24.082 -9.800 1.00 17.53 315 VAL C CA 1
ATOM 3058 C C . VAL C 1 125 ? 9.479 24.778 -9.412 1.00 17.44 315 VAL C C 1
ATOM 3059 O O . VAL C 1 125 ? 9.062 25.696 -10.069 1.00 17.58 315 VAL C O 1
ATOM 3063 N N . THR C 1 126 ? 8.798 24.313 -8.373 1.00 18.00 316 THR C N 1
ATOM 3064 C CA . THR C 1 126 ? 7.494 24.882 -7.923 1.00 18.15 316 THR C CA 1
ATOM 3065 C C . THR C 1 126 ? 7.675 26.363 -7.550 1.00 16.98 316 THR C C 1
ATOM 3066 O O . THR C 1 126 ? 6.847 27.198 -7.953 1.00 17.50 316 THR C O 1
ATOM 3070 N N . LEU C 1 127 ? 8.658 26.674 -6.725 1.00 16.46 317 LEU C N 1
ATOM 3071 C CA . LEU C 1 127 ? 8.961 28.097 -6.358 1.00 16.45 317 LEU C CA 1
ATOM 3072 C C . LEU C 1 127 ? 9.220 28.919 -7.645 1.00 16.75 317 LEU C C 1
ATOM 3073 O O . LEU C 1 127 ? 8.663 30.038 -7.759 1.00 16.62 317 LEU C O 1
ATOM 3078 N N . LEU C 1 128 ? 9.971 28.386 -8.613 1.00 17.84 318 LEU C N 1
ATOM 3079 C CA . LEU C 1 128 ? 10.168 29.149 -9.877 1.00 19.06 318 LEU C CA 1
ATOM 3080 C C . LEU C 1 128 ? 8.845 29.250 -10.631 1.00 19.34 318 LEU C C 1
ATOM 3081 O O . LEU C 1 128 ? 8.495 30.361 -11.085 1.00 20.55 318 LEU C O 1
ATOM 3086 N N . LYS C 1 129 ? 8.125 28.143 -10.758 1.00 19.74 319 LYS C N 1
ATOM 3087 C CA . LYS C 1 129 ? 6.882 28.104 -11.554 1.00 21.94 319 LYS C CA 1
ATOM 3088 C C . LYS C 1 129 ? 5.903 29.199 -11.067 1.00 21.80 319 LYS C C 1
ATOM 3089 O O . LYS C 1 129 ? 5.297 29.904 -11.925 1.00 22.04 319 LYS C O 1
ATOM 3095 N N . TYR C 1 130 ? 5.689 29.300 -9.752 1.00 20.20 320 TYR C N 1
ATOM 3096 C CA . TYR C 1 130 ? 4.615 30.147 -9.181 1.00 21.12 320 TYR C CA 1
ATOM 3097 C C . TYR C 1 130 ? 5.184 31.524 -8.844 1.00 21.03 320 TYR C C 1
ATOM 3098 O O . TYR C 1 130 ? 4.394 32.356 -8.461 1.00 20.82 320 TYR C O 1
ATOM 3107 N N . GLY C 1 131 ? 6.512 31.688 -8.881 1.00 19.90 321 GLY C N 1
ATOM 3108 C CA . GLY C 1 131 ? 7.185 32.951 -8.527 1.00 19.33 321 GLY C CA 1
ATOM 3109 C C . GLY C 1 131 ? 7.529 33.840 -9.728 1.00 19.08 321 GLY C C 1
ATOM 3110 O O . GLY C 1 131 ? 7.629 35.087 -9.541 1.00 19.91 321 GLY C O 1
ATOM 3111 N N . VAL C 1 132 ? 7.793 33.285 -10.907 1.00 18.76 322 VAL C N 1
ATOM 3112 C CA . VAL C 1 132 ? 8.462 34.074 -11.988 1.00 19.29 322 VAL C CA 1
ATOM 3113 C C . VAL C 1 132 ? 7.591 35.257 -12.455 1.00 20.27 322 VAL C C 1
ATOM 3114 O O . VAL C 1 132 ? 8.191 36.317 -12.682 1.00 20.35 322 VAL C O 1
ATOM 3118 N N . HIS C 1 133 ? 6.272 35.110 -12.619 1.00 21.31 323 HIS C N 1
ATOM 3119 C CA . HIS C 1 133 ? 5.415 36.225 -13.137 1.00 23.58 323 HIS C CA 1
ATOM 3120 C C . HIS C 1 133 ? 5.387 37.371 -12.123 1.00 22.83 323 HIS C C 1
ATOM 3121 O O . HIS C 1 133 ? 5.487 38.512 -12.557 1.00 23.56 323 HIS C O 1
ATOM 3128 N N . GLU C 1 134 ? 5.315 37.061 -10.834 1.00 21.38 324 GLU C N 1
ATOM 3129 C CA . GLU C 1 134 ? 5.321 38.111 -9.778 1.00 21.29 324 GLU C CA 1
ATOM 3130 C C . GLU C 1 134 ? 6.608 38.935 -9.927 1.00 20.47 324 GLU C C 1
ATOM 3131 O O . GLU C 1 134 ? 6.507 40.179 -9.811 1.00 18.74 324 GLU C O 1
ATOM 3137 N N . ILE C 1 135 ? 7.753 38.276 -10.181 1.00 19.35 325 ILE C N 1
ATOM 3138 C CA . ILE C 1 135 ? 9.056 38.973 -10.297 1.00 19.63 325 ILE C CA 1
ATOM 3139 C C . ILE C 1 135 ? 9.046 39.762 -11.600 1.00 20.35 325 ILE C C 1
ATOM 3140 O O . ILE C 1 135 ? 9.485 40.907 -11.603 1.00 21.20 325 ILE C O 1
ATOM 3145 N N . ILE C 1 136 ? 8.536 39.195 -12.684 1.00 20.37 326 ILE C N 1
ATOM 3146 C CA . ILE C 1 136 ? 8.538 39.900 -13.988 1.00 20.70 326 ILE C CA 1
ATOM 3147 C C . ILE C 1 136 ? 7.740 41.206 -13.823 1.00 21.35 326 ILE C C 1
ATOM 3148 O O . ILE C 1 136 ? 8.226 42.254 -14.346 1.00 21.68 326 ILE C O 1
ATOM 3153 N N . TYR C 1 137 ? 6.553 41.178 -13.187 1.00 20.95 327 TYR C N 1
ATOM 3154 C CA . TYR C 1 137 ? 5.737 42.412 -12.974 1.00 22.53 327 TYR C CA 1
ATOM 3155 C C . TYR C 1 137 ? 6.423 43.376 -11.995 1.00 21.70 327 TYR C C 1
ATOM 3156 O O . TYR C 1 137 ? 6.281 44.630 -12.179 1.00 21.23 327 TYR C O 1
ATOM 3165 N N . THR C 1 138 ? 7.199 42.849 -11.053 1.00 21.00 328 THR C N 1
ATOM 3166 C CA . THR C 1 138 ? 7.973 43.684 -10.101 1.00 21.86 328 THR C CA 1
ATOM 3167 C C . THR C 1 138 ? 8.994 44.481 -10.922 1.00 23.40 328 THR C C 1
ATOM 3168 O O . THR C 1 138 ? 9.106 45.710 -10.743 1.00 24.05 328 THR C O 1
ATOM 3172 N N . MET C 1 139 ? 9.743 43.795 -11.782 1.00 24.92 329 MET C N 1
ATOM 3173 C CA . MET C 1 139 ? 10.856 44.408 -12.557 1.00 26.59 329 MET C CA 1
ATOM 3174 C C . MET C 1 139 ? 10.260 45.276 -13.669 1.00 27.19 329 MET C C 1
ATOM 3175 O O . MET C 1 139 ? 10.913 46.323 -14.005 1.00 25.93 329 MET C O 1
ATOM 3180 N N . LEU C 1 140 ? 9.056 44.921 -14.161 1.00 26.53 330 LEU C N 1
ATOM 3181 C CA . LEU C 1 140 ? 8.335 45.743 -15.179 1.00 28.71 330 LEU C CA 1
ATOM 3182 C C . LEU C 1 140 ? 7.993 47.126 -14.590 1.00 28.76 330 LEU C C 1
ATOM 3183 O O . LEU C 1 140 ? 8.039 48.100 -15.375 1.00 29.68 330 LEU C O 1
ATOM 3188 N N . ALA C 1 141 ? 7.721 47.250 -13.274 1.00 27.86 331 ALA C N 1
ATOM 3189 C CA . ALA C 1 141 ? 7.432 48.569 -12.647 1.00 28.97 331 ALA C CA 1
ATOM 3190 C C . ALA C 1 141 ? 8.640 49.465 -12.875 1.00 29.24 331 ALA C C 1
ATOM 3191 O O . ALA C 1 141 ? 8.464 50.606 -13.164 1.00 31.49 331 ALA C O 1
ATOM 3193 N N . SER C 1 142 ? 9.846 48.913 -12.771 1.00 29.38 332 SER C N 1
ATOM 3194 C CA . SER C 1 142 ? 11.121 49.667 -12.918 1.00 30.21 332 SER C CA 1
ATOM 3195 C C . SER C 1 142 ? 11.291 50.177 -14.350 1.00 31.52 332 SER C C 1
ATOM 3196 O O . SER C 1 142 ? 12.087 51.112 -14.517 1.00 33.14 332 SER C O 1
ATOM 3199 N N . LEU C 1 143 ? 10.626 49.555 -15.337 1.00 31.17 333 LEU C N 1
ATOM 3200 C CA . LEU C 1 143 ? 10.710 49.943 -16.775 1.00 33.13 333 LEU C CA 1
ATOM 3201 C C . LEU C 1 143 ? 9.519 50.857 -17.127 1.00 34.52 333 LEU C C 1
ATOM 3202 O O . LEU C 1 143 ? 9.440 51.284 -18.306 1.00 35.47 333 LEU C O 1
ATOM 3207 N N . MET C 1 144 ? 8.621 51.141 -16.166 1.00 33.57 334 MET C N 1
ATOM 3208 C CA . MET C 1 144 ? 7.383 51.934 -16.412 1.00 35.47 334 MET C CA 1
ATOM 3209 C C . MET C 1 144 ? 7.469 53.310 -15.733 1.00 36.18 334 MET C C 1
ATOM 3210 O O . MET C 1 144 ? 8.077 53.430 -14.632 1.00 34.77 334 MET C O 1
ATOM 3215 N N . ASN C 1 145 ? 6.853 54.289 -16.381 1.00 38.38 335 ASN C N 1
ATOM 3216 C CA . ASN C 1 145 ? 6.420 55.593 -15.817 1.00 40.23 335 ASN C CA 1
ATOM 3217 C C . ASN C 1 145 ? 4.946 55.751 -16.190 1.00 42.17 335 ASN C C 1
ATOM 3218 O O . ASN C 1 145 ? 4.385 54.799 -16.764 1.00 42.88 335 ASN C O 1
ATOM 3223 N N . LYS C 1 146 ? 4.344 56.899 -15.902 1.00 44.24 336 LYS C N 1
ATOM 3224 C CA . LYS C 1 146 ? 2.899 57.157 -16.145 1.00 46.69 336 LYS C CA 1
ATOM 3225 C C . LYS C 1 146 ? 2.606 57.184 -17.658 1.00 48.37 336 LYS C C 1
ATOM 3226 O O . LYS C 1 146 ? 1.429 56.977 -18.008 1.00 49.23 336 LYS C O 1
ATOM 3232 N N . ASP C 1 147 ? 3.628 57.377 -18.507 1.00 48.86 337 ASP C N 1
ATOM 3233 C CA . ASP C 1 147 ? 3.501 57.573 -19.981 1.00 51.37 337 ASP C CA 1
ATOM 3234 C C . ASP C 1 147 ? 3.639 56.263 -20.791 1.00 49.41 337 ASP C C 1
ATOM 3235 O O . ASP C 1 147 ? 3.144 56.233 -21.939 1.00 50.97 337 ASP C O 1
ATOM 3240 N N . GLY C 1 148 ? 4.314 55.230 -20.278 1.00 46.03 338 GLY C N 1
ATOM 3241 C CA . GLY C 1 148 ? 4.518 53.976 -21.027 1.00 44.87 338 GLY C CA 1
ATOM 3242 C C . GLY C 1 148 ? 5.602 53.103 -20.427 1.00 41.50 338 GLY C C 1
ATOM 3243 O O . GLY C 1 148 ? 5.963 53.309 -19.260 1.00 39.92 338 GLY C O 1
ATOM 3244 N N . VAL C 1 149 ? 6.135 52.167 -21.212 1.00 40.85 339 VAL C N 1
ATOM 3245 C CA . VAL C 1 149 ? 6.973 51.054 -20.689 1.00 38.33 339 VAL C CA 1
ATOM 3246 C C . VAL C 1 149 ? 8.155 50.804 -21.621 1.00 39.28 339 VAL C C 1
ATOM 3247 O O . VAL C 1 149 ? 7.952 50.705 -22.838 1.00 40.83 339 VAL C O 1
ATOM 3251 N N . LEU C 1 150 ? 9.355 50.701 -21.058 1.00 38.50 340 LEU C N 1
ATOM 3252 C CA . LEU C 1 150 ? 10.583 50.337 -21.811 1.00 40.04 340 LEU C CA 1
ATOM 3253 C C . LEU C 1 150 ? 10.451 48.885 -22.285 1.00 40.21 340 LEU C C 1
ATOM 3254 O O . LEU C 1 150 ? 10.096 48.032 -21.465 1.00 37.17 340 LEU C O 1
ATOM 3259 N N . ILE C 1 151 ? 10.700 48.644 -23.564 1.00 43.16 341 ILE C N 1
ATOM 3260 C CA . ILE C 1 151 ? 10.675 47.304 -24.211 1.00 44.25 341 ILE C CA 1
ATOM 3261 C C . ILE C 1 151 ? 12.007 47.119 -24.929 1.00 46.39 341 ILE C C 1
ATOM 3262 O O . ILE C 1 151 ? 12.760 48.105 -25.046 1.00 47.60 341 ILE C O 1
ATOM 3267 N N . SER C 1 152 ? 12.228 45.915 -25.466 1.00 47.69 342 SER C N 1
ATOM 3268 C CA . SER C 1 152 ? 13.402 45.531 -26.296 1.00 49.96 342 SER C CA 1
ATOM 3269 C C . SER C 1 152 ? 14.694 45.907 -25.565 1.00 49.40 342 SER C C 1
ATOM 3270 O O . SER C 1 152 ? 15.547 46.565 -26.181 1.00 51.41 342 SER C O 1
ATOM 3273 N N . GLU C 1 153 ? 14.788 45.526 -24.289 1.00 48.27 343 GLU C N 1
ATOM 3274 C CA . GLU C 1 153 ? 15.991 45.667 -23.418 1.00 49.02 343 GLU C CA 1
ATOM 3275 C C . GLU C 1 153 ? 16.353 47.154 -23.278 1.00 49.13 343 GLU C C 1
ATOM 3276 O O . GLU C 1 153 ? 17.539 47.460 -23.081 1.00 49.36 343 GLU C O 1
ATOM 3282 N N . GLY C 1 154 ? 15.354 48.037 -23.359 1.00 49.28 344 GLY C N 1
ATOM 3283 C CA . GLY C 1 154 ? 15.488 49.481 -23.085 1.00 49.84 344 GLY C CA 1
ATOM 3284 C C . GLY C 1 154 ? 15.532 50.308 -24.352 1.00 52.23 344 GLY C C 1
ATOM 3285 O O . GLY C 1 154 ? 15.571 51.541 -24.235 1.00 53.48 344 GLY C O 1
ATOM 3286 N N . GLN C 1 155 ? 15.467 49.662 -25.515 1.00 52.82 345 GLN C N 1
ATOM 3287 C CA . GLN C 1 155 ? 15.688 50.312 -26.830 1.00 55.94 345 GLN C CA 1
ATOM 3288 C C . GLN C 1 155 ? 14.366 50.880 -27.357 1.00 56.40 345 GLN C C 1
ATOM 3289 O O . GLN C 1 155 ? 14.397 51.800 -28.231 1.00 57.89 345 GLN C O 1
ATOM 3295 N N . GLY C 1 156 ? 13.247 50.358 -26.857 1.00 53.10 346 GLY C N 1
ATOM 3296 C CA . GLY C 1 156 ? 11.903 50.824 -27.247 1.00 53.53 346 GLY C CA 1
ATOM 3297 C C . GLY C 1 156 ? 11.158 51.387 -26.053 1.00 51.12 346 GLY C C 1
ATOM 3298 O O . GLY C 1 156 ? 11.522 51.048 -24.905 1.00 47.72 346 GLY C O 1
ATOM 3299 N N . PHE C 1 157 ? 10.147 52.199 -26.330 1.00 52.50 347 PHE C N 1
ATOM 3300 C CA . PHE C 1 157 ? 9.150 52.729 -25.374 1.00 51.59 347 PHE C CA 1
ATOM 3301 C C . PHE C 1 157 ? 7.784 52.614 -26.054 1.00 53.30 347 PHE C C 1
ATOM 3302 O O . PHE C 1 157 ? 7.589 53.246 -27.089 1.00 56.23 347 PHE C O 1
ATOM 3310 N N . MET C 1 158 ? 6.925 51.731 -25.547 1.00 52.21 348 MET C N 1
ATOM 3311 C CA . MET C 1 158 ? 5.483 51.651 -25.913 1.00 53.40 348 MET C CA 1
ATOM 3312 C C . MET C 1 158 ? 4.754 52.612 -24.982 1.00 52.16 348 MET C C 1
ATOM 3313 O O . MET C 1 158 ? 4.875 52.403 -23.755 1.00 48.06 348 MET C O 1
ATOM 3318 N N . THR C 1 159 ? 4.037 53.595 -25.528 1.00 53.94 349 THR C N 1
ATOM 3319 C CA . THR C 1 159 ? 3.209 54.538 -24.736 1.00 54.20 349 THR C CA 1
ATOM 3320 C C . THR C 1 159 ? 2.053 53.748 -24.119 1.00 53.25 349 THR C C 1
ATOM 3321 O O . THR C 1 159 ? 1.600 52.772 -24.763 1.00 53.25 349 THR C O 1
ATOM 3325 N N . ARG C 1 160 ? 1.617 54.164 -22.923 1.00 52.67 350 ARG C N 1
ATOM 3326 C CA . ARG C 1 160 ? 0.430 53.646 -22.178 1.00 52.75 350 ARG C CA 1
ATOM 3327 C C . ARG C 1 160 ? -0.808 53.822 -23.066 1.00 56.18 350 ARG C C 1
ATOM 3328 O O . ARG C 1 160 ? -1.682 52.915 -23.134 1.00 55.89 350 ARG C O 1
ATOM 3336 N N . GLU C 1 161 ? -0.832 54.975 -23.724 1.00 59.28 351 GLU C N 1
ATOM 3337 C CA . GLU C 1 161 ? -1.871 55.432 -24.665 1.00 63.51 351 GLU C CA 1
ATOM 3338 C C . GLU C 1 161 ? -2.099 54.378 -25.753 1.00 64.75 351 GLU C C 1
ATOM 3339 O O . GLU C 1 161 ? -3.281 54.003 -25.996 1.00 66.09 351 GLU C O 1
ATOM 3345 N N . PHE C 1 162 ? -1.024 53.956 -26.421 1.00 64.44 352 PHE C N 1
ATOM 3346 C CA . PHE C 1 162 ? -1.091 53.023 -27.577 1.00 65.38 352 PHE C CA 1
ATOM 3347 C C . PHE C 1 162 ? -1.618 51.669 -27.082 1.00 63.22 352 PHE C C 1
ATOM 3348 O O . PHE C 1 162 ? -2.480 51.071 -27.758 1.00 64.52 352 PHE C O 1
ATOM 3356 N N . LEU C 1 163 ? -1.122 51.217 -25.924 1.00 59.39 353 LEU C N 1
ATOM 3357 C CA . LEU C 1 163 ? -1.572 49.961 -25.268 1.00 57.74 353 LEU C CA 1
ATOM 3358 C C . LEU C 1 163 ? -3.075 50.046 -24.957 1.00 58.90 353 LEU C C 1
ATOM 3359 O O . LEU C 1 163 ? -3.805 49.068 -25.211 1.00 58.51 353 LEU C O 1
ATOM 3364 N N . LYS C 1 164 ? -3.536 51.200 -24.475 1.00 60.24 354 LYS C N 1
ATOM 3365 C CA . LYS C 1 164 ? -4.938 51.392 -24.022 1.00 61.69 354 LYS C CA 1
ATOM 3366 C C . LYS C 1 164 ? -5.897 51.415 -25.222 1.00 63.99 354 LYS C C 1
ATOM 3367 O O . LYS C 1 164 ? -7.117 51.255 -24.990 1.00 64.46 354 LYS C O 1
ATOM 3373 N N . SER C 1 165 ? -5.373 51.562 -26.445 1.00 64.85 355 SER C N 1
ATOM 3374 C CA . SER C 1 165 ? -6.150 51.693 -27.708 1.00 68.20 355 SER C CA 1
ATOM 3375 C C . SER C 1 165 ? -6.293 50.356 -28.462 1.00 68.25 355 SER C C 1
ATOM 3376 O O . SER C 1 165 ? -6.816 50.390 -29.577 1.00 70.27 355 SER C O 1
ATOM 3379 N N . LEU C 1 166 ? -5.866 49.222 -27.899 1.00 65.23 356 LEU C N 1
ATOM 3380 C CA . LEU C 1 166 ? -5.956 47.884 -28.566 1.00 66.07 356 LEU C CA 1
ATOM 3381 C C . LEU C 1 166 ? -7.355 47.298 -28.354 1.00 67.66 356 LEU C C 1
ATOM 3382 O O . LEU C 1 166 ? -7.977 47.634 -27.344 1.00 66.95 356 LEU C O 1
ATOM 3387 N N . ARG C 1 167 ? -7.818 46.409 -29.234 1.00 70.61 357 ARG C N 1
ATOM 3388 C CA . ARG C 1 167 ? -9.174 45.806 -29.116 1.00 73.04 357 ARG C CA 1
ATOM 3389 C C . ARG C 1 167 ? -9.288 45.190 -27.719 1.00 69.51 357 ARG C C 1
ATOM 3390 O O . ARG C 1 167 ? -8.252 44.787 -27.147 1.00 65.65 357 ARG C O 1
ATOM 3398 N N . LYS C 1 168 ? -10.514 45.104 -27.212 1.00 70.30 358 LYS C N 1
ATOM 3399 C CA . LYS C 1 168 ? -10.822 44.475 -25.908 1.00 68.06 358 LYS C CA 1
ATOM 3400 C C . LYS C 1 168 ? -10.719 42.962 -26.103 1.00 66.44 358 LYS C C 1
ATOM 3401 O O . LYS C 1 168 ? -10.951 42.456 -27.196 1.00 68.26 358 LYS C O 1
ATOM 3407 N N . PRO C 1 169 ? -10.319 42.183 -25.080 1.00 62.33 359 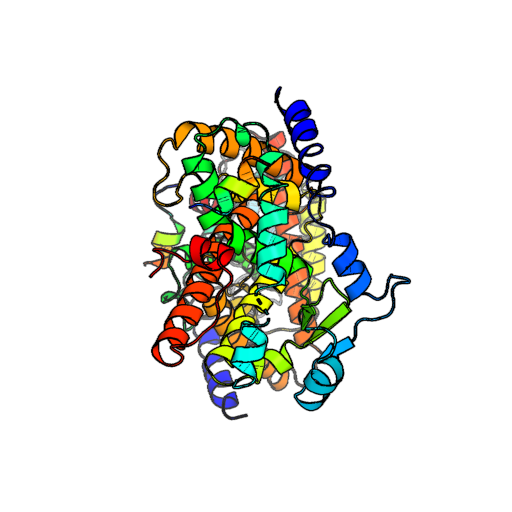PRO C N 1
ATOM 3408 C CA . PRO C 1 169 ? -10.050 42.710 -23.743 1.00 59.80 359 PRO C CA 1
ATOM 3409 C C . PRO C 1 169 ? -8.666 43.356 -23.549 1.00 57.34 359 PRO C C 1
ATOM 3410 O O . PRO C 1 169 ? -8.314 43.673 -22.403 1.00 54.65 359 PRO C O 1
ATOM 3414 N N . PHE C 1 170 ? -7.904 43.530 -24.633 1.00 57.67 360 PHE C N 1
ATOM 3415 C CA . PHE C 1 170 ? -6.455 43.851 -24.579 1.00 55.22 360 PHE C CA 1
ATOM 3416 C C . PHE C 1 170 ? -6.283 45.303 -24.133 1.00 54.98 360 PHE C C 1
ATOM 3417 O O . PHE C 1 170 ? -5.418 45.542 -23.272 1.00 52.59 360 PHE C O 1
ATOM 3425 N N . GLY C 1 171 ? -7.126 46.204 -24.635 1.00 57.17 361 GLY C N 1
ATOM 3426 C CA . GLY C 1 171 ? -7.076 47.656 -24.351 1.00 58.19 361 GLY C CA 1
ATOM 3427 C C . GLY C 1 171 ? -7.183 48.026 -22.874 1.00 56.29 361 GLY C C 1
ATOM 3428 O O . GLY C 1 171 ? -6.610 49.045 -22.502 1.00 55.79 361 GLY C O 1
ATOM 3429 N N . ASP C 1 172 ? -7.904 47.253 -22.054 1.00 56.34 362 ASP C N 1
ATOM 3430 C CA . ASP C 1 172 ? -8.077 47.493 -20.590 1.00 54.88 362 ASP C CA 1
ATOM 3431 C C . ASP C 1 172 ? -7.029 46.730 -19.764 1.00 50.79 362 ASP C C 1
ATOM 3432 O O . ASP C 1 172 ? -7.017 46.841 -18.514 1.00 49.33 362 ASP C O 1
ATOM 3437 N N . PHE C 1 173 ? -6.149 45.960 -20.383 1.00 48.73 363 PHE C N 1
ATOM 3438 C CA . PHE C 1 173 ? -5.336 45.008 -19.597 1.00 45.31 363 PHE C CA 1
ATOM 3439 C C . PHE C 1 173 ? -4.197 45.712 -18.825 1.00 43.07 363 PHE C C 1
ATOM 3440 O O . PHE C 1 173 ? -4.044 45.479 -17.605 1.00 39.50 363 PHE C O 1
ATOM 3448 N N . MET C 1 174 ? -3.396 46.533 -19.505 1.00 43.52 364 MET C N 1
ATOM 3449 C CA . MET C 1 174 ? -2.139 47.086 -18.935 1.00 41.57 364 MET C CA 1
ATOM 3450 C C . MET C 1 174 ? -2.454 48.261 -17.998 1.00 41.97 364 MET C C 1
ATOM 3451 O O . MET C 1 174 ? -1.599 48.562 -17.142 1.00 39.42 364 MET C O 1
ATOM 3456 N N . GLU C 1 175 ? -3.609 48.919 -18.171 1.00 44.37 365 GLU C N 1
ATOM 3457 C CA . GLU C 1 175 ? -3.981 50.122 -17.375 1.00 45.62 365 GLU C CA 1
ATOM 3458 C C . GLU C 1 175 ? -3.728 49.892 -15.892 1.00 43.04 365 GLU C C 1
ATOM 3459 O O . GLU C 1 175 ? -2.911 50.587 -15.302 1.00 42.16 365 GLU C O 1
ATOM 3465 N N . PRO C 1 176 ? -4.345 48.876 -15.253 1.00 42.39 366 PRO C N 1
ATOM 3466 C CA . PRO C 1 176 ? -4.070 48.591 -13.848 1.00 40.38 366 PRO C CA 1
ATOM 3467 C C . PRO C 1 176 ? -2.616 48.167 -13.588 1.00 38.34 366 PRO C C 1
ATOM 3468 O O . PRO C 1 176 ? -2.205 48.152 -12.430 1.00 36.04 366 PRO C O 1
ATOM 3472 N N . LYS C 1 177 ? -1.870 47.772 -14.626 1.00 38.23 367 LYS C N 1
ATOM 3473 C CA . LYS C 1 177 ? -0.425 47.443 -14.432 1.00 36.39 367 LYS C CA 1
ATOM 3474 C C . LYS C 1 177 ? 0.324 48.770 -14.261 1.00 35.30 367 LYS C C 1
ATOM 3475 O O . LYS C 1 177 ? 1.163 48.854 -13.375 1.00 32.67 367 LYS C O 1
ATOM 3481 N N . PHE C 1 178 ? 0.003 49.769 -15.083 1.00 37.33 368 PHE C N 1
ATOM 3482 C CA . PHE C 1 178 ? 0.580 51.135 -14.985 1.00 38.31 368 PHE C CA 1
ATOM 3483 C C . PHE C 1 178 ? 0.229 51.744 -13.613 1.00 37.86 368 PHE C C 1
ATOM 3484 O O . PHE C 1 178 ? 1.111 52.300 -12.954 1.00 37.10 368 PHE C O 1
ATOM 3492 N N . GLU C 1 179 ? -1.014 51.595 -13.161 1.00 38.76 369 GLU C N 1
ATOM 3493 C CA . GLU C 1 179 ? -1.476 52.139 -11.851 1.00 39.13 369 GLU C CA 1
ATOM 3494 C C . GLU C 1 179 ? -0.651 51.489 -10.730 1.00 35.61 369 GLU C C 1
ATOM 3495 O O . GLU C 1 179 ? -0.211 52.207 -9.797 1.00 34.93 369 GLU C O 1
ATOM 3501 N N . PHE C 1 180 ? -0.443 50.172 -10.788 1.00 33.87 370 PHE C N 1
ATOM 3502 C CA . PHE C 1 180 ? 0.383 49.453 -9.786 1.00 31.94 370 PHE C CA 1
ATOM 3503 C C . PHE C 1 180 ? 1.808 50.029 -9.810 1.00 30.88 370 PHE C C 1
ATOM 3504 O O . PHE C 1 180 ? 2.397 50.247 -8.752 1.00 30.28 370 PHE C O 1
ATOM 3512 N N . ALA C 1 181 ? 2.354 50.240 -11.005 1.00 31.24 371 ALA C N 1
ATOM 3513 C CA . ALA C 1 181 ? 3.756 50.672 -11.229 1.00 30.36 371 ALA C CA 1
ATOM 3514 C C . ALA C 1 181 ? 3.977 52.046 -10.604 1.00 30.18 371 ALA C C 1
ATOM 3515 O O . ALA C 1 181 ? 4.934 52.181 -9.863 1.00 28.18 371 ALA C O 1
ATOM 3517 N N . VAL C 1 182 ? 3.123 53.020 -10.928 1.00 31.93 372 VAL C N 1
ATOM 3518 C CA . VAL C 1 182 ? 3.205 54.418 -10.398 1.00 33.77 372 VAL C CA 1
ATOM 3519 C C . VAL C 1 182 ? 3.273 54.399 -8.860 1.00 32.31 372 VAL C C 1
ATOM 3520 O O . VAL C 1 182 ? 4.150 55.090 -8.271 1.00 31.35 372 VAL C O 1
ATOM 3524 N N . LYS C 1 183 ? 2.402 53.608 -8.234 1.00 31.93 373 LYS C N 1
ATOM 3525 C CA . LYS C 1 183 ? 2.298 53.474 -6.759 1.00 30.98 373 LYS C CA 1
ATOM 3526 C C . LYS C 1 183 ? 3.544 52.753 -6.246 1.00 28.81 373 LYS C C 1
ATOM 3527 O O . LYS C 1 183 ? 4.072 53.161 -5.172 1.00 28.01 373 LYS C O 1
ATOM 3533 N N . PHE C 1 184 ? 4.040 51.753 -6.981 1.00 26.84 374 PHE C N 1
ATOM 3534 C CA . PHE C 1 184 ? 5.227 50.976 -6.534 1.00 24.62 374 PHE C CA 1
ATOM 3535 C C . PHE C 1 184 ? 6.453 51.898 -6.614 1.00 24.75 374 PHE C C 1
ATOM 3536 O O . PHE C 1 184 ? 7.223 51.966 -5.658 1.00 23.86 374 PHE C O 1
ATOM 3544 N N . ASN C 1 185 ? 6.617 52.613 -7.733 1.00 25.54 375 ASN C N 1
ATOM 3545 C CA . ASN C 1 185 ? 7.752 53.528 -8.006 1.00 26.13 375 ASN C CA 1
ATOM 3546 C C . ASN C 1 185 ? 7.752 54.655 -6.953 1.00 27.45 375 ASN C C 1
ATOM 3547 O O . ASN C 1 185 ? 8.842 55.046 -6.545 1.00 27.39 375 ASN C O 1
ATOM 3552 N N . ALA C 1 186 ? 6.588 55.126 -6.487 1.00 28.91 376 ALA C N 1
ATOM 3553 C CA . ALA C 1 186 ? 6.459 56.175 -5.436 1.00 30.23 376 ALA C CA 1
ATOM 3554 C C . ALA C 1 186 ? 7.079 55.717 -4.101 1.00 29.40 376 ALA C C 1
ATOM 3555 O O . ALA C 1 186 ? 7.371 56.596 -3.270 1.00 30.29 376 ALA C O 1
ATOM 3557 N N . LEU C 1 187 ? 7.350 54.421 -3.911 1.00 28.29 377 LEU C N 1
ATOM 3558 C CA . LEU C 1 187 ? 8.034 53.901 -2.692 1.00 27.87 377 LEU C CA 1
ATOM 3559 C C . LEU C 1 187 ? 9.538 54.141 -2.795 1.00 28.31 377 LEU C C 1
ATOM 3560 O O . LEU C 1 187 ? 10.210 54.004 -1.761 1.00 26.41 377 LEU C O 1
ATOM 3565 N N . GLU C 1 188 ? 10.024 54.427 -4.015 1.00 29.55 378 GLU C N 1
ATOM 3566 C CA . GLU C 1 188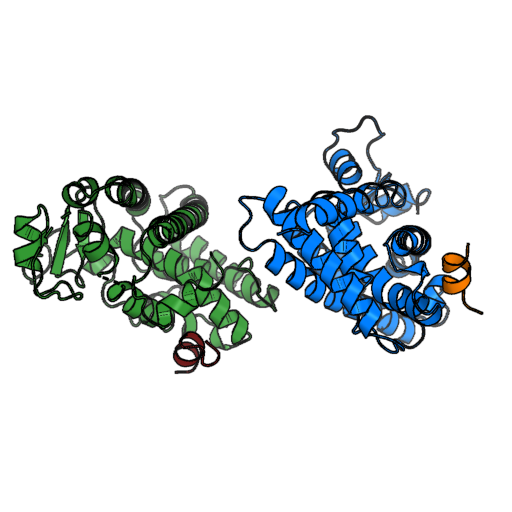 ? 11.403 54.900 -4.292 1.00 30.57 378 GLU C CA 1
ATOM 3567 C C . GLU C 1 188 ? 12.382 53.792 -3.895 1.00 27.95 378 GLU C C 1
ATOM 3568 O O . GLU C 1 188 ? 13.450 54.107 -3.397 1.00 26.75 378 GLU C O 1
ATOM 3574 N N . LEU C 1 189 ? 12.049 52.520 -4.128 1.00 25.94 379 LEU C N 1
ATOM 3575 C CA . LEU C 1 189 ? 13.006 51.427 -3.838 1.00 24.35 379 LEU C CA 1
ATOM 3576 C C . LEU C 1 189 ? 14.208 51.573 -4.786 1.00 26.26 379 LEU C C 1
ATOM 3577 O O . LEU C 1 189 ? 14.042 52.133 -5.897 1.00 27.44 379 LEU C O 1
ATOM 3582 N N . ASP C 1 190 ? 15.372 51.089 -4.362 1.00 25.04 380 ASP C N 1
ATOM 3583 C CA . ASP C 1 190 ? 16.556 50.984 -5.240 1.00 25.63 380 ASP C CA 1
ATOM 3584 C C . ASP C 1 190 ? 16.846 49.486 -5.428 1.00 23.31 380 ASP C C 1
ATOM 3585 O O . ASP C 1 190 ? 16.054 48.631 -4.905 1.00 19.62 380 ASP C O 1
ATOM 3590 N N . ASP C 1 191 ? 17.881 49.198 -6.210 1.00 23.08 381 ASP C N 1
ATOM 3591 C CA . ASP C 1 191 ? 18.252 47.833 -6.639 1.00 23.25 381 ASP C CA 1
ATOM 3592 C C . ASP C 1 191 ? 18.590 47.010 -5.389 1.00 22.45 381 ASP C C 1
ATOM 3593 O O . ASP C 1 191 ? 18.233 45.858 -5.403 1.00 20.84 381 ASP C O 1
ATOM 3598 N N . SER C 1 192 ? 19.226 47.615 -4.361 1.00 22.75 382 SER C N 1
ATOM 3599 C CA A SER C 1 192 ? 19.572 46.934 -3.086 0.50 21.53 382 SER C CA 1
ATOM 3600 C CA B SER C 1 192 ? 19.574 46.915 -3.096 0.50 21.69 382 SER C CA 1
ATOM 3601 C C . SER C 1 192 ? 18.281 46.485 -2.392 1.00 20.55 382 SER C C 1
ATOM 3602 O O . SER C 1 192 ? 18.247 45.379 -1.865 1.00 18.92 382 SER C O 1
ATOM 3607 N N . ASP C 1 193 ? 17.254 47.343 -2.398 1.00 20.54 383 ASP C N 1
ATOM 3608 C CA . ASP C 1 193 ? 15.941 46.993 -1.787 1.00 19.21 383 ASP C CA 1
ATOM 3609 C C . ASP C 1 193 ? 15.272 45.865 -2.592 1.00 18.49 383 ASP C C 1
ATOM 3610 O O . ASP C 1 193 ? 14.788 44.837 -1.977 1.00 16.47 383 ASP C O 1
ATOM 3615 N N . LEU C 1 194 ? 15.227 46.047 -3.915 1.00 18.47 384 LEU C N 1
ATOM 3616 C CA . LEU C 1 194 ? 14.563 45.101 -4.854 1.00 18.43 384 LEU C CA 1
ATOM 3617 C C . LEU C 1 194 ? 15.163 43.696 -4.776 1.00 17.29 384 LEU C C 1
ATOM 3618 O O . LEU C 1 194 ? 14.373 42.755 -4.872 1.00 16.20 384 LEU C O 1
ATOM 3623 N N . ALA C 1 195 ? 16.488 43.560 -4.669 1.00 17.97 385 ALA C N 1
ATOM 3624 C CA . ALA C 1 195 ? 17.162 42.238 -4.571 1.00 18.40 385 ALA C CA 1
ATOM 3625 C C . ALA C 1 195 ? 16.551 41.425 -3.416 1.00 16.85 385 ALA C C 1
ATOM 3626 O O . ALA C 1 195 ? 16.201 40.268 -3.652 1.00 16.51 385 ALA C O 1
ATOM 3628 N N . ILE C 1 196 ? 16.371 42.025 -2.235 1.00 16.90 386 ILE C N 1
ATOM 3629 C CA . ILE C 1 196 ? 15.855 41.288 -1.046 1.00 15.76 386 ILE C CA 1
ATOM 3630 C C . ILE C 1 196 ? 14.368 41.024 -1.246 1.00 15.66 386 ILE C C 1
ATOM 3631 O O . ILE C 1 196 ? 13.898 39.876 -0.991 1.00 14.44 386 ILE C O 1
ATOM 3636 N N . PHE C 1 197 ? 13.640 42.021 -1.741 1.00 15.21 387 PHE C N 1
ATOM 3637 C CA . PHE C 1 197 ? 12.191 41.889 -2.005 1.00 16.61 387 PHE C CA 1
ATOM 3638 C C . PHE C 1 197 ? 11.942 40.689 -2.926 1.00 15.39 387 PHE C C 1
ATOM 3639 O O . PHE C 1 197 ? 11.006 39.899 -2.653 1.00 14.13 387 PHE C O 1
ATOM 3647 N N . ILE C 1 198 ? 12.682 40.608 -4.013 1.00 15.10 388 ILE C N 1
ATOM 3648 C CA . ILE C 1 198 ? 12.522 39.498 -4.995 1.00 16.78 388 ILE C CA 1
ATOM 3649 C C . ILE C 1 198 ? 12.916 38.166 -4.340 1.00 15.50 388 ILE C C 1
ATOM 3650 O O . ILE C 1 198 ? 12.174 37.181 -4.529 1.00 15.27 388 ILE C O 1
ATOM 3655 N N . ALA C 1 199 ? 13.970 38.128 -3.530 1.00 16.20 389 ALA C N 1
ATOM 3656 C CA . ALA C 1 199 ? 14.346 36.895 -2.774 1.00 16.38 389 ALA C CA 1
ATOM 3657 C C . ALA C 1 199 ? 13.178 36.418 -1.876 1.00 16.66 389 ALA C C 1
ATOM 3658 O O . ALA C 1 199 ? 12.809 35.219 -1.941 1.00 14.80 389 ALA C O 1
ATOM 3660 N N . VAL C 1 200 ? 12.566 37.325 -1.104 1.00 16.99 390 VAL C N 1
ATOM 3661 C CA . VAL C 1 200 ? 11.374 37.024 -0.257 1.00 17.31 390 VAL C CA 1
ATOM 3662 C C . VAL C 1 200 ? 10.250 36.396 -1.100 1.00 16.52 390 VAL C C 1
ATOM 3663 O O . VAL C 1 200 ? 9.661 35.419 -0.676 1.00 14.45 390 VAL C O 1
ATOM 3667 N N . ILE C 1 201 ? 9.887 37.007 -2.228 1.00 17.50 391 ILE C N 1
ATOM 3668 C CA . ILE C 1 201 ? 8.805 36.473 -3.110 1.00 17.70 391 ILE C CA 1
ATOM 3669 C C . ILE C 1 201 ? 9.151 35.063 -3.623 1.00 17.33 391 ILE C C 1
ATOM 3670 O O . ILE C 1 201 ? 8.254 34.197 -3.661 1.00 16.54 391 ILE C O 1
ATOM 3675 N N . ILE C 1 202 ? 10.372 34.839 -4.086 1.00 16.65 392 ILE C N 1
ATOM 3676 C CA . ILE C 1 202 ? 10.746 33.483 -4.589 1.00 17.35 392 ILE C CA 1
ATOM 3677 C C . ILE C 1 202 ? 10.527 32.458 -3.468 1.00 16.13 392 ILE C C 1
ATOM 3678 O O . ILE C 1 202 ? 10.022 31.364 -3.761 1.00 16.73 392 ILE C O 1
ATOM 3683 N N . LEU C 1 203 ? 10.872 32.787 -2.233 1.00 16.37 393 LEU C N 1
ATOM 3684 C CA . LEU C 1 203 ? 10.892 31.815 -1.096 1.00 17.52 393 LEU C CA 1
ATOM 3685 C C . LEU C 1 203 ? 9.519 31.835 -0.398 1.00 18.01 393 LEU C C 1
ATOM 3686 O O . LEU C 1 203 ? 9.461 31.896 0.863 1.00 18.84 393 LEU C O 1
ATOM 3691 N N . SER C 1 204 ? 8.431 31.785 -1.182 1.00 18.62 394 SER C N 1
ATOM 3692 C CA . SER C 1 204 ? 7.024 31.769 -0.680 1.00 18.43 394 SER C CA 1
ATOM 3693 C C . SER C 1 204 ? 6.596 30.329 -0.329 1.00 18.38 394 SER C C 1
ATOM 3694 O O . SER C 1 204 ? 6.493 29.490 -1.215 1.00 17.42 394 SER C O 1
ATOM 3697 N N . GLY C 1 205 ? 6.308 30.058 0.928 1.00 18.60 395 GLY C N 1
ATOM 3698 C CA . GLY C 1 205 ? 5.983 28.705 1.413 1.00 19.67 395 GLY C CA 1
ATOM 3699 C C . GLY C 1 205 ? 4.571 28.231 1.112 1.00 20.86 395 GLY C C 1
ATOM 3700 O O . GLY C 1 205 ? 4.285 27.106 1.482 1.00 20.60 395 GLY C O 1
ATOM 3701 N N . ASP C 1 206 ? 3.700 29.064 0.518 1.00 21.42 396 ASP C N 1
ATOM 3702 C CA . ASP C 1 206 ? 2.296 28.709 0.195 1.00 23.35 396 ASP C CA 1
ATOM 3703 C C . ASP C 1 206 ? 2.106 28.361 -1.296 1.00 21.80 396 ASP C C 1
ATOM 3704 O O . ASP C 1 206 ? 0.959 28.184 -1.706 1.00 22.65 396 ASP C O 1
ATOM 3709 N N . ARG C 1 207 ? 3.157 28.214 -2.101 1.00 19.69 397 ARG C N 1
ATOM 3710 C CA . ARG C 1 207 ? 2.923 27.790 -3.509 1.00 19.81 397 ARG C CA 1
ATOM 3711 C C . ARG C 1 207 ? 2.293 26.403 -3.493 1.00 21.24 397 ARG C C 1
ATOM 3712 O O . ARG C 1 207 ? 2.585 25.577 -2.613 1.00 21.52 397 ARG C O 1
ATOM 3720 N N . PRO C 1 208 ? 1.340 26.153 -4.424 1.00 22.26 398 PRO C N 1
ATOM 3721 C CA . PRO C 1 208 ? 0.659 24.875 -4.536 1.00 23.51 398 PRO C CA 1
ATOM 3722 C C . PRO C 1 208 ? 1.665 23.738 -4.771 1.00 22.98 398 PRO C C 1
ATOM 3723 O O . PRO C 1 208 ? 2.580 23.904 -5.579 1.00 22.17 398 PRO C O 1
ATOM 3727 N N . GLY C 1 209 ? 1.536 22.656 -4.020 1.00 23.48 399 GLY C N 1
ATOM 3728 C CA . GLY C 1 209 ? 2.243 21.399 -4.296 1.00 23.84 399 GLY C CA 1
ATOM 3729 C C . GLY C 1 209 ? 3.645 21.362 -3.699 1.00 23.04 399 GLY C C 1
ATOM 3730 O O . GLY C 1 209 ? 4.355 20.422 -3.998 1.00 22.70 399 GLY C O 1
ATOM 3731 N N . LEU C 1 210 ? 4.064 22.344 -2.887 1.00 22.15 400 LEU C N 1
ATOM 3732 C CA . LEU C 1 210 ? 5.374 22.246 -2.174 1.00 21.97 400 LEU C CA 1
ATOM 3733 C C . LEU C 1 210 ? 5.318 21.046 -1.224 1.00 23.35 400 LEU C C 1
ATOM 3734 O O . LEU C 1 210 ? 4.300 20.847 -0.540 1.00 24.68 400 LEU C O 1
ATOM 3739 N N . LEU C 1 211 ? 6.395 20.267 -1.212 1.00 23.76 401 LEU C N 1
ATOM 3740 C CA . LEU C 1 211 ? 6.515 18.995 -0.477 1.00 24.91 401 LEU C CA 1
ATOM 3741 C C . LEU C 1 211 ? 7.064 19.247 0.923 1.00 24.73 401 LEU C C 1
ATOM 3742 O O . LEU C 1 211 ? 6.639 18.525 1.823 1.00 26.45 401 LEU C O 1
ATOM 3747 N N . ASN C 1 212 ? 7.960 20.228 1.082 1.00 23.03 402 ASN C N 1
ATOM 3748 C CA A ASN C 1 212 ? 8.654 20.489 2.380 0.50 22.84 402 ASN C CA 1
ATOM 3749 C CA B ASN C 1 212 ? 8.756 20.500 2.317 0.50 23.21 402 ASN C CA 1
ATOM 3750 C C . ASN C 1 212 ? 8.649 21.999 2.646 1.00 21.57 402 ASN C C 1
ATOM 3751 O O . ASN C 1 212 ? 9.555 22.718 2.202 1.00 19.46 402 ASN C O 1
ATOM 3760 N N . VAL C 1 213 ? 7.603 22.459 3.334 1.00 22.12 403 VAL C N 1
ATOM 3761 C CA . VAL C 1 213 ? 7.337 23.922 3.445 1.00 21.82 403 VAL C CA 1
ATOM 3762 C C . VAL C 1 213 ? 8.260 24.560 4.488 1.00 22.15 403 VAL C C 1
ATOM 3763 O O . VAL C 1 213 ? 8.660 25.721 4.298 1.00 21.22 403 VAL C O 1
ATOM 3767 N N . LYS C 1 214 ? 8.559 23.860 5.568 1.00 23.92 404 LYS C N 1
ATOM 3768 C CA . LYS C 1 214 ? 9.312 24.421 6.711 1.00 25.65 404 LYS C CA 1
ATOM 3769 C C . LYS C 1 214 ? 10.643 25.027 6.244 1.00 23.58 404 LYS C C 1
ATOM 3770 O O . LYS C 1 214 ? 10.971 26.149 6.648 1.00 22.24 404 LYS C O 1
ATOM 3776 N N . PRO C 1 215 ? 11.522 24.295 5.504 1.00 22.68 405 PRO C N 1
ATOM 3777 C CA . PRO C 1 215 ? 12.818 24.866 5.130 1.00 21.54 405 PRO C CA 1
ATOM 3778 C C . PRO C 1 215 ? 12.683 26.135 4.291 1.00 19.33 405 PRO C C 1
ATOM 3779 O O . PRO C 1 215 ? 13.476 27.048 4.461 1.00 18.37 405 PRO C O 1
ATOM 3783 N N . ILE C 1 216 ? 11.644 26.199 3.478 1.00 18.39 406 ILE C N 1
ATOM 3784 C CA . ILE C 1 216 ? 11.330 27.364 2.628 1.00 17.73 406 ILE C CA 1
ATOM 3785 C C . ILE C 1 216 ? 10.977 28.537 3.567 1.00 18.30 406 ILE C C 1
ATOM 3786 O O . ILE C 1 216 ? 11.635 29.606 3.425 1.00 16.80 406 ILE C O 1
ATOM 3791 N N . GLU C 1 217 ? 10.031 28.355 4.488 1.00 19.32 407 GLU C N 1
ATOM 3792 C CA . GLU C 1 217 ? 9.642 29.441 5.432 1.00 22.65 407 GLU C CA 1
ATOM 3793 C C . GLU C 1 217 ? 10.855 29.873 6.273 1.00 21.89 407 GLU C C 1
ATOM 3794 O O . GLU C 1 217 ? 10.974 31.061 6.547 1.00 22.27 407 GLU C O 1
ATOM 3800 N N . ASP C 1 218 ? 11.746 28.962 6.641 1.00 21.24 408 ASP C N 1
ATOM 3801 C CA . ASP C 1 218 ? 12.915 29.363 7.458 1.00 21.69 408 ASP C CA 1
ATOM 3802 C C . ASP C 1 218 ? 13.815 30.300 6.646 1.00 19.22 408 ASP C C 1
ATOM 3803 O O . ASP C 1 218 ? 14.231 31.302 7.196 1.00 19.58 408 ASP C O 1
ATOM 3808 N N . ILE C 1 219 ? 14.139 29.980 5.398 1.00 17.88 409 ILE C N 1
ATOM 3809 C CA . ILE C 1 219 ? 14.930 30.914 4.535 1.00 17.21 409 ILE C CA 1
ATOM 3810 C C . ILE C 1 219 ? 14.156 32.223 4.353 1.00 16.31 409 ILE C C 1
ATOM 3811 O O . ILE C 1 219 ? 14.738 33.305 4.571 1.00 16.15 409 ILE C O 1
ATOM 3816 N N . GLN C 1 220 ? 12.865 32.131 4.055 1.00 16.03 410 GLN C N 1
ATOM 3817 C CA . GLN C 1 220 ? 12.029 33.348 3.886 1.00 16.95 410 GLN C CA 1
ATOM 3818 C C . GLN C 1 220 ? 12.029 34.202 5.171 1.00 17.65 410 GLN C C 1
ATOM 3819 O O . GLN C 1 220 ? 12.138 35.416 5.051 1.00 18.17 410 GLN C O 1
ATOM 3825 N N . ASP C 1 221 ? 11.998 33.618 6.359 1.00 19.17 411 ASP C N 1
ATOM 3826 C CA . ASP C 1 221 ? 11.927 34.402 7.639 1.00 20.04 411 ASP C CA 1
ATOM 3827 C C . ASP C 1 221 ? 13.214 35.239 7.773 1.00 19.59 411 ASP C C 1
ATOM 3828 O O . ASP C 1 221 ? 13.159 36.444 8.141 1.00 18.28 411 ASP C O 1
ATOM 3833 N N . ASN C 1 222 ? 14.348 34.607 7.505 1.00 19.69 412 ASN C N 1
ATOM 3834 C CA . ASN C 1 222 ? 15.674 35.257 7.512 1.00 20.25 412 ASN C CA 1
ATOM 3835 C C . ASN C 1 222 ? 15.739 36.368 6.427 1.00 19.09 412 ASN C C 1
ATOM 3836 O O . ASN C 1 222 ? 16.216 37.478 6.738 1.00 17.45 412 ASN C O 1
ATOM 3841 N N . LEU C 1 223 ? 15.247 36.109 5.211 1.00 17.50 413 LEU C N 1
ATOM 3842 C CA . LEU C 1 223 ? 15.188 37.115 4.131 1.00 16.99 413 LEU C CA 1
ATOM 3843 C C . LEU C 1 223 ? 14.283 38.290 4.540 1.00 17.03 413 LEU C C 1
ATOM 3844 O O . LEU C 1 223 ? 14.663 39.472 4.273 1.00 16.97 413 LEU C O 1
ATOM 3849 N N . LEU C 1 224 ? 13.142 38.001 5.172 1.00 17.17 414 LEU C N 1
ATOM 3850 C CA . LEU C 1 224 ? 12.235 39.035 5.734 1.00 17.69 414 LEU C CA 1
ATOM 3851 C C . LEU C 1 224 ? 12.999 39.876 6.759 1.00 18.93 414 LEU C C 1
ATOM 3852 O O . LEU C 1 224 ? 12.866 41.121 6.690 1.00 18.64 414 LEU C O 1
ATOM 3857 N N . GLN C 1 225 ? 13.805 39.277 7.637 1.00 19.44 415 GLN C N 1
ATOM 3858 C CA . GLN C 1 225 ? 14.558 40.093 8.642 1.00 21.24 415 GLN C CA 1
ATOM 3859 C C . GLN C 1 225 ? 15.613 40.967 7.952 1.00 19.53 415 GLN C C 1
ATOM 3860 O O . GLN C 1 225 ? 15.816 42.103 8.375 1.00 20.01 415 GLN C O 1
ATOM 3866 N N . ALA C 1 226 ? 16.248 40.469 6.911 1.00 18.23 416 ALA C N 1
ATOM 3867 C CA . ALA C 1 226 ? 17.225 41.228 6.092 1.00 18.21 416 ALA C CA 1
ATOM 3868 C C . ALA C 1 226 ? 16.493 42.403 5.420 1.00 17.69 416 ALA C C 1
ATOM 3869 O O . ALA C 1 226 ? 17.062 43.539 5.373 1.00 18.03 416 ALA C O 1
ATOM 3871 N N . LEU C 1 227 ? 15.245 42.197 4.994 1.00 17.14 417 LEU C N 1
ATOM 3872 C CA . LEU C 1 227 ? 14.484 43.230 4.215 1.00 17.13 417 LEU C CA 1
ATOM 3873 C C . LEU C 1 227 ? 14.098 44.347 5.171 1.00 18.48 417 LEU C C 1
ATOM 3874 O O . LEU C 1 227 ? 14.288 45.531 4.871 1.00 18.96 417 LEU C O 1
ATOM 3879 N N . GLU C 1 228 ? 13.522 43.970 6.294 1.00 19.87 418 GLU C N 1
ATOM 3880 C CA . GLU C 1 228 ? 13.160 44.917 7.370 1.00 22.03 418 GLU C CA 1
ATOM 3881 C C . GLU C 1 228 ? 14.373 45.804 7.710 1.00 21.02 418 GLU C C 1
ATOM 3882 O O . GLU C 1 228 ? 14.170 47.036 7.832 1.00 20.80 418 GLU C O 1
ATOM 3888 N N . LEU C 1 229 ? 15.556 45.226 7.934 1.00 19.44 419 LEU C N 1
ATOM 3889 C CA . LEU C 1 229 ? 16.762 46.001 8.327 1.00 20.33 419 LEU C CA 1
ATOM 3890 C C . LEU C 1 229 ? 17.194 46.858 7.124 1.00 19.48 419 LEU C C 1
ATOM 3891 O O . LEU C 1 229 ? 17.559 48.020 7.314 1.00 21.18 419 LEU C O 1
ATOM 3896 N N . GLN C 1 230 ? 17.141 46.314 5.923 1.00 18.01 420 GLN C N 1
ATOM 3897 C CA . GLN C 1 230 ? 17.513 47.069 4.692 1.00 18.11 420 GLN C CA 1
ATOM 3898 C C . GLN C 1 230 ? 16.661 48.352 4.597 1.00 18.59 420 GLN C C 1
ATOM 3899 O O . GLN C 1 230 ? 17.199 49.456 4.369 1.00 19.07 420 GLN C O 1
ATOM 3905 N N . LEU C 1 231 ? 15.348 48.238 4.780 1.00 18.85 421 LEU C N 1
ATOM 3906 C CA . LEU C 1 231 ? 14.422 49.395 4.627 1.00 19.36 421 LEU C CA 1
ATOM 3907 C C . LEU C 1 231 ? 14.614 50.384 5.794 1.00 20.97 421 LEU C C 1
ATOM 3908 O O . LEU C 1 231 ? 14.511 51.593 5.571 1.00 21.06 421 LEU C O 1
ATOM 3913 N N . LYS C 1 232 ? 14.885 49.904 7.004 1.00 21.97 422 LYS C N 1
ATOM 3914 C CA . LYS C 1 232 ? 15.093 50.796 8.189 1.00 24.95 422 LYS C CA 1
ATOM 3915 C C . LYS C 1 232 ? 16.329 51.674 7.922 1.00 24.44 422 LYS C C 1
ATOM 3916 O O . LYS C 1 232 ? 16.270 52.880 8.182 1.00 24.63 422 LYS C O 1
ATOM 3922 N N . LEU C 1 233 ? 17.389 51.086 7.348 1.00 23.29 423 LEU C N 1
ATOM 3923 C CA . LEU C 1 233 ? 18.700 51.790 7.207 1.00 23.90 423 LEU C CA 1
ATOM 3924 C C . LEU C 1 233 ? 18.694 52.625 5.931 1.00 23.40 423 LEU C C 1
ATOM 3925 O O . LEU C 1 233 ? 19.317 53.698 5.921 1.00 24.26 423 LEU C O 1
ATOM 3930 N N . ASN C 1 234 ? 18.069 52.109 4.876 1.00 22.03 424 ASN C N 1
ATOM 3931 C CA . ASN C 1 234 ? 18.133 52.693 3.501 1.00 21.81 424 ASN C CA 1
ATOM 3932 C C . ASN C 1 234 ? 16.991 53.715 3.365 1.00 22.79 424 ASN C C 1
ATOM 3933 O O . ASN C 1 234 ? 17.134 54.681 2.577 1.00 23.89 424 ASN C O 1
ATOM 3938 N N . HIS C 1 235 ? 15.938 53.608 4.176 1.00 22.81 425 HIS C N 1
ATOM 3939 C CA . HIS C 1 235 ? 14.749 54.495 4.038 1.00 23.77 425 HIS C CA 1
ATOM 3940 C C . HIS C 1 235 ? 14.330 54.933 5.412 1.00 25.40 425 HIS C C 1
ATOM 3941 O O . HIS C 1 235 ? 13.229 54.627 5.829 1.00 24.99 425 HIS C O 1
ATOM 3948 N N . PRO C 1 236 ? 15.207 55.626 6.167 1.00 28.90 426 PRO C N 1
ATOM 3949 C CA . PRO C 1 236 ? 14.963 55.837 7.591 1.00 30.42 426 PRO C CA 1
ATOM 3950 C C . PRO C 1 236 ? 13.743 56.748 7.828 1.00 33.38 426 PRO C C 1
ATOM 3951 O O . PRO C 1 236 ? 13.192 56.662 8.897 1.00 35.25 426 PRO C O 1
ATOM 3955 N N . GLU C 1 237 ? 13.335 57.572 6.859 1.00 35.36 427 GLU C N 1
ATOM 3956 C CA . GLU C 1 237 ? 12.163 58.492 7.014 1.00 38.12 427 GLU C CA 1
ATOM 3957 C C . GLU C 1 237 ? 10.901 57.894 6.372 1.00 36.09 427 GLU C C 1
ATOM 3958 O O . GLU C 1 237 ? 9.869 58.577 6.407 1.00 36.56 427 GLU C O 1
ATOM 3964 N N . SER C 1 238 ? 10.954 56.682 5.827 1.00 32.60 428 SER C N 1
ATOM 3965 C CA . SER C 1 238 ? 9.814 56.079 5.092 1.00 32.33 428 SER C CA 1
ATOM 3966 C C . SER C 1 238 ? 9.014 55.195 6.053 1.00 31.59 428 SER C C 1
ATOM 3967 O O . SER C 1 238 ? 9.357 53.984 6.211 1.00 32.56 428 SER C O 1
ATOM 3970 N N . SER C 1 239 ? 7.978 55.768 6.651 1.00 32.11 429 SER C N 1
ATOM 3971 C CA . SER C 1 239 ? 7.125 55.146 7.691 1.00 32.65 429 SER C CA 1
ATOM 3972 C C . SER C 1 239 ? 6.404 53.904 7.132 1.00 31.10 429 SER C C 1
ATOM 3973 O O . SER C 1 239 ? 5.750 53.998 6.054 1.00 29.86 429 SER C O 1
ATOM 3976 N N . GLN C 1 240 ? 6.586 52.765 7.811 1.00 29.64 430 GLN C N 1
ATOM 3977 C CA . GLN C 1 240 ? 5.864 51.488 7.560 1.00 28.77 430 GLN C CA 1
ATOM 3978 C C . GLN C 1 240 ? 6.118 50.996 6.138 1.00 26.78 430 GLN C C 1
ATOM 3979 O O . GLN C 1 240 ? 5.214 50.335 5.563 1.00 25.47 430 GLN C O 1
ATOM 3985 N N . LEU C 1 241 ? 7.327 51.251 5.615 1.00 25.61 431 LEU C N 1
ATOM 3986 C CA . LEU C 1 241 ? 7.692 50.881 4.225 1.00 24.37 431 LEU C CA 1
ATOM 3987 C C . LEU C 1 241 ? 7.622 49.355 4.125 1.00 22.95 431 LEU C C 1
ATOM 3988 O O . LEU C 1 241 ? 7.190 48.865 3.100 1.00 21.60 431 LEU C O 1
ATOM 3993 N N . PHE C 1 242 ? 8.053 48.650 5.170 1.00 23.11 432 PHE C N 1
ATOM 3994 C CA . PHE C 1 242 ? 8.065 47.167 5.208 1.00 22.67 432 PHE C CA 1
ATOM 3995 C C . PHE C 1 242 ? 6.632 46.627 5.019 1.00 22.47 432 PHE C C 1
ATOM 3996 O O . PHE C 1 242 ? 6.420 45.730 4.207 1.00 21.65 432 PHE C O 1
ATOM 4004 N N . ALA C 1 243 ? 5.701 47.109 5.819 1.00 24.45 433 ALA C N 1
ATOM 4005 C CA . ALA C 1 243 ? 4.263 46.740 5.768 1.00 25.50 433 ALA C CA 1
ATOM 4006 C C . ALA C 1 243 ? 3.740 47.056 4.366 1.00 25.18 433 ALA C C 1
ATOM 4007 O O . ALA C 1 243 ? 3.070 46.191 3.788 1.00 23.79 433 ALA C O 1
ATOM 4009 N N . LYS C 1 244 ? 4.115 48.214 3.813 1.00 25.30 434 LYS C N 1
ATOM 4010 C CA . LYS C 1 244 ? 3.706 48.596 2.430 1.00 25.61 434 LYS C CA 1
ATOM 4011 C C . LYS C 1 244 ? 4.248 47.561 1.443 1.00 23.77 434 LYS C C 1
ATOM 4012 O O . LYS C 1 244 ? 3.508 47.169 0.517 1.00 22.96 434 LYS C O 1
ATOM 4018 N N . LEU C 1 245 ? 5.507 47.116 1.606 1.00 23.20 435 LEU C N 1
ATOM 4019 C CA . LEU C 1 245 ? 6.114 46.140 0.674 1.00 22.47 435 LEU C CA 1
ATOM 4020 C C . LEU C 1 245 ? 5.413 44.786 0.805 1.00 21.66 435 LEU C C 1
ATOM 4021 O O . LEU C 1 245 ? 5.216 44.140 -0.252 1.00 20.65 435 LEU C O 1
ATOM 4026 N N . LEU C 1 246 ? 5.009 44.381 2.010 1.00 22.90 436 LEU C N 1
ATOM 4027 C CA . LEU C 1 246 ? 4.272 43.098 2.186 1.00 24.05 436 LEU C CA 1
ATOM 4028 C C . LEU C 1 246 ? 2.957 43.167 1.410 1.00 23.55 436 LEU C C 1
ATOM 4029 O O . LEU C 1 246 ? 2.628 42.167 0.737 1.00 23.93 436 LEU C O 1
ATOM 4034 N N . GLN C 1 247 ? 2.304 44.326 1.389 1.00 22.78 437 GLN C N 1
ATOM 4035 C CA . GLN C 1 247 ? 1.004 44.498 0.697 1.00 23.30 437 GLN C CA 1
ATOM 4036 C C . GLN C 1 247 ? 1.197 44.411 -0.830 1.00 22.16 437 GLN C C 1
ATOM 4037 O O . GLN C 1 247 ? 0.312 43.884 -1.510 1.00 21.89 437 GLN C O 1
ATOM 4043 N N . LYS C 1 248 ? 2.299 44.943 -1.349 1.00 20.96 438 LYS C N 1
ATOM 4044 C CA . LYS C 1 248 ? 2.632 44.889 -2.781 1.00 21.27 438 LYS C CA 1
ATOM 4045 C C . LYS C 1 248 ? 2.729 43.431 -3.199 1.00 21.59 438 LYS C C 1
ATOM 4046 O O . LYS C 1 248 ? 2.341 43.110 -4.334 1.00 22.29 438 LYS C O 1
ATOM 4052 N N . MET C 1 249 ? 3.236 42.566 -2.325 1.00 22.41 439 MET C N 1
ATOM 4053 C CA . MET C 1 249 ? 3.351 41.122 -2.664 1.00 24.16 439 MET C CA 1
ATOM 4054 C C . MET C 1 249 ? 1.954 40.534 -2.887 1.00 23.87 439 MET C C 1
ATOM 4055 O O . MET C 1 249 ? 1.791 39.793 -3.881 1.00 23.97 439 MET C O 1
ATOM 4060 N N . THR C 1 250 ? 0.976 40.915 -2.071 1.00 24.23 440 THR C N 1
ATOM 4061 C CA . THR C 1 250 ? -0.461 40.578 -2.292 1.00 25.66 440 THR C CA 1
ATOM 4062 C C . THR C 1 250 ? -0.960 41.159 -3.632 1.00 25.96 440 THR C C 1
ATOM 4063 O O . THR C 1 250 ? -1.652 40.428 -4.345 1.00 26.03 440 THR C O 1
ATOM 4067 N N . ASP C 1 251 ? -0.684 42.439 -3.939 1.00 25.74 441 ASP C N 1
ATOM 4068 C CA . ASP C 1 251 ? -1.134 43.112 -5.194 1.00 26.05 441 ASP C CA 1
ATOM 4069 C C . ASP C 1 251 ? -0.534 42.351 -6.398 1.00 25.13 441 ASP C C 1
ATOM 4070 O O . ASP C 1 251 ? -1.252 42.131 -7.382 1.00 25.88 441 ASP C O 1
ATOM 4075 N N . LEU C 1 252 ? 0.723 41.895 -6.292 1.00 23.57 442 LEU C N 1
ATOM 4076 C CA . LEU C 1 252 ? 1.431 41.203 -7.403 1.00 23.78 442 LEU C CA 1
ATOM 4077 C C . LEU C 1 252 ? 0.716 39.872 -7.702 1.00 24.49 442 LEU C C 1
ATOM 4078 O O . LEU C 1 252 ? 0.630 39.496 -8.864 1.00 25.22 442 LEU C O 1
ATOM 4083 N N . ARG C 1 253 ? 0.191 39.182 -6.701 1.00 26.12 443 ARG C N 1
ATOM 4084 C CA . ARG C 1 253 ? -0.527 37.904 -6.929 1.00 27.32 443 ARG C CA 1
ATOM 4085 C C . ARG C 1 253 ? -1.826 38.173 -7.681 1.00 28.53 443 ARG C C 1
ATOM 4086 O O . ARG C 1 253 ? -2.176 37.380 -8.559 1.00 30.26 443 ARG C O 1
ATOM 4094 N N . GLN C 1 254 ? -2.548 39.227 -7.312 1.00 28.75 444 GLN C N 1
ATOM 4095 C CA . GLN C 1 254 ? -3.811 39.567 -8.005 1.00 31.18 444 GLN C CA 1
ATOM 4096 C C . GLN C 1 254 ? -3.458 39.891 -9.459 1.00 30.19 444 GLN C C 1
ATOM 4097 O O . GLN C 1 254 ? -4.163 39.414 -10.338 1.00 30.74 444 GLN C O 1
ATOM 4103 N N . ILE C 1 255 ? -2.376 40.630 -9.682 1.00 28.10 445 ILE C N 1
ATOM 4104 C CA . ILE C 1 255 ? -1.927 41.009 -11.044 1.00 28.51 445 ILE C CA 1
ATOM 4105 C C . ILE C 1 255 ? -1.665 39.737 -11.854 1.00 28.60 445 ILE C C 1
ATOM 4106 O O . ILE C 1 255 ? -2.111 39.674 -13.001 1.00 30.49 445 ILE C O 1
ATOM 4111 N N . VAL C 1 256 ? -1.014 38.733 -11.262 1.00 26.75 446 VAL C N 1
ATOM 4112 C CA . VAL C 1 256 ? -0.726 37.452 -11.962 1.00 27.39 446 VAL C CA 1
ATOM 4113 C C . VAL C 1 256 ? -2.017 36.672 -12.212 1.00 29.29 446 VAL C C 1
ATOM 4114 O O . VAL C 1 256 ? -2.165 36.100 -13.325 1.00 31.23 446 VAL C O 1
ATOM 4118 N N . THR C 1 257 ? -2.953 36.652 -11.257 1.00 31.11 447 THR C N 1
ATOM 4119 C CA . THR C 1 257 ? -4.311 36.056 -11.459 1.00 33.26 447 THR C CA 1
ATOM 4120 C C . THR C 1 257 ? -4.920 36.669 -12.727 1.00 36.06 447 THR C C 1
ATOM 4121 O O . THR C 1 257 ? -5.382 35.910 -13.569 1.00 37.16 447 THR C O 1
ATOM 4125 N N . GLU C 1 258 ? -4.878 37.996 -12.871 1.00 37.31 448 GLU C N 1
ATOM 4126 C CA . GLU C 1 258 ? -5.446 38.705 -14.054 1.00 40.86 448 GLU C CA 1
ATOM 4127 C C . GLU C 1 258 ? -4.680 38.295 -15.317 1.00 38.41 448 GLU C C 1
ATOM 4128 O O . GLU C 1 258 ? -5.305 38.132 -16.352 1.00 40.12 448 GLU C O 1
ATOM 4134 N N . HIS C 1 259 ? -3.358 38.240 -15.260 1.00 35.58 449 HIS C N 1
ATOM 4135 C CA . HIS C 1 259 ? -2.510 37.872 -16.433 1.00 35.09 449 HIS C CA 1
ATOM 4136 C C . HIS C 1 259 ? -2.988 36.516 -16.996 1.00 35.68 449 HIS C C 1
ATOM 4137 O O . HIS C 1 259 ? -3.289 36.410 -18.196 1.00 36.00 449 HIS C O 1
ATOM 4144 N N . VAL C 1 260 ? -3.072 35.517 -16.116 1.00 35.41 450 VAL C N 1
ATOM 4145 C CA . VAL C 1 260 ? -3.483 34.126 -16.462 1.00 36.99 450 VAL C CA 1
ATOM 4146 C C . VAL C 1 260 ? -4.919 34.158 -16.992 1.00 39.17 450 VAL C C 1
ATOM 4147 O O . VAL C 1 260 ? -5.182 33.441 -17.954 1.00 40.29 450 VAL C O 1
ATOM 4151 N N . GLN C 1 261 ? -5.809 34.963 -16.405 1.00 40.40 451 GLN C N 1
ATOM 4152 C CA . GLN C 1 261 ? -7.245 34.987 -16.817 1.00 43.35 451 GLN C CA 1
ATOM 4153 C C . GLN C 1 261 ? -7.368 35.536 -18.241 1.00 43.90 451 GLN C C 1
ATOM 4154 O O . GLN C 1 261 ? -8.285 35.103 -18.952 1.00 45.18 451 GLN C O 1
ATOM 4160 N N . LEU C 1 262 ? -6.506 36.472 -18.637 1.00 41.97 452 LEU C N 1
ATOM 4161 C CA . LEU C 1 262 ? -6.533 37.020 -20.013 1.00 43.82 452 LEU C CA 1
ATOM 4162 C C . LEU C 1 262 ? -6.147 35.923 -21.017 1.00 45.25 452 LEU C C 1
ATOM 4163 O O . LEU C 1 262 ? -6.799 35.853 -22.075 1.00 47.17 452 LEU C O 1
ATOM 4168 N N . LEU C 1 263 ? -5.104 35.131 -20.735 1.00 44.31 453 LEU C N 1
ATOM 4169 C CA . LEU C 1 263 ? -4.658 34.072 -21.682 1.00 46.74 453 LEU C CA 1
ATOM 4170 C C . LEU C 1 263 ? -5.782 33.027 -21.840 1.00 49.12 453 LEU C C 1
ATOM 4171 O O . LEU C 1 263 ? -6.107 32.663 -22.988 1.00 51.31 453 LEU C O 1
ATOM 4176 N N . GLN C 1 264 ? -6.368 32.594 -20.725 1.00 49.89 454 GLN C N 1
ATOM 4177 C CA . GLN C 1 264 ? -7.524 31.662 -20.647 1.00 54.14 454 GLN C CA 1
ATOM 4178 C C . GLN C 1 264 ? -8.662 32.188 -21.543 1.00 56.93 454 GLN C C 1
ATOM 4179 O O . GLN C 1 264 ? -9.136 31.430 -22.422 1.00 59.45 454 GLN C O 1
ATOM 4185 N N . VAL C 1 265 ? -9.055 33.450 -21.339 1.00 56.83 455 VAL C N 1
ATOM 4186 C CA . VAL C 1 265 ? -10.116 34.153 -22.114 1.00 60.60 455 VAL C CA 1
ATOM 4187 C C . VAL C 1 265 ? -9.773 34.095 -23.609 1.00 62.19 455 VAL C C 1
ATOM 4188 O O . VAL C 1 265 ? -10.697 33.842 -24.404 1.00 63.74 455 VAL C O 1
ATOM 4192 N N . ILE C 1 266 ? -8.515 34.332 -23.999 1.00 60.37 456 ILE C N 1
ATOM 4193 C CA . ILE C 1 266 ? -8.191 34.482 -25.449 1.00 63.20 456 ILE C CA 1
ATOM 4194 C C . ILE C 1 266 ? -8.133 33.080 -26.068 1.00 65.41 456 ILE C C 1
ATOM 4195 O O . ILE C 1 266 ? -8.678 32.922 -27.181 1.00 65.64 456 ILE C O 1
ATOM 4200 N N . LYS C 1 267 ? -7.581 32.104 -25.327 1.00 65.00 457 LYS C N 1
ATOM 4201 C CA . LYS C 1 267 ? -7.527 30.662 -25.703 1.00 67.98 457 LYS C CA 1
ATOM 4202 C C . LYS C 1 267 ? -8.935 30.165 -26.071 1.00 72.38 457 LYS C C 1
ATOM 4203 O O . LYS C 1 267 ? -9.011 29.175 -26.821 1.00 74.69 457 LYS C O 1
ATOM 4209 N N . LYS C 1 268 ? -9.996 30.785 -25.532 1.00 74.78 458 LYS C N 1
ATOM 4210 C CA . LYS C 1 268 ? -11.422 30.389 -25.744 1.00 79.65 458 LYS C CA 1
ATOM 4211 C C . LYS C 1 268 ? -11.813 30.512 -27.222 1.00 83.53 458 LYS C C 1
ATOM 4212 O O . LYS C 1 268 ? -12.579 29.648 -27.713 1.00 86.80 458 LYS C O 1
ATOM 4218 N N . THR C 1 269 ? -11.359 31.582 -27.882 1.00 83.06 459 THR C N 1
ATOM 4219 C CA . THR C 1 269 ? -11.696 31.928 -29.285 1.00 84.98 459 THR C CA 1
ATOM 4220 C C . THR C 1 269 ? -10.437 31.978 -30.159 1.00 84.56 459 THR C C 1
ATOM 4221 O O . THR C 1 269 ? -10.574 32.403 -31.323 1.00 88.10 459 THR C O 1
ATOM 4225 N N . GLU C 1 270 ? -9.270 31.589 -29.629 1.00 81.17 460 GLU C N 1
ATOM 4226 C CA . GLU C 1 270 ? -7.981 31.513 -30.375 1.00 80.66 460 GLU C CA 1
ATOM 4227 C C . GLU C 1 270 ? -7.336 30.150 -30.097 1.00 79.07 460 GLU C C 1
ATOM 4228 O O . GLU C 1 270 ? -6.784 29.969 -29.006 1.00 76.70 460 GLU C O 1
ATOM 4234 N N . THR C 1 271 ? -7.435 29.236 -31.065 1.00 82.90 461 THR C N 1
ATOM 4235 C CA . THR C 1 271 ? -7.043 27.801 -30.982 1.00 83.33 461 THR C CA 1
ATOM 4236 C C . THR C 1 271 ? -5.524 27.671 -31.099 1.00 80.75 461 THR C C 1
ATOM 4237 O O . THR C 1 271 ? -4.910 27.088 -30.198 1.00 78.91 461 THR C O 1
ATOM 4241 N N . ASP C 1 272 ? -4.963 28.221 -32.179 1.00 82.24 462 ASP C N 1
ATOM 4242 C CA . ASP C 1 272 ? -3.599 27.918 -32.689 1.00 81.78 462 ASP C CA 1
ATOM 4243 C C . ASP C 1 272 ? -2.624 29.018 -32.243 1.00 77.61 462 ASP C C 1
ATOM 4244 O O . ASP C 1 272 ? -1.940 29.586 -33.127 1.00 81.51 462 ASP C O 1
ATOM 4249 N N . MET C 1 273 ? -2.563 29.321 -30.942 1.00 69.54 463 MET C N 1
ATOM 4250 C CA . MET C 1 273 ? -1.645 30.358 -30.408 1.00 65.40 463 MET C CA 1
ATOM 4251 C C . MET C 1 273 ? -0.423 29.655 -29.815 1.00 59.86 463 MET C C 1
ATOM 4252 O O . MET C 1 273 ? -0.570 28.968 -28.795 1.00 57.32 463 MET C O 1
ATOM 4257 N N . SER C 1 274 ? 0.734 29.824 -30.445 1.00 56.94 464 SER C N 1
ATOM 4258 C CA . SER C 1 274 ? 1.979 29.143 -30.037 1.00 53.00 464 SER C CA 1
ATOM 4259 C C . SER C 1 274 ? 2.407 29.659 -28.664 1.00 47.83 464 SER C C 1
ATOM 4260 O O . SER C 1 274 ? 2.071 30.804 -28.306 1.00 46.15 464 SER C O 1
ATOM 4263 N N . LEU C 1 275 ? 3.095 28.793 -27.933 1.00 44.13 465 LEU C N 1
ATOM 4264 C CA . LEU C 1 275 ? 3.594 29.046 -26.571 1.00 40.32 465 LEU C CA 1
ATOM 4265 C C . LEU C 1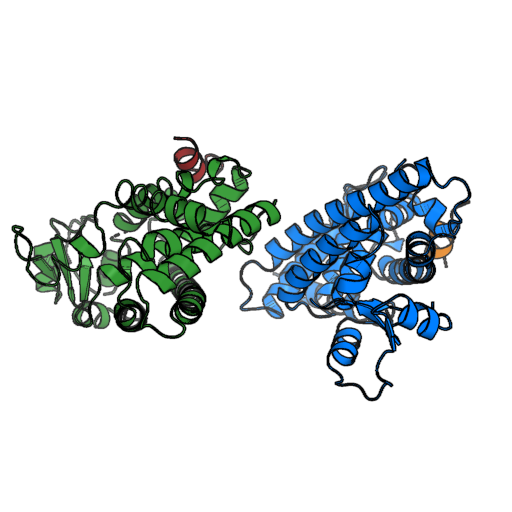 275 ? 4.984 28.410 -26.496 1.00 38.12 465 LEU C C 1
ATOM 4266 O O . LEU C 1 275 ? 5.083 27.206 -26.726 1.00 37.92 465 LEU C O 1
ATOM 4271 N N . HIS C 1 276 ? 6.015 29.204 -26.220 1.00 36.34 466 HIS C N 1
ATOM 4272 C CA . HIS C 1 276 ? 7.397 28.717 -25.955 1.00 35.09 466 HIS C CA 1
ATOM 4273 C C . HIS C 1 276 ? 7.337 27.579 -24.931 1.00 33.17 466 HIS C C 1
ATOM 4274 O O . HIS C 1 276 ? 6.648 27.685 -23.922 1.00 31.14 466 HIS C O 1
ATOM 4281 N N . PRO C 1 277 ? 8.065 26.469 -25.174 1.00 33.65 467 PRO C N 1
ATOM 4282 C CA . PRO C 1 277 ? 8.010 25.290 -24.316 1.00 32.66 467 PRO C CA 1
ATOM 4283 C C . PRO C 1 277 ? 8.239 25.609 -22.838 1.00 30.14 467 PRO C C 1
ATOM 4284 O O . PRO C 1 277 ? 7.653 24.986 -21.974 1.00 29.22 467 PRO C O 1
ATOM 4288 N N . LEU C 1 278 ? 9.091 26.589 -22.561 1.00 28.97 468 LEU C N 1
ATOM 4289 C CA . LEU C 1 278 ? 9.407 26.951 -21.162 1.00 26.57 468 LEU C CA 1
ATOM 4290 C C . LEU C 1 278 ? 8.194 27.637 -20.503 1.00 26.32 468 LEU C C 1
ATOM 4291 O O . LEU C 1 278 ? 7.888 27.356 -19.304 1.00 24.52 468 LEU C O 1
ATOM 4296 N N . LEU C 1 279 ? 7.525 28.526 -21.238 1.00 27.98 469 LEU C N 1
ATOM 4297 C CA . LEU C 1 279 ? 6.238 29.126 -20.822 1.00 28.74 469 LEU C CA 1
ATOM 4298 C C . LEU C 1 279 ? 5.164 28.028 -20.672 1.00 30.10 469 LEU C C 1
ATOM 4299 O O . LEU C 1 279 ? 4.353 28.092 -19.709 1.00 28.53 469 LEU C O 1
ATOM 4304 N N . GLN C 1 280 ? 5.144 27.030 -21.552 1.00 32.76 470 GLN C N 1
ATOM 4305 C CA . GLN C 1 280 ? 4.157 25.919 -21.441 1.00 35.31 470 GLN C CA 1
ATOM 4306 C C . GLN C 1 280 ? 4.304 25.293 -20.052 1.00 34.12 470 GLN C C 1
ATOM 4307 O O . GLN C 1 280 ? 3.284 24.968 -19.462 1.00 3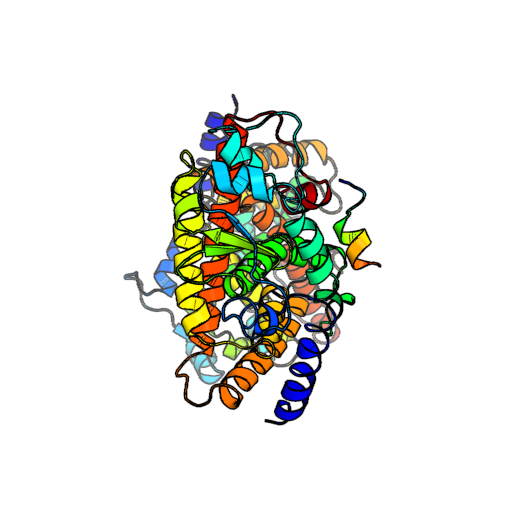4.45 470 GLN C O 1
ATOM 4313 N N . GLU C 1 281 ? 5.523 25.141 -19.542 1.00 34.07 471 GLU C N 1
ATOM 4314 C CA . GLU C 1 281 ? 5.767 24.483 -18.224 1.00 33.83 471 GLU C CA 1
ATOM 4315 C C . GLU C 1 281 ? 5.220 25.387 -17.120 1.00 32.41 471 GLU C C 1
ATOM 4316 O O . GLU C 1 281 ? 4.544 24.872 -16.207 1.00 32.29 471 GLU C O 1
ATOM 4322 N N . ILE C 1 282 ? 5.517 26.684 -17.200 1.00 31.38 472 ILE C N 1
ATOM 4323 C CA . ILE C 1 282 ? 5.103 27.673 -16.168 1.00 29.84 472 ILE C CA 1
ATOM 4324 C C . ILE C 1 282 ? 3.571 27.753 -16.111 1.00 31.59 472 ILE C C 1
ATOM 4325 O O . ILE C 1 282 ? 3.032 27.844 -15.003 1.00 30.37 472 ILE C O 1
ATOM 4330 N N . TYR C 1 283 ? 2.880 27.674 -17.249 1.00 34.32 473 TYR C N 1
ATOM 4331 C CA . TYR C 1 283 ? 1.405 27.836 -17.338 1.00 37.09 473 TYR C CA 1
ATOM 4332 C C . TYR C 1 283 ? 0.658 26.537 -17.024 1.00 38.94 473 TYR C C 1
ATOM 4333 O O . TYR C 1 283 ? -0.555 26.622 -16.779 1.00 38.90 473 TYR C O 1
ATOM 4342 N N . LYS C 1 284 ? 1.328 25.389 -17.057 1.00 40.60 474 LYS C N 1
ATOM 4343 C CA . LYS C 1 284 ? 0.570 24.125 -16.889 1.00 45.54 474 LYS C CA 1
ATOM 4344 C C . LYS C 1 284 ? -0.176 24.098 -15.549 1.00 47.67 474 LYS C C 1
ATOM 4345 O O . LYS C 1 284 ? 0.413 24.492 -14.539 1.00 45.10 474 LYS C O 1
ATOM 4351 N N . ASP C 1 285 ? -1.465 23.746 -15.619 1.00 56.13 475 ASP C N 1
ATOM 4352 C CA . ASP C 1 285 ? -2.430 23.505 -14.506 1.00 60.99 475 ASP C CA 1
ATOM 4353 C C . ASP C 1 285 ? -3.038 24.785 -13.907 1.00 63.82 475 ASP C C 1
ATOM 4354 O O . ASP C 1 285 ? -3.987 24.627 -13.127 1.00 66.69 475 ASP C O 1
ATOM 4359 N N . LEU C 1 286 ? -2.565 25.989 -14.251 1.00 64.83 476 LEU C N 1
ATOM 4360 C CA . LEU C 1 286 ? -3.185 27.213 -13.658 1.00 66.35 476 LEU C CA 1
ATOM 4361 C C . LEU C 1 286 ? -4.634 27.272 -14.148 1.00 71.27 476 LEU C C 1
ATOM 4362 O O . LEU C 1 286 ? -5.544 27.489 -13.334 1.00 71.94 476 LEU C O 1
ATOM 4367 N N . TYR C 1 287 ? -4.765 27.072 -15.458 1.00 76.22 477 TYR C N 1
ATOM 4368 C CA . TYR C 1 287 ? -5.991 26.794 -16.268 1.00 82.70 477 TYR C CA 1
ATOM 4369 C C . TYR C 1 287 ? -7.284 27.131 -15.513 1.00 83.99 477 TYR C C 1
ATOM 4370 O O . TYR C 1 287 ? -7.537 28.298 -15.200 1.00 81.98 477 TYR C O 1
ATOM 4380 N N . GLU D 2 1 ? 7.409 18.030 -21.395 1.00 83.79 139 GLU D N 1
ATOM 4381 C CA . GLU D 2 1 ? 6.645 17.735 -20.144 1.00 84.11 139 GLU D CA 1
ATOM 4382 C C . GLU D 2 1 ? 7.586 17.032 -19.152 1.00 82.51 139 GLU D C 1
ATOM 4383 O O . GLU D 2 1 ? 8.092 17.716 -18.232 1.00 82.21 139 GLU D O 1
ATOM 4389 N N . GLU D 2 2 ? 7.837 15.733 -19.352 1.00 83.19 140 GLU D N 1
ATOM 4390 C CA . GLU D 2 2 ? 8.691 14.884 -18.473 1.00 80.74 140 GLU D CA 1
ATOM 4391 C C . GLU D 2 2 ? 10.071 15.529 -18.347 1.00 73.73 140 GLU D C 1
ATOM 4392 O O . GLU D 2 2 ? 10.596 15.631 -17.236 1.00 75.93 140 GLU D O 1
ATOM 4398 N N . PRO D 2 3 ? 10.705 16.009 -19.449 1.00 66.56 141 PRO D N 1
ATOM 4399 C CA . PRO D 2 3 ? 11.977 16.711 -19.343 1.00 60.69 141 PRO D CA 1
ATOM 4400 C C . PRO D 2 3 ? 11.573 18.130 -18.930 1.00 54.03 141 PRO D C 1
ATOM 4401 O O . PRO D 2 3 ? 11.062 18.869 -19.758 1.00 53.32 141 PRO D O 1
ATOM 4405 N N . SER D 2 4 ? 11.676 18.430 -17.640 1.00 45.55 142 SER D N 1
ATOM 4406 C CA . SER D 2 4 ? 11.412 19.793 -17.136 1.00 41.07 142 SER D CA 1
ATOM 4407 C C . SER D 2 4 ? 12.511 20.709 -17.672 1.00 37.95 142 SER D C 1
ATOM 4408 O O . SER D 2 4 ? 13.698 20.476 -17.353 1.00 35.68 142 SER D O 1
ATOM 4411 N N . LEU D 2 5 ? 12.132 21.706 -18.467 1.00 35.40 143 LEU D N 1
ATOM 4412 C CA . LEU D 2 5 ? 13.082 22.768 -18.873 1.00 34.12 143 LEU D CA 1
ATOM 4413 C C . LEU D 2 5 ? 13.480 23.557 -17.620 1.00 29.93 143 LEU D C 1
ATOM 4414 O O . LEU D 2 5 ? 14.634 23.960 -17.590 1.00 30.30 143 LEU D O 1
ATOM 4419 N N . LEU D 2 6 ? 12.604 23.747 -16.625 1.00 27.48 144 LEU D N 1
ATOM 4420 C CA . LEU D 2 6 ? 13.007 24.460 -15.366 1.00 25.77 144 LEU D CA 1
ATOM 4421 C C . LEU D 2 6 ? 14.079 23.639 -14.622 1.00 25.02 144 LEU D C 1
ATOM 4422 O O . LEU D 2 6 ? 15.079 24.237 -14.212 1.00 23.36 144 LEU D O 1
ATOM 4427 N N . LYS D 2 7 ? 13.931 22.316 -14.529 1.00 25.38 145 LYS D N 1
ATOM 4428 C CA . LYS D 2 7 ? 14.967 21.477 -13.866 1.00 26.19 145 LYS D CA 1
ATOM 4429 C C . LYS D 2 7 ? 16.292 21.652 -14.578 1.00 27.06 145 LYS D C 1
ATOM 4430 O O . LYS D 2 7 ? 17.284 21.847 -13.874 1.00 27.25 145 LYS D O 1
ATOM 4436 N N . LYS D 2 8 ? 16.299 21.606 -15.914 1.00 28.29 146 LYS D N 1
ATOM 4437 C CA . LYS D 2 8 ? 17.532 21.799 -16.700 1.00 29.34 146 LYS D CA 1
ATOM 4438 C C . LYS D 2 8 ? 18.178 23.124 -16.273 1.00 26.80 146 LYS D C 1
ATOM 4439 O O . LYS D 2 8 ? 19.402 23.140 -16.051 1.00 25.31 146 LYS D O 1
ATOM 4445 N N . LEU D 2 9 ? 17.386 24.194 -16.155 1.00 24.81 147 LEU D N 1
ATOM 4446 C CA . LEU D 2 9 ? 17.914 25.536 -15.821 1.00 23.78 147 LEU D CA 1
ATOM 4447 C C . LEU D 2 9 ? 18.425 25.493 -14.383 1.00 22.14 147 LEU D C 1
ATOM 4448 O O . LEU D 2 9 ? 19.488 26.065 -14.125 1.00 21.71 147 LEU D O 1
ATOM 4453 N N . LEU D 2 10 ? 17.708 24.801 -13.497 1.00 21.34 148 LEU D N 1
ATOM 4454 C CA . LEU D 2 10 ? 18.066 24.776 -12.063 1.00 21.15 148 LEU D CA 1
ATOM 4455 C C . LEU D 2 10 ? 19.392 24.019 -11.896 1.00 22.63 148 LEU D C 1
ATOM 4456 O O . LEU D 2 10 ? 20.083 24.306 -10.936 1.00 22.26 148 LEU D O 1
ATOM 4461 N N . LEU D 2 11 ? 19.680 23.057 -12.767 1.00 24.95 149 LEU D N 1
ATOM 4462 C CA . LEU D 2 11 ? 20.811 22.101 -12.583 1.00 27.64 149 LEU D CA 1
ATOM 4463 C C . LEU D 2 11 ? 22.059 22.616 -13.305 1.00 29.87 149 LEU D C 1
ATOM 4464 O O . LEU D 2 11 ? 23.117 21.987 -13.170 1.00 31.67 149 LEU D O 1
ATOM 4469 N N . ALA D 2 12 ? 21.967 23.739 -14.011 1.00 30.69 150 ALA D N 1
ATOM 4470 C CA . ALA D 2 12 ? 23.046 24.228 -14.906 1.00 34.44 150 ALA D CA 1
ATOM 4471 C C . ALA D 2 12 ? 24.162 24.877 -14.068 1.00 34.65 150 ALA D C 1
ATOM 4472 O O . ALA D 2 12 ? 23.991 25.395 -12.950 1.00 32.38 150 ALA D O 1
#

Sequence (549 aa):
NPESADLRALAKKHLYDSSYIKSFPLTKAKARAILTGKTTDKSPFVIYDMNSLMMGEDKIKEVAIRIFQGQFRSVEAVQEITEEYAKSIPGFVNLDLNDQVTLLKYGVHEIIYTMLASLMNKDGVLISEGQGFMTREFLKSLRKPFGDFMEPKFEFAVKFNALELDDSSDLAIFIAVIILSGDRPGLLNVKPIEDIQDNLLQALELQLKLNHPEESSQLFAKLLQKMTDLRQIVTEHVQLLQVIKKTETDMSLHPLLQEIYKDLYPSLLKKLLLANPESADLRALAKKHLYDSSYIKSFPLTKAKARRAILTGKTTDKSPFVIYDMNSLMMGEDKIKFKHITPKEVAIRIFQGQFRSVEAVQEITEEYAKSIPGFVNLDLNDQVTLLKYGVHEIIYTMLASLMNKDGVLISEGQGFMTREFLKSLRKPFGDFMEPKFEFAVKFNALELDDSSDLAIFIAVIILSGDRPGLLNNVKPIEDIQDNLLQALELQLKLNHPESSQLFAKLLQKMTDLRQIVTEHVQLLQVIKKTETDMSLHPLLQEIYKDLYEEPSLLKKLLLA

CATH classification: 1.10.565.10

GO terms:
  GO:0005515 protein binding (F, IPI)
  GO:0042802 identical protein binding (F, IPI)
  GO:0004879 nuclear receptor activity (F, IDA)
  GO:0005634 nucleus (C, IDA)
  GO:0035357 peroxisome proliferator activated receptor signaling pathway (P, IDA)
  GO:0003700 DNA-binding transcription factor activity (F, IDA)
  GO:0010629 negative regulation of gene expression (P, IDA)
  GO:1904893 negative regulation of receptor signaling pathway via STAT (P, IDA)
  GO:0035357 peroxisome proliferator activated receptor signaling pathway (P, IGI)
  GO:0010628 positive regulation of gene expression (P, IGI)
  GO:0010629 negative regulation of gene expression (P, IGI)
  GO:1903845 negative regulation of cellular response to transforming growth factor beta stimulus (P, IGI)
  GO:0060392 negative regulation of SMAD protein signal transduction (P, IGI)
  GO:0030512 negative regulation of transforming growth factor beta receptor signaling pathway (P, IGI)
  GO:0048662 negative regulation of smooth muscle cell proliferation (P, IGI)
  GO:0045668 negative regulation of oste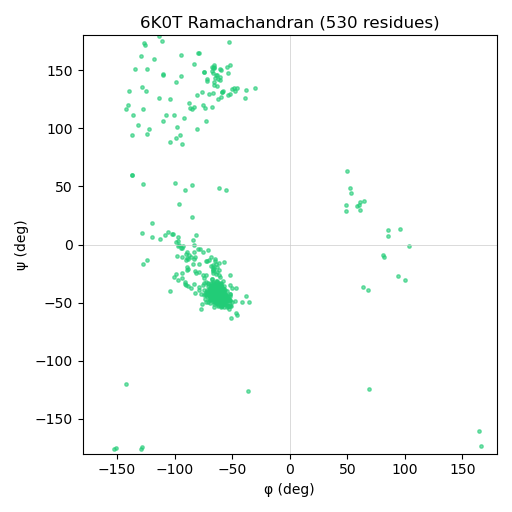oblast differentiation (P, IMP)
  GO:0030514 negative regulation of BMP signaling pathway (P, IMP)
  GO:0097677 STAT family protein binding (F, IPI)
  GO:0050699 WW domain binding (F, IMP)
  GO:0045944 positive regulation of transcription by RNA polymerase II (P, IDA)

Secondary structure (DSSP, 8-state):
-TTHHHHHHHHHHHHHHHHHH-SS-HHHHHHHHTT-SSSPPPEEE-SHHHHHHTGGG---HHHHHHH--HHHHHHHHHHHHHHHTSTTGGGS-HHHHHHHHHHHHHHHHHHHHHTTEETTEEEEGGGTEEEEHHHHHTSSTTHHHHSHHHHHHHHHHHTT---HHHHHHHHHHHHT-TTSTT-S-HHHHHHHHHHHHHHHHHHHHHH-TT-TTHHHHHHHHHHHHHHHHHHHHHHHHHHTTT--S----HHHHHHHTT--/--HHHHHHT-/-TTHHHHHHHHHHHHHHHHHH-SS-HHHHHHHHTT-SSSPPPEEE-SHHHHHHHGGGSSS--S---HHHHHHHH--HHHHHHHHHHHHHHHTSTTGGGS-HHHHHHHHHHHHHHHHHHHHHTTEETTEEEEGGGTEEEEHHHHHTSTTTGGGTSHHHHHHHHHHHTT---HHHHHHHHHHHHT-TTSTT-S-HHHHHHHHHHHHHHHHHHHHHH-TT-TTHHHHHHHHHHHHHHHHHHHHHHHHHHHTT-------HHHHHHHTTT-/--S-HHHHHHH-

B-factor: mean 39.01, std 20.66, range [13.29, 112.95]